Protein AF-0000000072951814 (afdb_homodimer)

InterPro domains:
  IPR006357 HAD-superfamily hydrolase, subfamily IIA [PF13344] (41-143)
  IPR006357 HAD-superfamily hydrolase, subfamily IIA [PIRSF000915] (26-331)
  IPR006357 HAD-superfamily hydrolase, subfamily IIA [TIGR01460] (41-293)
  IPR023214 HAD superfamily [G3DSA:3.40.50.1000] (40-305)
  IPR023214 HAD superfamily [G3DSA:3.40.50.1000] (110-243)
  IPR036412 HAD-like superfamily [SSF56784] (38-303)

Secondary structure (DSSP, 8-state):
--------------GGG-----EE--SHHHHHHHHHT-SEEEE-SBTTTEETTEEPTTHHHHHHHHHHTT-EEEEEE---SS-HHHHHHHHHHH-GGGTTTS-GGGEEEHHHHHHHHHHHHT--EEEEES-HHHHHHHHTTT-EEEEETTTTTT----TTGGGG----TT--EEEE---TT-BHHHHHHHHHHHHHSTT-EEEES---SEEEEETTTEEEE-HHHHHHHHHHHHT---SEE-STTSTHHIIIIIHHH-TTS-GGGEEEEES-IIIIIHHHHHHT-EEEEESSSSS-HHHHHHHHTT-S-TTS----SEEES-HHHHHHHHHHHH-/--------------GGGG----EE--SHHHHHHHHHH-SEEEE-SBTTTEETTEEPTTHHHHHHHHHHTT-EEEEEE---SS-HHHHHHHHHHH-GGGTTTS-GGGEEEHHHHHHHHHHHHT--EEEEES-HHHHHHHHTTT-EEEEETTTTTT----TTGGGG----TT--EEEE---TT-BHHHHHHHHHHHHHSTT-EEEES---SEEE-STTT-EEE-HHHHHHHHHHHHT---SEE-STTSTHHIIIIIHHH-TTS-GGGEEEEES-IIIIIHHHHHHT-EEEEESSSSS-HHHHHHHHTT-S-TTS----SEEES-HHHHHHHHHHHH-

Nearest PDB structures (foldseek):
  4bkm-assembly2_B  TM=8.880E-01  e=1.679E-26  Mus musculus
  8qfw-assembly1_B  TM=8.987E-01  e=4.951E-24  Mus musculus
  2cfs-assembly1_A-2  TM=8.778E-01  e=3.457E-24  Homo sapiens
  8qfw-assembly1_A  TM=8.927E-01  e=1.078E-23  Mus musculus
  4bx0-assembly1_A  TM=8.897E-01  e=8.485E-24  Mus musculus

Sequence (670 aa):
MSTLSSSSQTSASSHEDRLRAGTQISTSSEARKFLDDHDVFIFDLDGCLYDGNITFDGVGSLLKRLYDEHKDVWCFTNNSSKTRQQYVDKVTKMYPEVDGLFKEDRVLCSAYLTGLRLEQLGITRVYVLGTQNLVRELESRGITVVGGGEADSGKAMDAESLREINVDPTIQAVISGFDVQINYYKLAYSSLCLQLIPGCKFIATNPDAQIPVAKGALMAPGNLCIVRALATASGREPDCFIAKPEPFAMQAAIRKAHPDTPSSRMVMVGDRIDTDIHFGLNSGIQSLLVCSGVTSEERAIAASSGQEDRKDPCVWDYWCVDLSTMEHLLEQQDNMSTLSSSSQTSASSHEDRLRAGTQISTSSEARKFLDDHDVFIFDLDGCLYDGNITFDGVGSLLKRLYDEHKDVWCFTNNSSKTRQQYVDKVTKMYPEVDGLFKEDRVLCSAYLTGLRLEQLGITRVYVLGTQNLVRELESRGITVVGGGEADSGKAMDAESLREINVDPTIQAVISGFDVQINYYKLAYSSLCLQLIPGCKFIATNPDAQIPVAKGALMAPGNLCIVRALATASGREPDCFIAKPEPFAMQAAIRKAHPDTPSSRMVMVGDRIDTDIHFGLNSGIQSLLVCSGVTSEERAIAASSGQEDRKDPCVWDYWCVDLSTMEHLLEQQDN

Foldseek 3Di:
DDDPDDPPPPPPPPLVPPLALAAEDQFLVSLVVLLVLAQEEEEEDDLAQAPDLGGDPLSLVLVLVSVVVNGHYAYEYLALQAALVVVVVSSCVSRVSCVVPDDSLRYHYLLLQVLLVCVVVVAAEAEEAYAVNSVVNNVVSRHHHPDHHPRCQPDDDDPVVLVVDDADLSHQEYEFAFHPRDDDVSLSRRLVNLQPHPNYAYEYSAQDQWDDDDDDPDTDGGRNVSQVSSCVSNVHHHPDYGAFLAQSCVVRRVCVVVVPDDLANYEFEYADCRGRLSNNVNNVHAYEHEQSGDHHPVNQVCLSVPDPDVVDRNRHRHYYHGVNSSSVNNVVVVD/DDDPDDPPPPPPPPLVPPLPLAAEDQFLVSLVVLLVLAQEEEEEDDLAQAPDLGGDPLSLVLVLVSVVVNGHYAYEYLALQAALVVVVVSSCVSRVSCVVPDDSLRYHYLLLQVLLVCVVVVFAEAEEAYAVNSVVNNVVSRHHYPDHHPRCQPDDDDPVVLVVDDADLSHQEYEFAFHPRDDDVSLSRRLVNLQPHPNYAYEYSAQDQWDDDDDDRDTDGGRNVSQVSSCVSNVHHHPDYGAFLAQSCLVRRVCVVVVPDDLANYEFEYADCRGRLSNCVNNVHAYEHEQSGDHHPVNSVCLSVPPDDVVDRNRHNHYYHGVNSSSVNNVVVVD

Solvent-accessible surface area (backbone atoms only — not comparable to full-atom values): 33896 Å² total; per-residue (Å²): 137,80,79,80,76,81,78,78,75,75,73,77,73,62,74,73,77,53,54,34,71,34,46,71,52,84,44,33,68,49,37,47,48,53,55,72,54,40,47,35,42,35,29,30,41,78,22,48,58,25,50,88,93,41,74,48,66,46,37,36,58,39,54,35,49,39,52,75,70,70,35,48,73,33,38,48,39,52,56,22,61,54,42,46,59,55,48,36,52,50,50,28,68,72,23,61,68,33,54,92,67,64,51,48,94,36,42,45,30,12,24,55,51,43,37,55,50,32,56,76,70,68,52,48,34,29,36,32,46,22,28,57,36,26,51,50,42,26,41,75,72,68,32,44,70,81,42,32,30,65,82,43,37,82,50,78,43,50,77,71,57,57,43,67,68,76,76,70,76,74,44,43,27,38,37,41,36,39,36,50,56,42,32,35,45,53,50,33,52,50,20,39,39,55,62,69,28,86,81,31,39,36,39,30,24,27,70,40,32,50,36,82,51,38,94,81,79,42,52,32,62,23,27,29,12,56,46,43,18,38,25,47,27,39,75,43,71,64,75,40,64,40,22,54,30,42,38,51,54,45,65,74,44,52,39,69,77,39,75,79,58,57,44,77,25,28,33,29,35,18,18,38,62,82,28,36,28,37,20,12,55,64,53,58,32,34,18,34,39,27,29,63,35,82,32,42,58,67,56,53,48,41,30,49,66,69,49,78,62,69,85,50,63,24,65,26,53,25,30,34,64,31,58,36,56,48,35,52,25,40,52,59,60,75,104,138,80,80,80,76,80,79,76,77,76,73,78,74,65,74,72,76,53,54,35,62,35,46,70,50,84,44,33,68,49,37,46,49,55,54,71,54,38,48,36,42,35,27,30,41,78,23,49,56,26,51,88,93,39,74,47,66,47,37,37,59,39,54,34,48,39,51,74,70,70,35,47,75,34,38,47,38,54,56,22,62,54,42,47,59,57,49,37,51,50,51,29,69,71,24,61,68,34,53,91,66,64,50,48,95,35,42,45,32,11,22,56,50,42,37,55,51,32,56,75,71,70,50,48,34,28,30,34,44,23,28,56,36,24,51,48,42,27,40,75,70,68,31,45,70,68,47,33,28,64,82,44,38,81,50,78,43,50,77,70,57,55,43,68,67,74,74,70,76,74,44,43,28,39,36,40,35,42,38,50,55,42,34,35,46,52,50,34,52,50,20,38,39,55,62,68,29,85,82,30,39,37,39,29,24,27,70,41,32,48,34,82,53,38,91,84,80,42,52,32,61,23,26,29,14,56,48,43,18,38,24,46,27,40,74,43,71,65,77,42,63,39,22,54,30,42,39,50,55,45,65,73,45,52,38,69,77,38,76,80,60,56,42,78,26,26,34,29,34,18,18,39,63,82,28,37,27,36,19,12,55,64,54,59,30,33,20,35,40,27,30,63,36,82,33,42,58,67,55,53,49,39,32,44,65,71,62,68,61,75,84,53,60,22,64,30,56,26,29,34,65,32,58,35,57,49,35,52,25,41,54,58,61,76,103

Radius of gyration: 29.57 Å; Cα contacts (8 Å, |Δi|>4): 1417; chains: 2; bounding box: 74×98×73 Å

Organism: Perkinsus marinus (strain ATCC 50983 / TXsc) (NCBI:txid423536)

pLDDT: mean 88.31, std 17.29, range [25.8, 98.88]

Structure (mmCIF, N/CA/C/O backbone):
data_AF-0000000072951814-model_v1
#
loop_
_entity.id
_entity.type
_entity.pdbx_description
1 polymer '4-nitrophenylphosphatase, putative'
#
loop_
_atom_site.group_PDB
_atom_site.id
_atom_site.type_symbol
_atom_site.label_atom_id
_atom_site.label_alt_id
_atom_site.label_comp_id
_atom_site.label_asym_id
_atom_site.label_entity_id
_atom_site.label_seq_id
_atom_site.pdbx_PDB_ins_code
_atom_site.Cartn_x
_atom_site.Cartn_y
_atom_site.Cartn_z
_atom_site.occupancy
_atom_site.B_iso_or_equiv
_atom_site.auth_seq_id
_atom_site.auth_comp_id
_atom_site.auth_asym_id
_atom_site.auth_atom_id
_atom_site.pdbx_PDB_model_num
ATOM 1 N N . MET A 1 1 ? -47.594 23.922 -10.078 1 25.8 1 MET A N 1
ATOM 2 C CA . MET A 1 1 ? -46.844 24.359 -11.25 1 25.8 1 MET A CA 1
ATOM 3 C C . MET A 1 1 ? -45.531 24.984 -10.852 1 25.8 1 MET A C 1
ATOM 5 O O . MET A 1 1 ? -45.031 25.906 -11.516 1 25.8 1 MET A O 1
ATOM 9 N N . SER A 1 2 ? -45.062 24.766 -9.633 1 27.03 2 SER A N 1
ATOM 10 C CA . SER A 1 2 ? -44.062 25.453 -8.836 1 27.03 2 SER A CA 1
ATOM 11 C C . SER A 1 2 ? -42.688 25.406 -9.508 1 27.03 2 SER A C 1
ATOM 13 O O . SER A 1 2 ? -42.344 24.406 -10.156 1 27.03 2 SER A O 1
ATOM 15 N N . THR A 1 3 ? -42.031 26.578 -9.797 1 27.39 3 THR A N 1
ATOM 16 C CA . THR A 1 3 ? -40.844 27.031 -10.508 1 27.39 3 THR A CA 1
ATOM 17 C C . THR A 1 3 ? -39.594 26.359 -9.953 1 27.39 3 THR A C 1
ATOM 19 O O . THR A 1 3 ? -39.281 26.5 -8.773 1 27.39 3 THR A O 1
ATOM 22 N N . LEU A 1 4 ? -39.25 25.156 -10.492 1 27.81 4 LEU A N 1
ATOM 23 C CA . LEU A 1 4 ? -38.062 24.344 -10.273 1 27.81 4 LEU A CA 1
ATOM 24 C C . LEU A 1 4 ? -36.812 25.188 -10.398 1 27.81 4 LEU A C 1
ATOM 26 O O . LEU A 1 4 ? -36.531 25.719 -11.469 1 27.81 4 LEU A O 1
ATOM 30 N N . SER A 1 5 ? -36.531 25.984 -9.336 1 28.88 5 SER A N 1
ATOM 31 C CA . SER A 1 5 ? -35.438 26.938 -9.266 1 28.88 5 SER A CA 1
ATOM 32 C C . SER A 1 5 ? -34.156 26.312 -9.797 1 28.88 5 SER A C 1
ATOM 34 O O . SER A 1 5 ? -34 25.094 -9.805 1 28.88 5 SER A O 1
ATOM 36 N N . SER A 1 6 ? -33.344 27.109 -10.555 1 30.61 6 SER A N 1
ATOM 37 C CA . SER A 1 6 ? -32.094 27.203 -11.344 1 30.61 6 SER A CA 1
ATOM 38 C C . SER A 1 6 ? -30.922 26.641 -10.57 1 30.61 6 SER A C 1
ATOM 40 O O . SER A 1 6 ? -30.672 27.047 -9.43 1 30.61 6 SER A O 1
ATOM 42 N N . SER A 1 7 ? -30.641 25.344 -10.812 1 28.73 7 SER A N 1
ATOM 43 C CA . SER A 1 7 ? -29.484 24.594 -10.367 1 28.73 7 SER A CA 1
ATOM 44 C C . SER A 1 7 ? -28.188 25.375 -10.578 1 28.73 7 SER A C 1
ATOM 46 O O . SER A 1 7 ? -27.875 25.75 -11.711 1 28.73 7 SER A O 1
ATOM 48 N N . SER A 1 8 ? -27.812 26.281 -9.711 1 26.92 8 SER A N 1
ATOM 49 C CA . SER A 1 8 ? -26.594 27.078 -9.758 1 26.92 8 SER A CA 1
ATOM 50 C C . SER A 1 8 ? -25.375 26.203 -10.039 1 26.92 8 SER A C 1
ATOM 52 O O . SER A 1 8 ? -25.109 25.234 -9.312 1 26.92 8 SER A O 1
ATOM 54 N N . GLN A 1 9 ? -24.938 25.984 -11.336 1 26.16 9 GLN A N 1
ATOM 55 C CA . GLN A 1 9 ? -23.672 25.516 -11.859 1 26.16 9 GLN A CA 1
ATOM 56 C C . GLN A 1 9 ? -22.5 26.109 -11.078 1 26.16 9 GLN A C 1
ATOM 58 O O . GLN A 1 9 ? -22.234 27.312 -11.172 1 26.16 9 GLN A O 1
ATOM 63 N N . THR A 1 10 ? -22.297 25.625 -9.922 1 29.3 10 THR A N 1
ATOM 64 C CA . THR A 1 10 ? -21.078 26.062 -9.25 1 29.3 10 THR A CA 1
ATOM 65 C C . THR A 1 10 ? -19.875 25.984 -10.203 1 29.3 10 THR A C 1
ATOM 67 O O . THR A 1 10 ? -19.609 24.953 -10.797 1 29.3 10 THR A O 1
ATOM 70 N N . SER A 1 11 ? -19.469 27.016 -10.891 1 28.73 11 SER A N 1
ATOM 71 C CA . SER A 1 11 ? -18.328 27.266 -11.758 1 28.73 11 SER A CA 1
ATOM 72 C C . SER A 1 11 ? -17.078 26.578 -11.234 1 28.73 11 SER A C 1
ATOM 74 O O . SER A 1 11 ? -16.641 26.828 -10.102 1 28.73 11 SER A O 1
ATOM 76 N N . ALA A 1 12 ? -16.844 25.375 -11.578 1 32.31 12 ALA A N 1
ATOM 77 C CA . ALA A 1 12 ? -15.477 24.844 -11.57 1 32.31 12 ALA A CA 1
ATOM 78 C C . ALA A 1 12 ? -14.477 25.891 -12.023 1 32.31 12 ALA A C 1
ATOM 80 O O . ALA A 1 12 ? -14.344 26.156 -13.227 1 32.31 12 ALA A O 1
ATOM 81 N N . SER A 1 13 ? -14.398 27.078 -11.461 1 32.72 13 SER A N 1
ATOM 82 C CA . SER A 1 13 ? -13.336 28.031 -11.789 1 32.72 13 SER A CA 1
ATOM 83 C C . SER A 1 13 ? -12.016 27.312 -12.062 1 32.72 13 SER A C 1
ATOM 85 O O . SER A 1 13 ? -11.57 26.484 -11.258 1 32.72 13 SER A O 1
ATOM 87 N N . SER A 1 14 ? -11.594 27 -13.242 1 35.97 14 SER A N 1
ATOM 88 C CA . SER A 1 14 ? -10.414 26.391 -13.859 1 35.97 14 SER A CA 1
ATOM 89 C C . SER A 1 14 ? -9.148 26.781 -13.109 1 35.97 14 SER A C 1
ATOM 91 O O . SER A 1 14 ? -8.891 27.969 -12.891 1 35.97 14 SER A O 1
ATOM 93 N N . HIS A 1 15 ? -8.695 26.016 -12.234 1 39.41 15 HIS A N 1
ATOM 94 C CA . HIS A 1 15 ? -7.348 26.078 -11.68 1 39.41 15 HIS A CA 1
ATOM 95 C C . HIS A 1 15 ? -6.348 26.594 -12.703 1 39.41 15 HIS A C 1
ATOM 97 O O . HIS A 1 15 ? -5.188 26.859 -12.375 1 39.41 15 HIS A O 1
ATOM 103 N N . GLU A 1 16 ? -6.594 26.391 -13.969 1 41.22 16 GLU A N 1
ATOM 104 C CA . GLU A 1 16 ? -5.719 26.859 -15.047 1 41.22 16 GLU A CA 1
ATOM 105 C C . GLU A 1 16 ? -5.398 28.344 -14.891 1 41.22 16 GLU A C 1
ATOM 107 O O . GLU A 1 16 ? -4.293 28.781 -15.211 1 41.22 16 GLU A O 1
ATOM 112 N N . ASP A 1 17 ? -6.453 29.172 -14.633 1 41.59 17 ASP A N 1
ATOM 113 C CA . ASP A 1 17 ? -6.238 30.609 -14.734 1 41.59 17 ASP A CA 1
ATOM 114 C C . ASP A 1 17 ? -5.34 31.109 -13.602 1 41.59 17 ASP A C 1
ATOM 116 O O . ASP A 1 17 ? -5.035 32.312 -13.531 1 41.59 17 ASP A O 1
ATOM 120 N N . ARG A 1 18 ? -5.102 30.375 -12.578 1 43.28 18 ARG A N 1
ATOM 121 C CA . ARG A 1 18 ? -4.387 31.094 -11.531 1 43.28 18 ARG A CA 1
ATOM 122 C C . ARG A 1 18 ? -2.893 30.781 -11.578 1 43.28 18 ARG A C 1
ATOM 124 O O . ARG A 1 18 ? -2.371 30.078 -10.711 1 43.28 18 ARG A O 1
ATOM 131 N N . LEU A 1 19 ? -2.439 30.359 -12.711 1 49.44 19 LEU A N 1
ATOM 132 C CA . LEU A 1 19 ? -0.983 30.422 -12.711 1 49.44 19 LEU A CA 1
ATOM 133 C C . LEU A 1 19 ? -0.506 31.75 -12.117 1 49.44 19 LEU A C 1
ATOM 135 O O . LEU A 1 19 ? -0.816 32.812 -12.648 1 49.44 19 LEU A O 1
ATOM 139 N N . ARG A 1 20 ? -0.446 31.844 -10.742 1 58.25 20 ARG A N 1
ATOM 140 C CA . ARG A 1 20 ? 0.037 33.062 -10.125 1 58.25 20 ARG A CA 1
ATOM 141 C C . ARG A 1 20 ? 1.559 33.156 -10.188 1 58.25 20 ARG A C 1
ATOM 143 O O . ARG A 1 20 ? 2.24 32.125 -10.172 1 58.25 20 ARG A O 1
ATOM 150 N N . ALA A 1 21 ? 2.066 34.094 -10.875 1 60.62 21 ALA A N 1
ATOM 151 C CA . ALA A 1 21 ? 3.477 34.469 -10.805 1 60.62 21 ALA A CA 1
ATOM 152 C C . ALA A 1 21 ? 3.877 34.812 -9.367 1 60.62 21 ALA A C 1
ATOM 154 O O . ALA A 1 21 ? 3.666 35.938 -8.914 1 60.62 21 ALA A O 1
ATOM 155 N N . GLY A 1 22 ? 4.09 33.844 -8.508 1 80.81 22 GLY A N 1
ATOM 156 C CA . GLY A 1 22 ? 4.402 34.094 -7.109 1 80.81 22 GLY A CA 1
ATOM 157 C C . GLY A 1 22 ? 5.469 35.156 -6.91 1 80.81 22 GLY A C 1
ATOM 158 O O . GLY A 1 22 ? 6.496 35.156 -7.59 1 80.81 22 GLY A O 1
ATOM 159 N N . THR A 1 23 ? 5.215 36.344 -6.297 1 86.81 23 THR A N 1
ATOM 160 C CA . THR A 1 23 ? 6.113 37.438 -5.969 1 86.81 23 THR A CA 1
ATOM 161 C C . THR A 1 23 ? 7.184 36.969 -4.977 1 86.81 23 THR A C 1
ATOM 163 O O . THR A 1 23 ? 6.863 36.438 -3.91 1 86.81 23 THR A O 1
ATOM 166 N N . GLN A 1 24 ? 8.5 37.125 -5.383 1 92.62 24 GLN A N 1
ATOM 167 C CA . GLN A 1 24 ? 9.578 36.875 -4.43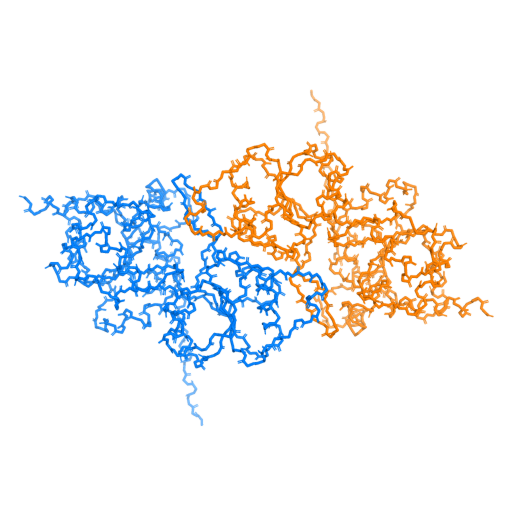8 1 92.62 24 GLN A CA 1
ATOM 168 C C . GLN A 1 24 ? 9.703 38 -3.412 1 92.62 24 GLN A C 1
ATOM 170 O O . GLN A 1 24 ? 9.703 39.156 -3.773 1 92.62 24 GLN A O 1
ATOM 175 N N . ILE A 1 25 ? 9.773 37.688 -2.211 1 95.75 25 ILE A N 1
ATOM 176 C CA . ILE A 1 25 ? 10.086 38.656 -1.165 1 95.75 25 ILE A CA 1
ATOM 177 C C . ILE A 1 25 ? 11.602 38.688 -0.944 1 95.75 25 ILE A C 1
ATOM 179 O O . ILE A 1 25 ? 12.18 37.781 -0.365 1 95.75 25 ILE A O 1
ATOM 183 N N . SER A 1 26 ? 12.211 39.812 -1.446 1 94.38 26 SER A N 1
ATOM 184 C CA . SER A 1 26 ? 13.672 39.844 -1.415 1 94.38 26 SER A CA 1
ATOM 185 C C . SER A 1 26 ? 14.164 41.188 -0.89 1 94.38 26 SER A C 1
ATOM 187 O O . SER A 1 26 ? 15.367 41.406 -0.725 1 94.38 26 SER A O 1
ATOM 189 N N . THR A 1 27 ? 13.203 42.094 -0.605 1 96.19 27 THR A N 1
ATOM 190 C CA . THR A 1 27 ? 13.586 43.406 -0.062 1 96.19 27 THR A CA 1
ATOM 191 C C . THR A 1 27 ? 12.852 43.688 1.246 1 96.19 27 THR A C 1
ATOM 193 O O . THR A 1 27 ? 11.828 43.062 1.531 1 96.19 27 THR A O 1
ATOM 196 N N . SER A 1 28 ? 13.43 44.656 1.97 1 97.25 28 SER A N 1
ATOM 197 C CA . SER A 1 28 ? 12.82 45.062 3.244 1 97.25 28 SER A CA 1
ATOM 198 C C . SER A 1 28 ? 11.414 45.594 3.047 1 97.25 28 SER A C 1
ATOM 200 O O . SER A 1 28 ? 10.508 45.281 3.828 1 97.25 28 SER A O 1
ATOM 202 N N . SER A 1 29 ? 11.227 46.344 2.008 1 96.5 29 SER A N 1
ATOM 203 C CA . SER A 1 29 ? 9.922 46.938 1.729 1 96.5 29 SER A CA 1
ATOM 204 C C . SER A 1 29 ? 8.891 45.875 1.384 1 96.5 29 SER A C 1
ATOM 206 O O . SER A 1 29 ? 7.738 45.969 1.802 1 96.5 29 SER A O 1
ATOM 208 N N . GLU A 1 30 ? 9.32 44.938 0.676 1 96.19 30 GLU A N 1
ATOM 209 C CA . GLU A 1 30 ? 8.43 43.844 0.298 1 96.19 30 GLU A CA 1
ATOM 210 C C . GLU A 1 30 ? 8.039 43 1.511 1 96.19 30 GLU A C 1
ATOM 212 O O . GLU A 1 30 ? 6.887 42.562 1.64 1 96.19 30 GLU A O 1
ATOM 217 N N . ALA A 1 31 ? 8.984 42.75 2.346 1 97.62 31 ALA A N 1
ATOM 218 C CA . ALA A 1 31 ? 8.734 42 3.57 1 97.62 31 ALA A CA 1
ATOM 219 C C . ALA A 1 31 ? 7.738 42.719 4.473 1 97.62 31 ALA A C 1
ATOM 221 O O . ALA A 1 31 ? 6.809 42.094 5.004 1 97.62 31 ALA A O 1
ATOM 222 N N . ARG A 1 32 ? 7.938 44 4.598 1 97.5 32 ARG A N 1
ATOM 223 C CA . ARG A 1 32 ? 7.051 44.812 5.434 1 97.5 32 ARG A CA 1
ATOM 224 C C . ARG A 1 32 ? 5.637 44.844 4.867 1 97.5 32 ARG A C 1
ATOM 226 O O . ARG A 1 32 ? 4.664 44.656 5.609 1 97.5 32 ARG A O 1
ATOM 233 N N . LYS A 1 33 ? 5.543 45.031 3.594 1 97.19 33 LYS A N 1
ATOM 234 C CA . LYS A 1 33 ? 4.234 45.031 2.947 1 97.19 33 LYS A CA 1
ATOM 235 C C . LYS A 1 33 ? 3.52 43.688 3.146 1 97.19 33 LYS A C 1
ATOM 237 O O . LYS A 1 33 ? 2.314 43.656 3.406 1 97.19 33 LYS A O 1
ATOM 242 N N . PHE A 1 34 ? 4.238 42.656 2.982 1 97.25 34 PHE A N 1
ATOM 243 C CA . PHE A 1 34 ? 3.689 41.312 3.156 1 97.25 34 PHE A CA 1
ATOM 244 C C . PHE A 1 34 ? 3.109 41.156 4.555 1 97.25 34 PHE A C 1
ATOM 246 O O . PHE A 1 34 ? 1.998 40.625 4.711 1 97.25 34 PHE A O 1
ATOM 253 N N . LEU A 1 35 ? 3.852 41.562 5.582 1 98 35 LEU A N 1
ATOM 254 C CA . LEU A 1 35 ? 3.381 41.438 6.957 1 98 35 LEU A CA 1
ATOM 255 C C . LEU A 1 35 ? 2.15 42.312 7.188 1 98 35 LEU A C 1
ATOM 257 O O . LEU A 1 35 ? 1.203 41.906 7.855 1 98 35 LEU A O 1
ATOM 261 N N . ASP A 1 36 ? 2.189 43.5 6.582 1 97.75 36 ASP A N 1
ATOM 262 C CA . ASP A 1 36 ? 1.093 44.469 6.77 1 97.75 36 ASP A CA 1
ATOM 263 C C . ASP A 1 36 ? -0.181 43.969 6.09 1 97.75 36 ASP A C 1
ATOM 265 O O . ASP A 1 36 ? -1.288 44.25 6.555 1 97.75 36 ASP A O 1
ATOM 269 N N . ASP A 1 37 ? 0.014 43.219 5.039 1 97.75 37 ASP A N 1
ATOM 270 C CA . ASP A 1 37 ? -1.115 42.781 4.215 1 97.75 37 ASP A CA 1
ATOM 271 C C . ASP A 1 37 ? -1.786 41.562 4.801 1 97.75 37 ASP A C 1
ATOM 273 O O . ASP A 1 37 ? -2.852 41.125 4.336 1 97.75 37 ASP A O 1
ATOM 277 N N . HIS A 1 38 ? -1.231 40.969 5.82 1 98.44 38 HIS A N 1
ATOM 278 C CA . HIS A 1 38 ? -1.789 39.719 6.359 1 98.44 38 HIS A CA 1
ATOM 279 C C . HIS A 1 38 ? -1.974 39.812 7.871 1 98.44 38 HIS A C 1
ATOM 281 O O . HIS A 1 38 ? -1.14 40.406 8.57 1 98.44 38 HIS A O 1
ATOM 287 N N . ASP A 1 39 ? -3.07 39.188 8.352 1 98.62 39 ASP A N 1
ATOM 288 C CA . ASP A 1 39 ? -3.402 39.219 9.773 1 98.62 39 ASP A CA 1
ATOM 289 C C . ASP A 1 39 ? -3.328 37.844 10.398 1 98.62 39 ASP A C 1
ATOM 291 O O . ASP A 1 39 ? -3.139 37.719 11.609 1 98.62 39 ASP A O 1
ATOM 295 N N . VAL A 1 40 ? -3.561 36.781 9.617 1 98.69 40 VAL A N 1
ATOM 296 C CA . VAL A 1 40 ? -3.557 35.406 10.078 1 98.69 40 VAL A CA 1
ATOM 297 C C . VAL A 1 40 ? -2.486 34.625 9.328 1 98.69 40 VAL A C 1
ATOM 299 O O . VAL A 1 40 ? -2.512 34.531 8.102 1 98.69 40 VAL A O 1
ATOM 302 N N . PHE A 1 41 ? -1.529 34.125 10.102 1 98.81 41 PHE A N 1
ATOM 303 C CA . PHE A 1 41 ? -0.434 33.344 9.555 1 98.81 41 PHE A CA 1
ATOM 304 C C . PHE A 1 41 ? -0.566 31.875 9.961 1 98.81 41 PHE A C 1
ATOM 306 O O . PHE A 1 41 ? -0.63 31.547 11.148 1 98.81 41 PHE A O 1
ATOM 313 N N . ILE A 1 42 ? -0.66 30.953 9 1 98.75 42 ILE A N 1
ATOM 314 C CA . ILE A 1 42 ? -0.688 29.516 9.242 1 98.75 42 ILE A CA 1
ATOM 315 C C . ILE A 1 42 ? 0.627 28.891 8.781 1 98.75 42 ILE A C 1
ATOM 317 O O . ILE A 1 42 ? 0.917 28.844 7.582 1 98.75 42 ILE A O 1
ATOM 321 N N . PHE A 1 43 ? 1.389 28.391 9.711 1 98.75 43 PHE A N 1
ATOM 322 C CA . PHE A 1 43 ? 2.719 27.891 9.398 1 98.75 43 PHE A CA 1
ATOM 323 C C . PHE A 1 43 ? 2.719 26.359 9.359 1 98.75 43 PHE A C 1
ATOM 325 O O . PHE A 1 43 ? 2.209 25.719 10.281 1 98.75 43 PHE A O 1
ATOM 332 N N . ASP A 1 44 ? 3.248 25.797 8.273 1 97.88 44 ASP A N 1
ATOM 333 C CA . ASP A 1 44 ? 3.719 24.406 8.344 1 97.88 44 ASP A CA 1
ATOM 334 C C . ASP A 1 44 ? 4.832 24.266 9.383 1 97.88 44 ASP A C 1
ATOM 336 O O . ASP A 1 44 ? 5.402 25.266 9.828 1 97.88 44 ASP A O 1
ATOM 340 N N . LEU A 1 45 ? 5.082 23.031 9.812 1 95.56 45 LEU A N 1
ATOM 341 C CA . LEU A 1 45 ? 6.086 22.812 10.852 1 95.56 45 LEU A CA 1
ATOM 342 C C . LEU A 1 45 ? 7.371 22.266 10.25 1 95.56 45 LEU A C 1
ATOM 344 O O . LEU A 1 45 ? 8.32 23.016 10 1 95.56 45 LEU A O 1
ATOM 348 N N . ASP A 1 46 ? 7.359 21.016 9.828 1 89.94 46 ASP A N 1
ATOM 349 C CA . ASP A 1 46 ? 8.562 20.375 9.32 1 89.94 46 ASP A CA 1
ATOM 350 C C . ASP A 1 46 ? 8.969 20.953 7.965 1 89.94 46 ASP A C 1
ATOM 352 O O . ASP A 1 46 ? 8.18 20.953 7.023 1 89.94 46 ASP A O 1
ATOM 356 N N . GLY A 1 47 ? 10.18 21.516 7.918 1 90.62 47 GLY A N 1
ATOM 357 C CA . GLY A 1 47 ? 10.703 22.125 6.699 1 90.62 47 GLY A CA 1
ATOM 358 C C . GLY A 1 47 ? 10.398 23.609 6.586 1 90.62 47 GLY A C 1
ATOM 359 O O . GLY A 1 47 ? 10.914 24.281 5.695 1 90.62 47 GLY A O 1
ATOM 360 N N . CYS A 1 48 ? 9.594 24.062 7.539 1 95.06 48 CYS A N 1
ATOM 361 C CA . CYS A 1 48 ? 9.195 25.469 7.531 1 95.06 48 CYS A CA 1
ATOM 362 C C . CYS A 1 48 ? 9.641 26.172 8.812 1 95.06 48 CYS A C 1
ATOM 364 O O . CYS A 1 48 ? 10.539 27.016 8.781 1 95.06 48 CYS A O 1
ATOM 366 N N . LEU A 1 49 ? 9.117 25.75 9.938 1 96.38 49 LEU A N 1
ATOM 367 C CA . LEU A 1 49 ? 9.547 26.344 11.195 1 96.38 49 LEU A CA 1
ATOM 368 C C . LEU A 1 49 ? 10.836 25.688 11.688 1 96.38 49 LEU A C 1
ATOM 370 O O . LEU A 1 49 ? 11.641 26.344 12.359 1 96.38 49 LEU A O 1
ATOM 374 N N . TYR A 1 50 ? 10.945 24.422 11.422 1 93.12 50 TYR A N 1
ATOM 375 C CA . TYR A 1 50 ? 12.133 23.672 11.836 1 93.12 50 TYR A CA 1
ATOM 376 C C . TYR A 1 50 ? 12.359 22.469 10.922 1 93.12 50 TYR A C 1
ATOM 378 O O . TYR A 1 50 ? 11.547 22.188 10.039 1 93.12 50 TYR A O 1
ATOM 386 N N . ASP A 1 51 ? 13.492 21.812 11.078 1 87.75 51 ASP A N 1
ATOM 387 C CA . ASP A 1 51 ? 13.82 20.547 10.43 1 87.75 51 ASP A CA 1
ATOM 388 C C . ASP A 1 51 ? 14.141 19.484 11.469 1 87.75 51 ASP A C 1
ATOM 390 O O . ASP A 1 51 ? 15.289 19.359 11.914 1 87.75 51 ASP A O 1
ATOM 394 N N . GLY A 1 52 ? 13.156 18.594 11.664 1 82.25 52 GLY A N 1
ATOM 395 C CA . GLY A 1 52 ? 13.344 17.641 12.75 1 82.25 52 GLY A CA 1
ATOM 396 C C . GLY A 1 52 ? 13.539 18.312 14.094 1 82.25 52 GLY A C 1
ATOM 397 O O . GLY A 1 52 ? 12.648 19.016 14.586 1 82.25 52 GLY A O 1
ATOM 398 N N . ASN A 1 53 ? 14.766 18.188 14.625 1 84.12 53 ASN A N 1
ATOM 399 C CA . ASN A 1 53 ? 15.086 18.828 15.906 1 84.12 53 ASN A CA 1
ATOM 400 C C . ASN A 1 53 ? 16.031 20 15.727 1 84.12 53 ASN A C 1
ATOM 402 O O . ASN A 1 53 ? 16.594 20.516 16.703 1 84.12 53 ASN A O 1
ATOM 406 N N . ILE A 1 54 ? 16.094 20.453 14.508 1 88.12 54 ILE A N 1
ATOM 407 C CA . ILE A 1 54 ? 17 21.562 14.203 1 88.12 54 ILE A CA 1
ATOM 408 C C . ILE A 1 54 ? 16.203 22.844 13.984 1 88.12 54 ILE A C 1
ATOM 410 O O . ILE A 1 54 ? 15.281 22.875 13.172 1 88.12 54 ILE A O 1
ATOM 414 N N . THR A 1 55 ? 16.625 23.906 14.703 1 94.62 55 THR A N 1
ATOM 415 C CA . THR A 1 55 ? 15.984 25.203 14.57 1 94.62 55 THR A CA 1
ATOM 416 C C . THR A 1 55 ? 16.594 26 13.414 1 94.62 55 THR A C 1
ATOM 418 O O . THR A 1 55 ? 17.719 25.719 12.992 1 94.62 55 THR A O 1
ATOM 421 N N . PHE A 1 56 ? 15.797 26.906 12.914 1 94.62 56 PHE A N 1
ATOM 422 C CA . PHE A 1 56 ? 16.297 27.859 11.938 1 94.62 56 PHE A CA 1
ATOM 423 C C . PHE A 1 56 ? 16.547 29.219 12.594 1 94.62 56 PHE A C 1
ATOM 425 O O . PHE A 1 56 ? 15.758 29.672 13.422 1 94.62 56 PHE A O 1
ATOM 432 N N . ASP A 1 57 ? 17.625 29.797 12.141 1 94.69 57 ASP A N 1
ATOM 433 C CA . ASP A 1 57 ? 17.984 31.094 12.703 1 94.69 57 ASP A CA 1
ATOM 434 C C . ASP A 1 57 ? 16.906 32.125 12.391 1 94.69 57 ASP A C 1
ATOM 436 O O . ASP A 1 57 ? 16.375 32.188 11.281 1 94.69 57 ASP A O 1
ATOM 440 N N . GLY A 1 58 ? 16.531 32.938 13.406 1 96.06 58 GLY A N 1
ATOM 441 C CA . GLY A 1 58 ? 15.648 34.062 13.18 1 96.06 58 GLY A CA 1
ATOM 442 C C . GLY A 1 58 ? 14.172 33.688 13.25 1 96.06 58 GLY A C 1
ATOM 443 O O . GLY A 1 58 ? 13.312 34.562 13.359 1 96.06 58 GLY A O 1
ATOM 444 N N . VAL A 1 59 ? 13.844 32.438 13.234 1 97.81 59 VAL A N 1
ATOM 445 C CA . VAL A 1 59 ? 12.453 32 13.203 1 97.81 59 VAL A CA 1
ATOM 446 C C . VAL A 1 59 ? 11.766 32.375 14.516 1 97.81 59 VAL A C 1
ATOM 448 O O . VAL A 1 59 ? 10.641 32.875 14.508 1 97.81 59 VAL A O 1
ATOM 451 N N . GLY A 1 60 ? 12.414 32.125 15.609 1 98 60 GLY A N 1
ATOM 452 C CA . GLY A 1 60 ? 11.875 32.531 16.891 1 98 60 GLY A CA 1
ATOM 453 C C . GLY A 1 60 ? 11.562 34.031 16.953 1 98 60 GLY A C 1
ATOM 454 O O . GLY A 1 60 ? 10.492 34.438 17.406 1 98 60 GLY A O 1
ATOM 455 N N . SER A 1 61 ? 12.547 34.812 16.5 1 97.81 61 SER A N 1
ATOM 456 C CA . SER A 1 61 ? 12.383 36.281 16.469 1 97.81 61 SER A CA 1
ATOM 457 C C . SER A 1 61 ? 11.234 36.688 15.562 1 97.81 61 SER A C 1
ATOM 459 O O . SER A 1 61 ? 10.469 37.594 15.891 1 97.81 61 SER A O 1
ATOM 461 N N . LEU A 1 62 ? 11.164 36.062 14.438 1 98.38 62 LEU A N 1
ATOM 462 C CA . LEU A 1 62 ? 10.078 36.344 13.508 1 98.38 62 LEU A CA 1
ATOM 463 C C . LEU A 1 62 ? 8.727 36.062 14.141 1 98.38 62 LEU A C 1
ATOM 465 O O . LEU A 1 62 ? 7.809 36.875 14.055 1 98.38 62 LEU A O 1
ATOM 469 N N . LEU A 1 63 ? 8.57 34.906 14.773 1 98.56 63 LEU A N 1
ATOM 470 C CA . LEU A 1 63 ? 7.309 34.562 15.422 1 98.56 63 LEU A CA 1
ATOM 471 C C . LEU A 1 63 ? 6.949 35.562 16.516 1 98.56 63 LEU A C 1
ATOM 473 O O . LEU A 1 63 ? 5.797 35.969 16.609 1 98.56 63 LEU A O 1
ATOM 477 N N . LYS A 1 64 ? 7.922 35.906 17.281 1 98.25 64 LYS A N 1
ATOM 478 C CA . LYS A 1 64 ? 7.695 36.906 18.328 1 98.25 64 LYS A CA 1
ATOM 479 C C . LYS A 1 64 ? 7.234 38.219 17.75 1 98.25 64 LYS A C 1
ATOM 481 O O . LYS 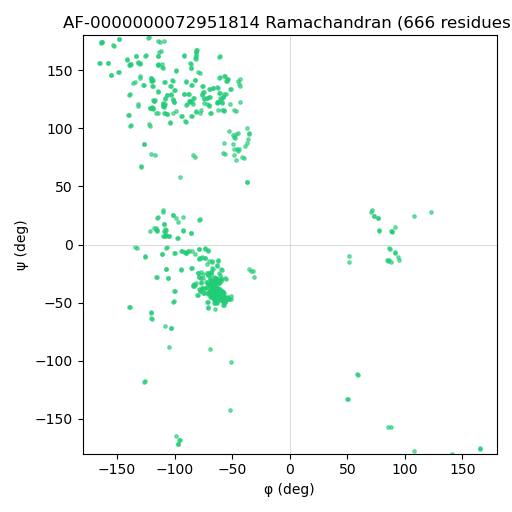A 1 64 ? 6.336 38.875 18.297 1 98.25 64 LYS A O 1
ATOM 486 N N . ARG A 1 65 ? 7.895 38.625 16.672 1 98.06 65 ARG A N 1
ATOM 487 C CA . ARG A 1 65 ? 7.512 39.844 15.977 1 98.06 65 ARG A CA 1
ATOM 488 C C . ARG A 1 65 ? 6.043 39.812 15.562 1 98.06 65 ARG A C 1
ATOM 490 O O . ARG A 1 65 ? 5.32 40.781 15.719 1 98.06 65 ARG A O 1
ATOM 497 N N . LEU A 1 66 ? 5.586 38.719 15.008 1 98.56 66 LEU A N 1
ATOM 498 C CA . LEU A 1 66 ? 4.195 38.562 14.586 1 98.56 66 LEU A CA 1
ATOM 499 C C . LEU A 1 66 ? 3.248 38.75 15.766 1 98.56 66 LEU A C 1
ATOM 501 O O . LEU A 1 66 ? 2.23 39.438 15.656 1 98.56 66 LEU A O 1
ATOM 505 N N . TYR A 1 67 ? 3.576 38.125 16.906 1 98.38 67 TYR A N 1
ATOM 506 C CA . TYR A 1 67 ? 2.76 38.312 18.109 1 98.38 67 TYR A CA 1
ATOM 507 C C . TYR A 1 67 ? 2.754 39.75 18.562 1 98.38 67 TYR A C 1
ATOM 509 O O . TYR A 1 67 ? 1.703 40.312 18.906 1 98.38 67 TYR A O 1
ATOM 517 N N . ASP A 1 68 ? 3.924 40.375 18.562 1 97.81 68 ASP A N 1
ATOM 518 C CA . ASP A 1 68 ? 4.047 41.75 19 1 97.81 68 ASP A CA 1
ATOM 519 C C . ASP A 1 68 ? 3.219 42.688 18.109 1 97.81 68 ASP A C 1
ATOM 521 O O . ASP A 1 68 ? 2.725 43.719 18.578 1 97.81 68 ASP A O 1
ATOM 525 N N . GLU A 1 69 ? 3.117 42.344 16.906 1 97.81 69 GLU A N 1
ATOM 526 C CA . GLU A 1 69 ? 2.361 43.156 15.961 1 97.81 69 GLU A CA 1
ATOM 527 C C . GLU A 1 69 ? 0.91 42.688 15.867 1 97.81 69 GLU A C 1
ATOM 529 O O . GLU A 1 69 ? 0.211 43.031 14.906 1 97.81 69 GLU A O 1
ATOM 534 N N . HIS A 1 70 ? 0.433 41.875 16.719 1 97.88 70 HIS A N 1
ATOM 535 C CA . HIS A 1 70 ? -0.943 41.469 16.953 1 97.88 70 HIS A CA 1
ATOM 536 C C . HIS A 1 70 ? -1.466 40.594 15.805 1 97.88 70 HIS A C 1
ATOM 538 O O . HIS A 1 70 ? -2.645 40.688 15.453 1 97.88 70 HIS A O 1
ATOM 544 N N . LYS A 1 71 ? -0.57 39.906 15.156 1 98.31 71 LYS A N 1
ATOM 545 C CA . LYS A 1 71 ? -0.993 38.875 14.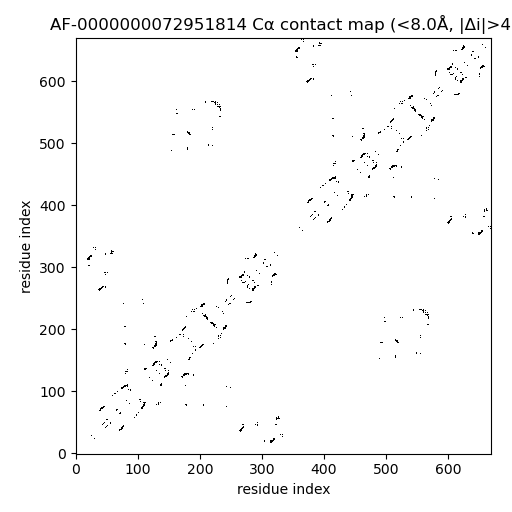195 1 98.31 71 LYS A CA 1
ATOM 546 C C . LYS A 1 71 ? -1.429 37.594 14.898 1 98.31 71 LYS A C 1
ATOM 548 O O . LYS A 1 71 ? -1.002 37.344 16.031 1 98.31 71 LYS A O 1
ATOM 553 N N . ASP A 1 72 ? -2.395 36.875 14.328 1 98.5 72 ASP A N 1
ATOM 554 C CA . ASP A 1 72 ? -2.766 35.562 14.828 1 98.5 72 ASP A CA 1
ATOM 555 C C . ASP A 1 72 ? -1.935 34.469 14.164 1 98.5 72 ASP A C 1
ATOM 557 O O . ASP A 1 72 ? -1.943 34.344 12.938 1 98.5 72 ASP A O 1
ATOM 561 N N . VAL A 1 73 ? -1.194 33.688 15.031 1 98.69 73 VAL A N 1
ATOM 562 C CA . VAL A 1 73 ? -0.217 32.719 14.539 1 98.69 73 VAL A CA 1
ATOM 563 C C . VAL A 1 73 ? -0.73 31.312 14.773 1 98.69 73 VAL A C 1
ATOM 565 O O . VAL A 1 73 ? -0.989 30.922 15.914 1 98.69 73 VAL A O 1
ATOM 568 N N . TRP A 1 74 ? -0.881 30.531 13.633 1 98.44 74 TRP A N 1
ATOM 569 C CA . TRP A 1 74 ? -1.302 29.141 13.656 1 98.44 74 TRP A CA 1
ATOM 570 C C . TRP A 1 74 ? -0.182 28.234 13.172 1 98.44 74 TRP A C 1
ATOM 572 O O . TRP A 1 74 ? 0.709 28.656 12.438 1 98.44 74 TRP A O 1
ATOM 582 N N . CYS A 1 75 ? -0.212 26.984 13.609 1 98.19 75 CYS A N 1
ATOM 583 C CA . CYS A 1 75 ? 0.568 25.922 12.977 1 98.19 75 CYS A CA 1
ATOM 584 C C . CYS A 1 75 ? -0.336 24.812 12.469 1 98.19 75 CYS A C 1
ATOM 586 O O . CYS A 1 75 ? -1.367 24.516 13.078 1 98.19 75 CYS A O 1
ATOM 588 N N . PHE A 1 76 ? 0.018 24.25 11.352 1 98.31 76 PHE A N 1
ATOM 589 C CA . PHE A 1 76 ? -0.766 23.203 10.719 1 98.31 76 PHE A CA 1
ATOM 590 C C . PHE A 1 76 ? 0.144 22.125 10.141 1 98.31 76 PHE A C 1
ATOM 592 O O . PHE A 1 76 ? 0.889 22.375 9.195 1 98.31 76 PHE A O 1
ATOM 599 N N . THR A 1 77 ? 0.126 20.953 10.719 1 97 77 THR A N 1
ATOM 600 C CA . THR A 1 77 ? 0.949 19.828 10.273 1 97 77 THR A CA 1
ATOM 601 C C . THR A 1 77 ? 0.076 18.656 9.836 1 97 77 THR A C 1
ATOM 603 O O . THR A 1 77 ? -0.965 18.391 10.445 1 97 77 THR A O 1
ATOM 606 N N . ASN A 1 78 ? 0.478 17.938 8.742 1 96.38 78 ASN A N 1
ATOM 607 C CA . ASN A 1 78 ? -0.186 16.719 8.289 1 96.38 78 ASN A CA 1
ATOM 608 C C . ASN A 1 78 ? 0.118 15.539 9.211 1 96.38 78 ASN A C 1
ATOM 610 O O . ASN A 1 78 ? -0.548 14.508 9.141 1 96.38 78 ASN A O 1
ATOM 614 N N . ASN A 1 79 ? 1.028 15.695 10.055 1 92.19 79 ASN A N 1
ATOM 615 C CA . ASN A 1 79 ? 1.482 14.602 10.914 1 92.19 79 ASN A CA 1
ATOM 616 C C . ASN A 1 79 ? 0.427 14.234 11.953 1 92.19 79 ASN A C 1
ATOM 618 O O . ASN A 1 79 ? -0.175 15.109 12.578 1 92.19 79 ASN A O 1
ATOM 622 N N . SER A 1 80 ? 0.203 12.93 12.078 1 92.88 80 SER A N 1
ATOM 623 C CA . SER A 1 80 ? -0.819 12.445 13 1 92.88 80 SER A CA 1
ATOM 624 C C . SER A 1 80 ? -0.193 11.797 14.227 1 92.88 80 SER A C 1
ATOM 626 O O . SER A 1 80 ? -0.895 11.195 15.047 1 92.88 80 SER A O 1
ATOM 628 N N . SER A 1 81 ? 1.113 11.891 14.391 1 89.25 81 SER A N 1
ATOM 629 C CA . SER A 1 81 ? 1.791 11.055 15.375 1 89.25 81 SER A CA 1
ATOM 630 C C . SER A 1 81 ? 1.94 11.781 16.703 1 89.25 81 SER A C 1
ATOM 632 O O . SER A 1 81 ? 2.396 11.195 17.688 1 89.25 81 SER A O 1
ATOM 634 N N . LYS A 1 82 ? 1.563 13.078 16.812 1 91.81 82 LYS A N 1
ATOM 635 C CA . LYS A 1 82 ? 1.653 13.844 18.047 1 91.81 82 LYS A CA 1
ATOM 636 C C . LYS A 1 82 ? 0.338 14.555 18.344 1 91.81 82 LYS A C 1
ATOM 638 O O . LYS A 1 82 ? -0.45 14.828 17.438 1 91.81 82 LYS A O 1
ATOM 643 N N . THR A 1 83 ? 0.188 14.836 19.672 1 94.25 83 THR A N 1
ATOM 644 C CA . THR A 1 83 ? -0.955 15.633 20.094 1 94.25 83 THR A CA 1
ATOM 645 C C . THR A 1 83 ? -0.678 17.125 19.875 1 94.25 83 THR A C 1
ATOM 647 O O . THR A 1 83 ? 0.472 17.531 19.688 1 94.25 83 THR A O 1
ATOM 650 N N . ARG A 1 84 ? -1.712 17.922 19.938 1 96.12 84 ARG A N 1
ATOM 651 C CA . ARG A 1 84 ? -1.566 19.359 19.797 1 96.12 84 ARG A CA 1
ATOM 652 C C . ARG A 1 84 ? -0.654 19.938 20.875 1 96.12 84 ARG A C 1
ATOM 654 O O . ARG A 1 84 ? 0.221 20.75 20.594 1 96.12 84 ARG A O 1
ATOM 661 N N . GLN A 1 85 ? -0.862 19.391 22.047 1 95.81 85 GLN A N 1
ATOM 662 C CA . GLN A 1 85 ? -0.047 19.875 23.156 1 95.81 85 GLN A CA 1
ATOM 663 C C . GLN A 1 85 ? 1.423 19.516 22.953 1 95.81 85 GLN A C 1
ATOM 665 O O . GLN A 1 85 ? 2.311 20.312 23.266 1 95.81 85 GLN A O 1
ATOM 670 N N . GLN A 1 86 ? 1.695 18.375 22.453 1 95.19 86 GLN A N 1
ATOM 671 C CA . GLN A 1 86 ? 3.07 17.969 22.188 1 95.19 86 GLN A CA 1
ATOM 672 C C . GLN A 1 86 ? 3.729 18.875 21.156 1 95.19 86 GLN A C 1
ATOM 674 O O . GLN A 1 86 ? 4.93 19.141 21.234 1 95.19 86 GLN A O 1
ATOM 679 N N . TYR A 1 87 ? 2.963 19.406 20.25 1 96.19 87 TYR A N 1
ATOM 680 C CA . TYR A 1 87 ? 3.506 20.344 19.281 1 96.19 87 TYR A CA 1
ATOM 681 C C . TYR A 1 87 ? 3.773 21.703 19.906 1 96.19 87 TYR A C 1
ATOM 683 O O . TYR A 1 87 ? 4.762 22.359 19.594 1 96.19 87 TYR A O 1
ATOM 691 N N . VAL A 1 88 ? 2.895 22.125 20.812 1 97.56 88 VAL A N 1
ATOM 692 C CA . VAL A 1 88 ? 3.148 23.359 21.547 1 97.56 88 VAL A CA 1
ATOM 693 C C . VAL A 1 88 ? 4.465 23.234 22.312 1 97.56 88 VAL A C 1
ATOM 695 O O . VAL A 1 88 ? 5.324 24.125 22.219 1 97.56 88 VAL A O 1
ATOM 698 N N . ASP A 1 89 ? 4.59 22.094 22.969 1 97.5 89 ASP A N 1
ATOM 699 C CA . ASP A 1 89 ? 5.793 21.859 23.75 1 97.5 89 ASP A CA 1
ATOM 700 C C . ASP A 1 89 ? 7.039 21.859 22.875 1 97.5 89 ASP A C 1
ATOM 702 O O . ASP A 1 89 ? 8.055 22.453 23.234 1 97.5 89 ASP A O 1
ATOM 706 N N . LYS A 1 90 ? 6.941 21.25 21.734 1 96 90 LYS A N 1
ATOM 707 C CA . LYS A 1 90 ? 8.086 21.172 20.828 1 96 90 LYS A CA 1
ATOM 708 C C . LYS A 1 90 ? 8.469 22.547 20.297 1 96 90 LYS A C 1
ATOM 710 O O . LYS A 1 90 ? 9.633 22.953 20.359 1 96 90 LYS A O 1
ATOM 715 N N . VAL A 1 91 ? 7.504 23.328 19.844 1 97.31 91 VAL A N 1
ATOM 716 C CA . VAL A 1 91 ? 7.754 24.625 19.25 1 97.31 91 VAL A CA 1
ATOM 717 C C . VAL A 1 91 ? 8.32 25.578 20.297 1 97.31 91 VAL A C 1
ATOM 719 O O . VAL A 1 91 ? 9.289 26.297 20.031 1 97.31 91 VAL A O 1
ATOM 722 N N . THR A 1 92 ? 7.801 25.562 21.5 1 97.69 92 THR A N 1
ATOM 723 C CA . THR A 1 92 ? 8.234 26.5 22.531 1 97.69 92 THR A CA 1
ATOM 724 C C . THR A 1 92 ? 9.594 26.109 23.094 1 97.69 92 THR A C 1
ATOM 726 O O . THR A 1 92 ? 10.352 26.953 23.562 1 97.69 92 THR A O 1
ATOM 729 N N . LYS A 1 93 ? 9.852 24.828 23.062 1 97.44 93 LYS A N 1
ATOM 730 C CA . LYS A 1 93 ? 11.188 24.375 23.453 1 97.44 93 LYS A CA 1
ATOM 731 C C . LYS A 1 93 ? 12.227 24.812 22.422 1 97.44 93 LYS A C 1
ATOM 733 O O . LYS A 1 93 ? 13.328 25.25 22.781 1 97.44 93 LYS A O 1
ATOM 738 N N . MET A 1 94 ? 11.891 24.75 21.188 1 97.06 94 MET A N 1
ATOM 739 C CA . MET A 1 94 ? 12.805 25.109 20.109 1 97.06 94 MET A CA 1
ATOM 740 C C . MET A 1 94 ? 12.938 26.625 20 1 97.06 94 MET A C 1
ATOM 742 O O . MET A 1 94 ? 14.008 27.141 19.641 1 97.06 94 MET A O 1
ATOM 746 N N . TYR A 1 95 ? 11.859 27.312 20.219 1 98.12 95 TYR A N 1
ATOM 747 C CA . TYR A 1 95 ? 11.812 28.766 20.125 1 98.12 95 TYR A CA 1
ATOM 748 C C . TYR A 1 95 ? 11.25 29.359 21.406 1 98.12 95 TYR A C 1
ATOM 750 O O . TYR A 1 95 ? 10.086 29.766 21.469 1 98.12 95 TYR A O 1
ATOM 758 N N . PRO A 1 96 ? 12.117 29.594 22.406 1 97.62 96 PRO A N 1
ATOM 759 C CA . PRO A 1 96 ? 11.672 30.109 23.703 1 97.62 96 PRO A CA 1
ATOM 760 C C . PRO A 1 96 ? 11.055 31.5 23.609 1 97.62 96 PRO A C 1
ATOM 762 O O . PRO A 1 96 ? 10.305 31.906 24.5 1 97.62 96 PRO A O 1
ATOM 765 N N . GLU A 1 97 ? 11.312 32.219 22.516 1 97.12 97 GLU A N 1
ATOM 766 C CA . GLU A 1 97 ? 10.781 33.562 22.297 1 97.12 97 GLU A CA 1
ATOM 767 C C . GLU A 1 97 ? 9.258 33.562 22.312 1 97.12 97 GLU A C 1
ATOM 769 O O . GLU A 1 97 ? 8.633 34.594 22.578 1 97.12 97 GLU A O 1
ATOM 774 N N . VAL A 1 98 ? 8.703 32.406 22.062 1 97.25 98 VAL A N 1
ATOM 775 C CA . VAL A 1 98 ? 7.25 32.406 21.922 1 97.25 98 VAL A CA 1
ATOM 776 C C . VAL A 1 98 ? 6.629 31.562 23.031 1 97.25 98 VAL A C 1
ATOM 778 O O . VAL A 1 98 ? 5.465 31.172 22.938 1 97.25 98 VAL A O 1
ATOM 781 N N . ASP A 1 99 ? 7.426 31.25 24.047 1 97.06 99 ASP A N 1
ATOM 782 C CA . ASP A 1 99 ? 6.895 30.562 25.219 1 97.06 99 ASP A CA 1
ATOM 783 C C . ASP A 1 99 ? 5.75 31.359 25.844 1 97.06 99 ASP A C 1
ATOM 785 O O . ASP A 1 99 ? 5.863 32.562 26.047 1 97.06 99 ASP A O 1
ATOM 789 N N . GLY A 1 100 ? 4.66 30.672 26.078 1 96.06 100 GLY A N 1
ATOM 790 C CA . GLY A 1 100 ? 3.498 31.328 26.672 1 96.06 100 GLY A CA 1
ATOM 791 C C . GLY A 1 100 ? 2.613 32 25.641 1 96.06 100 GLY A C 1
ATOM 792 O O . GLY A 1 100 ? 1.474 32.375 25.922 1 96.06 100 GLY A O 1
ATOM 793 N N . LEU A 1 101 ? 3.064 32.188 24.406 1 96.44 101 LEU A N 1
ATOM 794 C CA . LEU A 1 101 ? 2.312 32.844 23.359 1 96.44 101 LEU A CA 1
ATOM 795 C C . LEU A 1 101 ? 1.672 31.844 22.406 1 96.44 101 LEU A C 1
ATOM 797 O O . LEU A 1 101 ? 0.521 32 22 1 96.44 101 LEU A O 1
ATOM 801 N N . PHE A 1 102 ? 2.404 30.828 22.109 1 95.44 102 PHE A N 1
ATOM 802 C CA . PHE A 1 102 ? 1.935 29.766 21.234 1 95.44 102 PHE A CA 1
ATOM 803 C C . PHE A 1 102 ? 1.059 28.766 21.984 1 95.44 102 PHE A C 1
ATOM 805 O O . PHE A 1 102 ? 1.541 28.047 22.859 1 95.44 102 PHE A O 1
ATOM 812 N N . LYS A 1 103 ? -0.238 28.719 21.609 1 96.38 103 LYS A N 1
ATOM 813 C CA . LYS A 1 103 ? -1.202 27.969 22.406 1 96.38 103 LYS A CA 1
ATOM 814 C C . LYS A 1 103 ? -1.756 26.781 21.625 1 96.38 103 LYS A C 1
ATOM 816 O O . LYS A 1 103 ? -1.732 26.781 20.406 1 96.38 103 LYS A O 1
ATOM 821 N N . GLU A 1 104 ? -2.324 25.859 22.359 1 96.88 104 GLU A N 1
ATOM 822 C CA . GLU A 1 104 ? -2.818 24.609 21.812 1 96.88 104 GLU A CA 1
ATOM 823 C C . GLU A 1 104 ? -3.938 24.844 20.797 1 96.88 104 GLU A C 1
ATOM 825 O O . GLU A 1 104 ? -4.027 24.141 19.797 1 96.88 104 GLU A O 1
ATOM 830 N N . ASP A 1 105 ? -4.793 25.781 21.016 1 96.81 105 ASP A N 1
ATOM 831 C CA . ASP A 1 105 ? -5.961 26 20.172 1 96.81 105 ASP A CA 1
ATOM 832 C C . ASP A 1 105 ? -5.559 26.625 18.844 1 96.81 105 ASP A C 1
ATOM 834 O O . ASP A 1 105 ? -6.398 26.828 17.969 1 96.81 105 ASP A O 1
ATOM 838 N N . ARG A 1 106 ? -4.207 26.953 18.672 1 97.88 106 ARG A N 1
ATOM 839 C CA . ARG A 1 106 ? -3.688 27.453 17.406 1 97.88 106 ARG A CA 1
ATOM 840 C C . ARG A 1 106 ? -2.84 26.406 16.703 1 97.88 106 ARG A C 1
ATOM 842 O O . ARG A 1 106 ? -2.115 26.703 15.75 1 97.88 106 ARG A O 1
ATOM 849 N N . VAL A 1 107 ? -2.955 25.156 17.234 1 98 107 VAL A N 1
ATOM 850 C CA . VAL A 1 107 ? -2.242 24.047 16.625 1 98 107 VAL A CA 1
ATOM 851 C C . VAL A 1 107 ? -3.236 23.109 15.938 1 98 107 VAL A C 1
ATOM 853 O O . VAL A 1 107 ? -4.16 22.594 16.562 1 98 107 VAL A O 1
ATOM 856 N N . LEU A 1 108 ? -3.043 23 14.633 1 97.94 108 LEU A N 1
ATOM 857 C CA . LEU A 1 108 ? -3.816 22.047 13.852 1 97.94 108 LEU A CA 1
ATOM 858 C C . LEU A 1 108 ? -2.943 20.875 13.406 1 97.94 108 LEU A C 1
ATOM 860 O O . LEU A 1 108 ? -1.849 21.078 12.875 1 97.94 108 LEU A O 1
ATOM 864 N N . CYS A 1 109 ? -3.357 19.672 13.711 1 97.19 109 CYS A N 1
ATOM 865 C CA . CYS A 1 109 ? -2.725 18.469 13.203 1 97.19 109 CYS A CA 1
ATOM 866 C C . CYS A 1 109 ? -3.768 17.484 12.688 1 97.19 109 CYS A C 1
ATOM 868 O O . CYS A 1 109 ? -4.957 17.609 12.984 1 97.19 109 CYS A O 1
ATOM 870 N N . SER A 1 110 ? -3.303 16.562 11.906 1 97.62 110 SER A N 1
ATOM 871 C CA . SER A 1 110 ? -4.242 15.68 11.227 1 97.62 110 SER A CA 1
ATOM 872 C C . SER A 1 110 ? -5 14.805 12.219 1 97.62 110 SER A C 1
ATOM 874 O O . SER A 1 110 ? -6.164 14.469 11.992 1 97.62 110 SER A O 1
ATOM 876 N N . ALA A 1 111 ? -4.43 14.477 13.383 1 97.38 111 ALA A N 1
ATOM 877 C CA . ALA A 1 111 ? -5.109 13.695 14.406 1 97.38 111 ALA A CA 1
ATOM 878 C C . ALA A 1 111 ? -6.297 14.461 14.984 1 97.38 111 ALA A C 1
ATOM 880 O O . ALA A 1 111 ? -7.414 13.945 15.031 1 97.38 111 ALA A O 1
ATOM 881 N N . TYR A 1 112 ? -6.07 15.711 15.383 1 97.38 112 TYR A N 1
ATOM 882 C CA . TYR A 1 112 ? -7.105 16.578 15.93 1 97.38 112 TYR A CA 1
ATOM 883 C C . TYR A 1 112 ? -8.219 16.812 14.914 1 97.38 112 TYR A C 1
ATOM 885 O O . TYR A 1 112 ? -9.398 16.688 15.242 1 97.38 112 TYR A O 1
ATOM 893 N N . LEU A 1 113 ? -7.844 17.078 13.688 1 98.06 113 LEU A N 1
ATOM 894 C CA . LEU A 1 113 ? -8.812 17.375 12.633 1 98.06 113 LEU A CA 1
ATOM 895 C C . LEU A 1 113 ? -9.648 16.156 12.305 1 98.06 113 LEU A C 1
ATOM 897 O O . LEU A 1 113 ? -10.828 16.266 11.961 1 98.06 113 LEU A O 1
ATOM 901 N N . THR A 1 114 ? -9.039 14.945 12.398 1 98.5 114 THR A N 1
ATOM 902 C CA . THR A 1 114 ? -9.789 13.711 12.203 1 98.5 114 THR A CA 1
ATOM 903 C C . THR A 1 114 ? -10.898 13.586 13.25 1 98.5 114 THR A C 1
ATOM 905 O O . THR A 1 114 ? -12.031 13.227 12.922 1 98.5 114 THR A O 1
ATOM 908 N N . GLY A 1 115 ? -10.57 13.961 14.461 1 97.94 115 GLY A N 1
ATOM 909 C CA . GLY A 1 115 ? -11.594 13.977 15.5 1 97.94 115 GLY A CA 1
ATOM 910 C C . GLY A 1 115 ? -12.75 14.898 15.18 1 97.94 115 GLY A C 1
ATOM 911 O O . GLY A 1 115 ? -13.914 14.523 15.352 1 97.94 115 GLY A O 1
ATOM 912 N N . LEU A 1 116 ? -12.43 16.094 14.711 1 97.44 116 LEU A N 1
ATOM 913 C CA . LEU A 1 116 ? -13.469 17.047 14.344 1 97.44 116 LEU A CA 1
ATOM 914 C C . LEU A 1 116 ? -14.359 16.5 13.242 1 97.44 116 LEU A C 1
ATOM 916 O O . LEU A 1 116 ? -15.578 16.656 13.289 1 97.44 116 LEU A O 1
ATOM 920 N N . ARG A 1 117 ? -13.758 15.82 12.281 1 97.88 117 ARG A N 1
ATOM 921 C CA . ARG A 1 117 ? -14.516 15.258 11.164 1 97.88 117 ARG A CA 1
ATOM 922 C C . ARG A 1 117 ? -15.453 14.148 11.641 1 97.88 117 ARG A C 1
ATOM 924 O O . ARG A 1 117 ? -16.609 14.07 11.203 1 97.88 117 ARG A O 1
ATOM 931 N N . LEU A 1 118 ? -14.945 13.273 12.477 1 98.5 118 LEU A N 1
ATOM 932 C CA . LEU A 1 118 ? -15.758 12.188 13.016 1 98.5 118 LEU A CA 1
ATOM 933 C C . LEU A 1 118 ? -16.969 12.734 13.773 1 98.5 118 LEU A C 1
ATOM 935 O O . LEU A 1 118 ? -18.078 12.227 13.625 1 98.5 118 LEU A O 1
ATOM 939 N N . GLU A 1 119 ? -16.734 13.797 14.516 1 97.31 119 GLU A N 1
ATOM 940 C CA . GLU A 1 119 ? -17.844 14.445 15.227 1 97.31 119 GLU A CA 1
ATOM 941 C C . GLU A 1 119 ? -18.891 14.969 14.25 1 97.31 119 GLU A C 1
ATOM 943 O O . GLU A 1 119 ? -20.094 14.781 14.461 1 97.31 119 GLU A O 1
ATOM 948 N N . GLN A 1 120 ? -18.469 15.57 13.227 1 96.5 120 GLN A N 1
ATOM 949 C CA . GLN A 1 120 ? -19.359 16.109 12.211 1 96.5 120 GLN A CA 1
ATOM 950 C C . GLN A 1 120 ? -20.188 15.008 11.562 1 96.5 120 GLN A C 1
ATOM 952 O O . GLN A 1 120 ? -21.344 15.219 11.195 1 96.5 120 GLN A O 1
ATOM 957 N N . LEU A 1 121 ? -19.609 13.805 11.438 1 97.38 121 LEU A N 1
ATOM 958 C CA . LEU A 1 121 ? -20.25 12.695 10.75 1 97.38 121 LEU A CA 1
ATOM 959 C C . LEU A 1 121 ? -21.078 11.867 11.719 1 97.38 121 LEU A C 1
ATOM 961 O O . LEU A 1 121 ? -21.781 10.93 11.312 1 97.38 121 LEU A O 1
ATOM 965 N N . GLY A 1 122 ? -20.969 12.18 12.984 1 98 122 GLY A N 1
ATOM 966 C CA . GLY A 1 122 ? -21.688 11.43 14 1 98 122 GLY A CA 1
ATOM 967 C C . GLY A 1 122 ? -21.109 10.055 14.25 1 98 122 GLY A C 1
ATOM 968 O O . GLY A 1 122 ? -21.812 9.133 14.664 1 98 122 GLY A O 1
ATOM 969 N N . ILE A 1 123 ? -19.859 9.883 13.961 1 98.5 123 ILE A N 1
ATOM 970 C CA . ILE A 1 123 ? -19.172 8.617 14.156 1 98.5 123 ILE A CA 1
ATOM 971 C C . ILE A 1 123 ? -18.516 8.586 15.531 1 98.5 123 ILE A C 1
ATOM 973 O O . ILE A 1 123 ? -17.797 9.516 15.906 1 98.5 123 ILE A O 1
ATOM 977 N N . THR A 1 124 ? -18.766 7.508 16.297 1 98.25 124 THR A N 1
ATOM 978 C CA . THR A 1 124 ? -18.297 7.484 17.672 1 98.25 124 THR A CA 1
ATOM 979 C C . THR A 1 124 ? -17.453 6.246 17.938 1 98.25 124 THR A C 1
ATOM 981 O O . THR A 1 124 ? -16.844 6.117 19 1 98.25 124 THR A O 1
ATOM 984 N N . ARG A 1 125 ? -17.391 5.273 17.047 1 98.31 125 ARG A N 1
ATOM 985 C CA . ARG A 1 125 ? -16.641 4.031 17.219 1 98.31 125 ARG A CA 1
ATOM 986 C C . ARG A 1 125 ? -15.797 3.721 15.992 1 98.31 125 ARG A C 1
ATOM 988 O O . ARG A 1 125 ? -16.328 3.586 14.891 1 98.31 125 ARG A O 1
ATOM 995 N N . VAL A 1 126 ? -14.453 3.629 16.25 1 98.62 126 VAL A N 1
ATOM 996 C CA . VAL A 1 126 ? -13.578 3.523 15.078 1 98.62 126 VAL A CA 1
ATOM 997 C C . VAL A 1 126 ? -12.469 2.516 15.352 1 98.62 126 VAL A C 1
ATOM 999 O O . VAL A 1 126 ? -12.195 2.18 16.516 1 98.62 126 VAL A O 1
ATOM 1002 N N . TYR A 1 127 ? -11.906 1.891 14.328 1 98.31 127 TYR A N 1
ATOM 1003 C CA . TYR A 1 127 ? -10.633 1.17 14.344 1 98.31 127 TYR A CA 1
ATOM 1004 C C . TYR A 1 127 ? -9.516 2.018 13.742 1 98.31 127 TYR A C 1
ATOM 1006 O O . TYR A 1 127 ? -9.688 2.631 12.688 1 98.31 127 TYR A O 1
ATOM 1014 N N . VAL A 1 128 ? -8.352 2.072 14.445 1 97.75 128 VAL A N 1
ATOM 1015 C CA . VAL A 1 128 ? -7.348 3.062 14.078 1 97.75 128 VAL A CA 1
ATOM 1016 C C . VAL A 1 128 ? -6.039 2.363 13.711 1 97.75 128 VAL A C 1
ATOM 1018 O O . VAL A 1 128 ? -5.484 1.614 14.516 1 97.75 128 VAL A O 1
ATOM 1021 N N . LEU A 1 129 ? -5.66 2.572 12.43 1 96.75 129 LEU A N 1
ATOM 1022 C CA . LEU A 1 129 ? -4.254 2.393 12.086 1 96.75 129 LEU A CA 1
ATOM 1023 C C . LEU A 1 129 ? -3.461 3.666 12.367 1 96.75 129 LEU A C 1
ATOM 1025 O O . LEU A 1 129 ? -3.604 4.66 11.648 1 96.75 129 LEU A O 1
ATOM 1029 N N . GLY A 1 130 ? -2.625 3.65 13.336 1 94.56 130 GLY A N 1
ATOM 1030 C CA . GLY A 1 130 ? -1.92 4.855 13.742 1 94.56 130 GLY A CA 1
ATOM 1031 C C . GLY A 1 130 ? -1.259 4.73 15.102 1 94.56 130 GLY A C 1
ATOM 1032 O O . GLY A 1 130 ? -1.295 3.662 15.719 1 94.56 130 GLY A O 1
ATOM 1033 N N . THR A 1 131 ? -0.691 5.805 15.547 1 92.12 131 THR A N 1
ATOM 1034 C CA . THR A 1 131 ? 0.031 5.832 16.812 1 92.12 131 THR A CA 1
ATOM 1035 C C . THR A 1 131 ? -0.937 5.965 17.984 1 92.12 131 THR A C 1
ATOM 1037 O O . THR A 1 131 ? -2.117 6.266 17.797 1 92.12 131 THR A O 1
ATOM 1040 N N . GLN A 1 132 ? -0.343 5.727 19.156 1 92 132 GLN A N 1
ATOM 1041 C CA . GLN A 1 132 ? -1.131 5.902 20.375 1 92 132 GLN A CA 1
ATOM 1042 C C . GLN A 1 132 ? -1.539 7.359 20.547 1 92 132 GLN A C 1
ATOM 1044 O O . GLN A 1 132 ? -2.594 7.648 21.125 1 92 132 GLN A O 1
ATOM 1049 N N . ASN A 1 133 ? -0.749 8.273 20.047 1 93.31 133 ASN A N 1
ATOM 1050 C CA . ASN A 1 133 ? -1.094 9.695 20.141 1 93.31 133 ASN A CA 1
ATOM 1051 C C . ASN A 1 133 ? -2.318 10.031 19.297 1 93.31 133 ASN A C 1
ATOM 1053 O O . ASN A 1 133 ? -3.137 10.859 19.688 1 93.31 133 ASN A O 1
ATOM 1057 N N . LEU A 1 134 ? -2.438 9.391 18.141 1 95.75 134 LEU A N 1
ATOM 1058 C CA . LEU A 1 134 ? -3.652 9.539 17.344 1 95.75 134 LEU A CA 1
ATOM 1059 C C . LEU A 1 134 ? -4.867 9.016 18.109 1 95.75 134 LEU A C 1
ATOM 1061 O O . LEU A 1 134 ? -5.902 9.688 18.172 1 95.75 134 LEU A O 1
ATOM 1065 N N . VAL A 1 135 ? -4.73 7.883 18.766 1 96.06 135 VAL A N 1
ATOM 1066 C CA . VAL A 1 135 ? -5.801 7.285 19.547 1 96.06 135 VAL A CA 1
ATOM 1067 C C . VAL A 1 135 ? -6.203 8.234 20.672 1 96.06 135 VAL A C 1
ATOM 1069 O O . VAL A 1 135 ? -7.391 8.5 20.875 1 96.06 135 VAL A O 1
ATOM 1072 N N . ARG A 1 136 ? -5.227 8.781 21.312 1 94.44 136 ARG A N 1
ATOM 1073 C CA . ARG A 1 136 ? -5.477 9.68 22.422 1 94.44 136 ARG A CA 1
ATOM 1074 C C . ARG A 1 136 ? -6.242 10.922 21.969 1 94.44 136 ARG A C 1
ATOM 1076 O O . ARG A 1 136 ? -7.164 11.367 22.656 1 94.44 136 ARG A O 1
ATOM 1083 N N . GLU A 1 137 ? -5.824 11.469 20.859 1 94.56 137 GLU A N 1
ATOM 1084 C CA . GLU A 1 137 ? -6.504 12.648 20.344 1 94.56 137 GLU A CA 1
ATOM 1085 C C . GLU A 1 137 ? -7.973 12.359 20.047 1 94.56 137 GLU A C 1
ATOM 1087 O O . GLU A 1 137 ? -8.844 13.172 20.359 1 94.56 137 GLU A O 1
ATOM 1092 N N . LEU A 1 138 ? -8.266 11.188 19.531 1 96.88 138 LEU A N 1
ATOM 1093 C CA . LEU A 1 138 ? -9.641 10.812 19.203 1 96.88 138 LEU A CA 1
ATOM 1094 C C . LEU A 1 138 ? -10.445 10.555 20.469 1 96.88 138 LEU A C 1
ATOM 1096 O O . LEU A 1 138 ? -11.578 11.031 20.594 1 96.88 138 LEU A O 1
ATOM 1100 N N . GLU A 1 139 ? -9.812 9.883 21.406 1 96.12 139 GLU A N 1
ATOM 1101 C CA . GLU A 1 139 ? -10.5 9.555 22.656 1 96.12 139 GLU A CA 1
ATOM 1102 C C . GLU A 1 139 ? -10.812 10.812 23.453 1 96.12 139 GLU A C 1
ATOM 1104 O O . GLU A 1 139 ? -11.844 10.875 24.141 1 96.12 139 GLU A O 1
ATOM 1109 N N . SER A 1 140 ? -9.938 11.773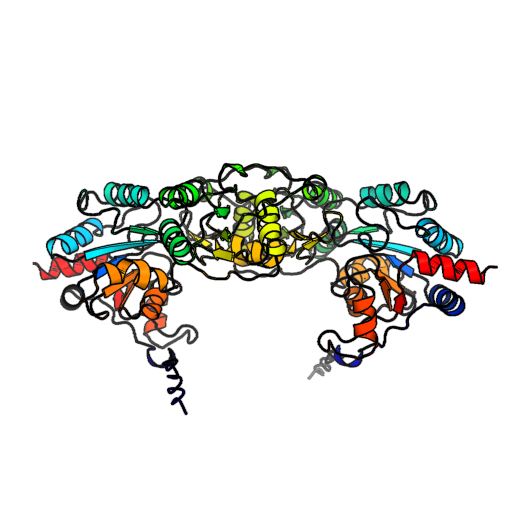 23.391 1 94.25 140 SER A N 1
ATOM 1110 C CA . SER A 1 140 ? -10.156 13.031 24.094 1 94.25 140 SER A CA 1
ATOM 1111 C C . SER A 1 140 ? -11.398 13.742 23.578 1 94.25 140 SER A C 1
ATOM 1113 O O . SER A 1 140 ? -11.938 14.625 24.266 1 94.25 140 SER A O 1
ATOM 1115 N N . ARG A 1 141 ? -11.891 13.312 22.484 1 94.69 141 ARG A N 1
ATOM 1116 C CA . ARG A 1 141 ? -13.078 13.93 21.891 1 94.69 141 ARG A CA 1
ATOM 1117 C C . ARG A 1 141 ? -14.289 13.008 22.016 1 94.69 141 ARG A C 1
ATOM 1119 O O . ARG A 1 141 ? -15.305 13.227 21.344 1 94.69 141 ARG A O 1
ATOM 1126 N N . GLY A 1 142 ? -14.148 11.977 22.781 1 96.69 142 GLY A N 1
ATOM 1127 C CA . GLY A 1 142 ? -15.273 11.109 23.078 1 96.69 142 GLY A CA 1
ATOM 1128 C C . GLY A 1 142 ? -15.445 9.984 22.062 1 96.69 142 GLY A C 1
ATOM 1129 O O . GLY A 1 142 ? -16.469 9.305 22.047 1 96.69 142 GLY A O 1
ATOM 1130 N N . ILE A 1 143 ? -14.508 9.773 21.203 1 97.81 143 ILE A N 1
ATOM 1131 C CA . ILE A 1 143 ? -14.562 8.703 20.219 1 97.81 143 ILE A CA 1
ATOM 1132 C C . ILE A 1 143 ? -13.992 7.418 20.812 1 97.81 143 ILE A C 1
ATOM 1134 O O . ILE A 1 143 ? -12.906 7.43 21.406 1 97.81 143 ILE A O 1
ATOM 1138 N N . THR A 1 144 ? -14.711 6.316 20.703 1 97.69 144 THR A N 1
ATOM 1139 C CA . THR A 1 144 ? -14.25 5.016 21.172 1 97.69 144 THR A CA 1
ATOM 1140 C C . THR A 1 144 ? -13.383 4.34 20.109 1 97.69 144 THR A C 1
ATOM 1142 O O . THR A 1 144 ? -13.828 4.105 18.984 1 97.69 144 THR A O 1
ATOM 1145 N N . VAL A 1 145 ? -12.227 4.027 20.484 1 96.69 145 VAL A N 1
ATOM 1146 C CA . VAL A 1 145 ? -11.312 3.311 19.594 1 96.69 145 VAL A CA 1
ATOM 1147 C C . VAL A 1 145 ? -11.281 1.831 19.969 1 96.69 145 VAL A C 1
ATOM 1149 O O . VAL A 1 145 ? -10.891 1.474 21.094 1 96.69 145 VAL A O 1
ATOM 1152 N N . VAL A 1 146 ? -11.805 0.875 19.047 1 92.56 146 VAL A N 1
ATOM 1153 C CA . VAL A 1 146 ? -11.992 -0.547 19.328 1 92.56 146 VAL A CA 1
ATOM 1154 C C . VAL A 1 146 ? -10.75 -1.322 18.891 1 92.56 146 VAL A C 1
ATOM 1156 O O . VAL A 1 146 ? -10.734 -2.555 18.938 1 92.56 146 VAL A O 1
ATOM 1159 N N . GLY A 1 147 ? -9.602 -0.779 18.781 1 88.88 147 GLY A N 1
ATOM 1160 C CA . GLY A 1 147 ? -8.375 -1.454 18.375 1 88.88 147 GLY A CA 1
ATOM 1161 C C . GLY A 1 147 ? -7.5 -0.614 17.469 1 88.88 147 GLY A C 1
ATOM 1162 O O . GLY A 1 147 ? -7.859 0.513 17.125 1 88.88 147 GLY A O 1
ATOM 1163 N N . GLY A 1 148 ? -6.441 -1.318 17.172 1 81.38 148 GLY A N 1
ATOM 1164 C CA . GLY A 1 148 ? -5.41 -0.588 16.453 1 81.38 148 GLY A CA 1
ATOM 1165 C C . GLY A 1 148 ? -4.43 0.116 17.375 1 81.38 148 GLY A C 1
ATOM 1166 O O . GLY A 1 148 ? -4.316 -0.232 18.547 1 81.38 148 GLY A O 1
ATOM 1167 N N . GLY A 1 149 ? -3.85 1.019 16.938 1 79.62 149 GLY A N 1
ATOM 1168 C CA . GLY A 1 149 ? -2.865 1.675 17.781 1 79.62 149 GLY A CA 1
ATOM 1169 C C . GLY A 1 149 ? -1.883 0.708 18.406 1 79.62 149 GLY A C 1
ATOM 1170 O O . GLY A 1 149 ? -1.34 -0.167 17.734 1 79.62 149 GLY A O 1
ATOM 1171 N N . GLU A 1 150 ? -1.672 0.865 19.703 1 78.25 150 GLU A N 1
ATOM 1172 C CA . GLU A 1 150 ? -0.718 0.036 20.438 1 78.25 150 GLU A CA 1
ATOM 1173 C C . GLU A 1 150 ? -1.317 -1.324 20.781 1 78.25 150 GLU A C 1
ATOM 1175 O O . GLU A 1 150 ? -0.594 -2.316 20.891 1 78.25 150 GLU A O 1
ATOM 1180 N N . ALA A 1 151 ? -2.643 -1.43 20.859 1 80.62 151 ALA A N 1
ATOM 1181 C CA . ALA A 1 151 ? -3.326 -2.652 21.266 1 80.62 151 ALA A CA 1
ATOM 1182 C C . ALA A 1 151 ? -3.055 -3.789 20.281 1 80.62 151 ALA A C 1
ATOM 1184 O O . ALA A 1 151 ? -2.998 -4.957 20.672 1 80.62 151 ALA A O 1
ATOM 1185 N N . ASP A 1 152 ? -2.834 -3.418 19.031 1 84.56 152 ASP A N 1
ATOM 1186 C CA . ASP A 1 152 ? -2.66 -4.441 18 1 84.56 152 ASP A CA 1
ATOM 1187 C C . ASP A 1 152 ? -1.255 -4.387 17.406 1 84.56 152 ASP A C 1
ATOM 1189 O O . ASP A 1 152 ? -0.986 -5.016 16.375 1 84.56 152 ASP A O 1
ATOM 1193 N N . SER A 1 153 ? -0.494 -3.586 18.219 1 79.06 153 SER A N 1
ATOM 1194 C CA . SER A 1 153 ? 0.896 -3.504 17.781 1 79.06 153 SER A CA 1
ATOM 1195 C C . SER A 1 153 ? 1.663 -4.773 18.141 1 79.06 153 SER A C 1
ATOM 1197 O O . SER A 1 153 ? 1.413 -5.379 19.188 1 79.06 153 SER A O 1
ATOM 1199 N N . GLY A 1 154 ? 2.354 -5.414 17.266 1 76.5 154 GLY A N 1
ATOM 1200 C CA . GLY A 1 154 ? 3.174 -6.578 17.562 1 76.5 154 GLY A CA 1
ATOM 1201 C C . GLY A 1 154 ? 2.455 -7.895 17.312 1 76.5 154 GLY A C 1
ATOM 1202 O O . GLY A 1 154 ? 3.012 -8.969 17.562 1 76.5 154 GLY A O 1
ATOM 1203 N N . LYS A 1 155 ? 1.115 -7.82 17.125 1 76.75 155 LYS A N 1
ATOM 1204 C CA . LYS A 1 155 ? 0.393 -9.047 16.812 1 76.75 155 LYS A CA 1
ATOM 1205 C C . LYS A 1 155 ? 0.947 -9.719 15.555 1 76.75 155 LYS A C 1
ATOM 1207 O O . LYS A 1 155 ? 1.066 -9.078 14.508 1 76.75 155 LYS A O 1
ATOM 1212 N N . ALA A 1 156 ? 1.469 -10.883 15.859 1 68.5 156 ALA A N 1
ATOM 1213 C CA . ALA A 1 156 ? 1.951 -11.688 14.742 1 68.5 156 ALA A CA 1
ATOM 1214 C C . ALA A 1 156 ? 0.819 -12.508 14.125 1 68.5 156 ALA A C 1
ATOM 1216 O O . ALA A 1 156 ? -0.123 -12.891 14.82 1 68.5 156 ALA A O 1
ATOM 1217 N N . MET A 1 157 ? 0.812 -12.539 12.844 1 73.81 157 MET A N 1
ATOM 1218 C CA . MET A 1 157 ? -0.208 -13.32 12.164 1 73.81 157 MET A CA 1
ATOM 1219 C C . MET A 1 157 ? 0.429 -14.406 11.305 1 73.81 157 MET A C 1
ATOM 1221 O O . MET A 1 157 ? 1.566 -14.266 10.852 1 73.81 157 MET A O 1
ATOM 1225 N N . ASP A 1 158 ? -0.188 -15.508 11.43 1 70.75 158 ASP A N 1
ATOM 1226 C CA . ASP A 1 158 ? 0.088 -16.516 10.406 1 70.75 158 ASP A CA 1
ATOM 1227 C C . ASP A 1 158 ? -1.148 -16.781 9.555 1 70.75 158 ASP A C 1
ATOM 1229 O O . ASP A 1 158 ? -2.234 -16.266 9.844 1 70.75 158 ASP A O 1
ATOM 1233 N N . ALA A 1 159 ? -0.938 -17.453 8.422 1 64.56 159 ALA A N 1
ATOM 1234 C CA . ALA A 1 159 ? -2.004 -17.672 7.453 1 64.56 159 ALA A CA 1
ATOM 1235 C C . ALA A 1 159 ? -3.197 -18.375 8.109 1 64.56 159 ALA A C 1
ATOM 1237 O O . ALA A 1 159 ? -4.348 -18.078 7.773 1 64.56 159 ALA A O 1
ATOM 1238 N N . GLU A 1 160 ? -2.904 -19.141 9.102 1 65.5 160 GLU A N 1
ATOM 1239 C CA . GLU A 1 160 ? -3.961 -19.906 9.758 1 65.5 160 GLU A CA 1
ATOM 1240 C C . GLU A 1 160 ? -4.785 -19.031 10.688 1 65.5 160 GLU A C 1
ATOM 1242 O O . GLU A 1 160 ? -6.012 -19.156 10.758 1 65.5 160 GLU A O 1
ATOM 1247 N N . SER A 1 161 ? -4.109 -18.156 11.367 1 73.06 161 SER A N 1
ATOM 1248 C CA . SER A 1 161 ? -4.785 -17.281 12.312 1 73.06 161 SER A CA 1
ATOM 1249 C C . SER A 1 161 ? -5.668 -16.266 11.578 1 73.06 161 SER A C 1
ATOM 1251 O O . SER A 1 161 ? -6.641 -15.758 12.148 1 73.06 161 SER A O 1
ATOM 1253 N N . LEU A 1 162 ? -5.324 -16.031 10.43 1 73.88 162 LEU A N 1
ATOM 1254 C CA . LEU A 1 162 ? -6.094 -15.094 9.617 1 73.88 162 LEU A CA 1
ATOM 1255 C C . LEU A 1 162 ? -7.523 -15.586 9.43 1 73.88 162 LEU A C 1
ATOM 1257 O O . LEU A 1 162 ? -8.453 -14.789 9.336 1 73.88 162 LEU A O 1
ATOM 1261 N N . ARG A 1 163 ? -7.73 -16.875 9.531 1 70.5 163 ARG A N 1
ATOM 1262 C CA . ARG A 1 163 ? -9.031 -17.5 9.289 1 70.5 163 ARG A CA 1
ATOM 1263 C C . ARG A 1 163 ? -9.969 -17.281 10.477 1 70.5 163 ARG A C 1
ATOM 1265 O O . ARG A 1 163 ? -11.188 -17.438 10.352 1 70.5 163 ARG A O 1
ATOM 1272 N N . GLU A 1 164 ? -9.406 -16.812 11.562 1 76.5 164 GLU A N 1
ATOM 1273 C CA . GLU A 1 164 ? -10.203 -16.703 12.781 1 76.5 164 GLU A CA 1
ATOM 1274 C C . GLU A 1 164 ? -10.492 -15.242 13.125 1 76.5 164 GLU A C 1
ATOM 1276 O O . GLU A 1 164 ? -11.109 -14.953 14.156 1 76.5 164 GLU A O 1
ATOM 1281 N N . ILE A 1 165 ? -10.141 -14.406 12.258 1 82.25 165 ILE A N 1
ATOM 1282 C CA . ILE A 1 165 ? -10.352 -12.984 12.547 1 82.25 165 ILE A CA 1
ATOM 1283 C C . ILE A 1 165 ? -11.844 -12.664 12.477 1 82.25 165 ILE A C 1
ATOM 1285 O O . ILE A 1 165 ? -12.523 -13.055 11.531 1 82.25 165 ILE A O 1
ATOM 1289 N N . ASN A 1 166 ? -12.344 -12.078 13.531 1 86.69 166 ASN A N 1
ATOM 1290 C CA . ASN A 1 166 ? -13.711 -11.586 13.602 1 86.69 166 ASN A CA 1
ATOM 1291 C C . ASN A 1 166 ? -13.758 -10.078 13.836 1 86.69 166 ASN A C 1
ATOM 1293 O O . ASN A 1 166 ? -13.227 -9.586 14.828 1 86.69 166 ASN A O 1
ATOM 1297 N N . VAL A 1 167 ? -14.43 -9.445 12.945 1 91.75 167 VAL A N 1
ATOM 1298 C CA . VAL A 1 167 ? -14.477 -7.992 13.047 1 91.75 167 VAL A CA 1
ATOM 1299 C C . VAL A 1 167 ? -15.664 -7.566 13.898 1 91.75 167 VAL A C 1
ATOM 1301 O O . VAL A 1 167 ? -16.734 -8.172 13.828 1 91.75 167 VAL A O 1
ATOM 1304 N N . ASP A 1 168 ? -15.5 -6.578 14.734 1 95.5 168 ASP A N 1
ATOM 1305 C CA . ASP A 1 168 ? -16.578 -5.949 15.5 1 95.5 168 ASP A CA 1
ATOM 1306 C C . ASP A 1 168 ? -17.516 -5.172 14.586 1 95.5 168 ASP A C 1
ATOM 1308 O O . ASP A 1 168 ? -17.141 -4.148 14.016 1 95.5 168 ASP A O 1
ATOM 1312 N N . PRO A 1 169 ? -18.75 -5.609 14.453 1 96.25 169 PRO A N 1
ATOM 1313 C CA . PRO A 1 169 ? -19.672 -5.012 13.469 1 96.25 169 PRO A CA 1
ATOM 1314 C C . PRO A 1 169 ? -20.109 -3.604 13.867 1 96.25 169 PRO A C 1
ATOM 1316 O O . PRO A 1 169 ? -20.75 -2.908 13.07 1 96.25 16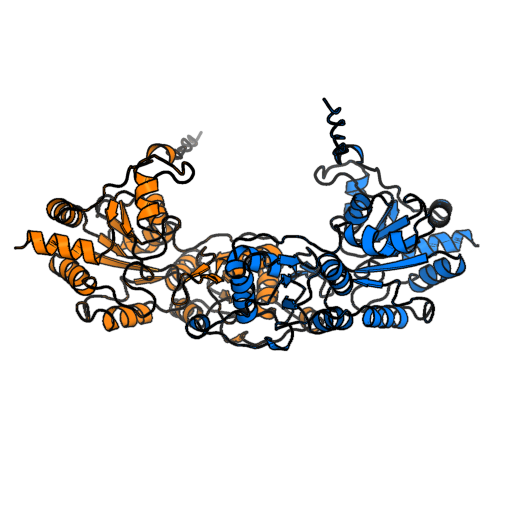9 PRO A O 1
ATOM 1319 N N . THR A 1 170 ? -19.703 -3.154 15.094 1 97.38 170 THR A N 1
ATOM 1320 C CA . THR A 1 170 ? -20.156 -1.851 15.562 1 97.38 170 THR A CA 1
ATOM 1321 C C . THR A 1 170 ? -19.203 -0.749 15.094 1 97.38 170 THR A C 1
ATOM 1323 O O . THR A 1 170 ? -19.5 0.438 15.266 1 97.38 170 THR A O 1
ATOM 1326 N N . ILE A 1 171 ? -18.141 -1.186 14.477 1 98.12 171 ILE A N 1
ATOM 1327 C CA . ILE A 1 171 ? -17.188 -0.212 13.953 1 98.12 171 ILE A CA 1
ATOM 1328 C C . ILE A 1 171 ? -17.828 0.583 12.82 1 98.12 171 ILE A C 1
ATOM 1330 O O . ILE A 1 171 ? -18.422 0.005 11.914 1 98.12 171 ILE A O 1
ATOM 1334 N N . GLN A 1 172 ? -17.594 1.892 12.93 1 98.75 172 GLN A N 1
ATOM 1335 C CA . GLN A 1 172 ? -18.266 2.762 11.969 1 98.75 172 GLN A CA 1
ATOM 1336 C C . GLN A 1 172 ? -17.266 3.312 10.945 1 98.75 172 GLN A C 1
ATOM 1338 O O . GLN A 1 172 ? -17.672 3.789 9.883 1 98.75 172 GLN A O 1
ATOM 1343 N N . ALA A 1 173 ? -16.016 3.309 11.305 1 98.81 173 ALA A N 1
ATOM 1344 C CA . ALA A 1 173 ? -14.992 3.828 10.398 1 98.81 173 ALA A CA 1
ATOM 1345 C C . ALA A 1 173 ? -13.625 3.209 10.703 1 98.81 173 ALA A C 1
ATOM 1347 O O . ALA A 1 173 ? -13.352 2.824 11.844 1 98.81 173 ALA A O 1
ATOM 1348 N N . VAL A 1 174 ? -12.883 3.031 9.68 1 98.75 174 VAL A N 1
ATOM 1349 C CA . VAL A 1 174 ? -11.453 2.744 9.773 1 98.75 174 VAL A CA 1
ATOM 1350 C C . VAL A 1 174 ? -10.656 4.016 9.5 1 98.75 174 VAL A C 1
ATOM 1352 O O . VAL A 1 174 ? -10.844 4.668 8.469 1 98.75 174 VAL A O 1
ATOM 1355 N N . ILE A 1 175 ? -9.812 4.367 10.5 1 98.75 175 ILE A N 1
ATOM 1356 C CA . ILE A 1 175 ? -8.953 5.539 10.375 1 98.75 175 ILE A CA 1
ATOM 1357 C C . ILE A 1 175 ? -7.535 5.102 10.023 1 98.75 175 ILE A C 1
ATOM 1359 O O . ILE A 1 175 ? -6.949 4.262 10.711 1 98.75 175 ILE A O 1
ATOM 1363 N N . SER A 1 176 ? -7.043 5.645 8.922 1 98.44 176 SER A N 1
ATOM 1364 C CA . SER A 1 176 ? -5.656 5.379 8.562 1 98.44 176 SER A CA 1
ATOM 1365 C C . SER A 1 176 ? -4.777 6.598 8.812 1 98.44 176 SER A C 1
ATOM 1367 O O . SER A 1 176 ? -4.941 7.637 8.172 1 98.44 176 SER A O 1
ATOM 1369 N N . GLY A 1 177 ? -3.885 6.504 9.766 1 97.19 177 GLY A N 1
ATOM 1370 C CA . GLY A 1 177 ? -2.857 7.492 10.055 1 97.19 177 GLY A CA 1
ATOM 1371 C C . GLY A 1 177 ? -1.451 6.926 9.992 1 97.19 177 GLY A C 1
ATOM 1372 O O . GLY A 1 177 ? -1.263 5.746 9.68 1 97.19 177 GLY A O 1
ATOM 1373 N N . PHE A 1 178 ? -0.471 7.797 10.211 1 94.31 178 PHE A N 1
ATOM 1374 C CA . PHE A 1 178 ? 0.918 7.355 10.266 1 94.31 178 PHE A CA 1
ATOM 1375 C C . PHE A 1 178 ? 1.121 6.34 11.383 1 94.31 178 PHE A C 1
ATOM 1377 O O . PHE A 1 178 ? 0.742 6.59 12.531 1 94.31 178 PHE A O 1
ATOM 1384 N N . ASP A 1 179 ? 1.669 5.203 10.992 1 93.19 179 ASP A N 1
ATOM 1385 C CA . ASP A 1 179 ? 1.783 4.113 11.953 1 93.19 179 ASP A CA 1
ATOM 1386 C C . ASP A 1 179 ? 3.135 3.412 11.836 1 93.19 179 ASP A C 1
ATOM 1388 O O . ASP A 1 179 ? 3.293 2.494 11.023 1 93.19 179 ASP A O 1
ATOM 1392 N N . VAL A 1 180 ? 4.051 3.715 12.758 1 90.25 180 VAL A N 1
ATOM 1393 C CA . VAL A 1 180 ? 5.383 3.121 12.711 1 90.25 180 VAL A CA 1
ATOM 1394 C C . VAL A 1 180 ? 5.332 1.698 13.266 1 90.25 180 VAL A C 1
ATOM 1396 O O . VAL A 1 180 ? 6.336 0.981 13.242 1 90.25 180 VAL A O 1
ATOM 1399 N N . GLN A 1 181 ? 4.184 1.315 13.742 1 90.88 181 GLN A N 1
ATOM 1400 C CA . GLN A 1 181 ? 4.016 -0.043 14.242 1 90.88 181 GLN A CA 1
ATOM 1401 C C . GLN A 1 181 ? 3.025 -0.828 13.391 1 90.88 181 GLN A C 1
ATOM 1403 O O . GLN A 1 181 ? 2.377 -1.758 13.875 1 90.88 181 GLN A O 1
ATOM 1408 N N . ILE A 1 182 ? 2.859 -0.424 12.195 1 93 182 ILE A N 1
ATOM 1409 C CA . ILE A 1 182 ? 1.987 -1.136 11.273 1 93 182 ILE A CA 1
ATOM 1410 C C . ILE A 1 182 ? 2.398 -2.604 11.195 1 93 182 ILE A C 1
ATOM 1412 O O . ILE A 1 182 ? 3.588 -2.926 11.266 1 93 182 ILE A O 1
ATOM 1416 N N . ASN A 1 183 ? 1.473 -3.482 11.094 1 92.19 183 ASN A N 1
ATOM 1417 C CA . ASN A 1 183 ? 1.692 -4.91 10.891 1 92.19 183 ASN A CA 1
ATOM 1418 C C . ASN A 1 183 ? 0.572 -5.539 10.07 1 92.19 183 ASN A C 1
ATOM 1420 O O . ASN A 1 183 ? -0.374 -4.855 9.672 1 92.19 183 ASN A O 1
ATOM 1424 N N . TYR A 1 184 ? 0.745 -6.805 9.797 1 92.62 184 TYR A N 1
ATOM 1425 C CA . TYR A 1 184 ? -0.206 -7.473 8.914 1 92.62 184 TYR A CA 1
ATOM 1426 C C . TYR A 1 184 ? -1.578 -7.574 9.57 1 92.62 184 TYR A C 1
ATOM 1428 O O . TYR A 1 184 ? -2.604 -7.453 8.891 1 92.62 184 TYR A O 1
ATOM 1436 N N . TYR A 1 185 ? -1.633 -7.832 10.828 1 92.19 185 TYR A N 1
ATOM 1437 C CA . TYR A 1 185 ? -2.906 -7.965 11.523 1 92.19 185 TYR A CA 1
ATOM 1438 C C . TYR A 1 185 ? -3.746 -6.703 11.367 1 92.19 185 TYR A C 1
ATOM 1440 O O . TYR A 1 185 ? -4.934 -6.777 11.047 1 92.19 185 TYR A O 1
ATOM 1448 N N . LYS A 1 186 ? -3.113 -5.586 11.625 1 93.62 186 LYS A N 1
ATOM 1449 C CA . LYS A 1 186 ? -3.83 -4.32 11.5 1 93.62 186 LYS A CA 1
ATOM 1450 C C . LYS A 1 186 ? -4.371 -4.125 10.086 1 93.62 186 LYS A C 1
ATOM 1452 O O . LYS A 1 186 ? -5.508 -3.684 9.906 1 93.62 186 LYS A O 1
ATOM 1457 N N . LEU A 1 187 ? -3.531 -4.441 9.125 1 95 187 LEU A N 1
ATOM 1458 C CA . LEU A 1 187 ? -3.951 -4.316 7.738 1 95 187 LEU A CA 1
ATOM 1459 C C . LEU A 1 187 ? -5.121 -5.246 7.438 1 95 187 LEU A C 1
ATOM 1461 O O . LEU A 1 187 ? -6.109 -4.828 6.824 1 95 187 LEU A O 1
ATOM 1465 N N . ALA A 1 188 ? -5.016 -6.469 7.875 1 93.25 188 ALA A N 1
ATOM 1466 C CA . ALA A 1 188 ? -6.055 -7.465 7.617 1 93.25 188 ALA A CA 1
ATOM 1467 C C . ALA A 1 188 ? -7.363 -7.086 8.297 1 93.25 188 ALA A C 1
ATOM 1469 O O . ALA A 1 188 ? -8.422 -7.086 7.668 1 93.25 188 ALA A O 1
ATOM 1470 N N . TYR A 1 189 ? -7.277 -6.754 9.555 1 93.38 189 TYR A N 1
ATOM 1471 C CA . TYR A 1 189 ? -8.469 -6.41 10.312 1 93.38 189 TYR A CA 1
ATOM 1472 C C . TYR A 1 189 ? -9.18 -5.207 9.711 1 93.38 189 TYR A C 1
ATOM 1474 O O . TYR A 1 189 ? -10.398 -5.227 9.523 1 93.38 189 TYR A O 1
ATOM 1482 N N . SER A 1 190 ? -8.406 -4.191 9.406 1 96.69 190 SER A N 1
ATOM 1483 C CA . SER A 1 190 ? -8.984 -2.979 8.836 1 96.69 190 SER A CA 1
ATOM 1484 C C . SER A 1 190 ? -9.617 -3.26 7.477 1 96.69 190 SER A C 1
ATOM 1486 O O . SER A 1 190 ? -10.711 -2.762 7.18 1 96.69 190 SER A O 1
ATOM 1488 N N . SER A 1 191 ? -8.906 -4.012 6.676 1 95.62 191 SER A N 1
ATOM 1489 C CA . SER A 1 191 ? -9.445 -4.324 5.355 1 95.62 191 SER A CA 1
ATOM 1490 C C . SER A 1 191 ? -10.75 -5.117 5.465 1 95.62 191 SER A C 1
ATOM 1492 O O . SER A 1 191 ? -11.672 -4.902 4.684 1 95.62 191 SER A O 1
ATOM 1494 N N . LEU A 1 192 ? -10.812 -6.004 6.395 1 93 192 LEU A N 1
ATOM 1495 C CA . LEU A 1 192 ? -12.016 -6.809 6.594 1 93 192 LEU A CA 1
ATOM 1496 C C . LEU A 1 192 ? -13.164 -5.949 7.105 1 93 192 LEU A C 1
ATOM 1498 O O . LEU A 1 192 ? -14.32 -6.145 6.711 1 93 192 LEU A O 1
ATOM 1502 N N . CYS A 1 193 ? -12.875 -4.992 8.008 1 95.94 193 CYS A N 1
ATOM 1503 C CA . CYS A 1 193 ? -13.898 -4.047 8.422 1 95.94 193 CYS A CA 1
ATOM 1504 C C . CYS A 1 193 ? -14.531 -3.355 7.223 1 95.94 193 CYS A C 1
ATOM 1506 O O . CYS A 1 193 ? -15.75 -3.277 7.117 1 95.94 193 CYS A O 1
ATOM 1508 N N . LEU A 1 194 ? -13.719 -2.908 6.297 1 97 194 LEU A N 1
ATOM 1509 C CA . LEU A 1 194 ? -14.164 -2.145 5.141 1 97 194 LEU A CA 1
ATOM 1510 C C . LEU A 1 194 ? -14.938 -3.033 4.168 1 97 194 LEU A C 1
ATOM 1512 O O . LEU A 1 194 ? -15.797 -2.553 3.43 1 97 194 LEU A O 1
ATOM 1516 N N . GLN A 1 195 ? -14.633 -4.297 4.203 1 92.81 195 GLN A N 1
ATOM 1517 C CA . GLN A 1 195 ? -15.289 -5.234 3.299 1 92.81 195 GLN A CA 1
ATOM 1518 C C . GLN A 1 195 ? -16.625 -5.703 3.865 1 92.81 195 GLN A C 1
ATOM 1520 O O . GLN A 1 195 ? -17.594 -5.883 3.123 1 92.81 195 GLN A O 1
ATOM 1525 N N . LEU A 1 196 ? -16.703 -5.844 5.156 1 91.62 196 LEU A N 1
ATOM 1526 C CA . LEU A 1 196 ? -17.781 -6.633 5.734 1 91.62 196 LEU A CA 1
ATOM 1527 C C . LEU A 1 196 ? -18.828 -5.734 6.391 1 91.62 196 LEU A C 1
ATOM 1529 O O . LEU A 1 196 ? -19.984 -6.133 6.559 1 91.62 196 LEU A O 1
ATOM 1533 N N . ILE A 1 197 ? -18.422 -4.613 6.855 1 96.31 197 ILE A N 1
ATOM 1534 C CA . ILE A 1 197 ? -19.344 -3.758 7.594 1 96.31 197 ILE A CA 1
ATOM 1535 C C . ILE A 1 197 ? -19.984 -2.75 6.641 1 96.31 197 ILE A C 1
ATOM 1537 O O . ILE A 1 197 ? -19.312 -1.835 6.156 1 96.31 197 ILE A O 1
ATOM 1541 N N . PRO A 1 198 ? -21.25 -2.924 6.398 1 96 198 PRO A N 1
ATOM 1542 C CA . PRO A 1 198 ? -21.922 -1.971 5.504 1 96 198 PRO A CA 1
ATOM 1543 C C . PRO A 1 198 ? -21.812 -0.53 6 1 96 198 PRO A C 1
ATOM 1545 O O . PRO A 1 198 ? -22.078 -0.256 7.172 1 96 198 PRO A O 1
ATOM 1548 N N . GLY A 1 199 ? -21.359 0.322 5.191 1 96.88 199 GLY A N 1
ATOM 1549 C CA . GLY A 1 199 ? -21.328 1.74 5.516 1 96.88 199 GLY A CA 1
ATOM 1550 C C . GLY A 1 199 ? -20.094 2.158 6.277 1 96.88 199 GLY A C 1
ATOM 1551 O O . GLY A 1 199 ? -19.906 3.342 6.57 1 96.88 199 GLY A O 1
ATOM 1552 N N . CYS A 1 200 ? -19.25 1.182 6.605 1 98.25 200 CYS A N 1
ATOM 1553 C CA . CYS A 1 200 ? -18.016 1.51 7.316 1 98.25 200 CYS A CA 1
ATOM 1554 C C . CYS A 1 200 ? -17.172 2.49 6.512 1 98.25 200 CYS A C 1
ATOM 1556 O O . CYS A 1 200 ? -16.781 2.199 5.379 1 98.25 200 CYS A O 1
ATOM 1558 N N . LYS A 1 201 ? -16.828 3.686 7.078 1 98.81 201 LYS A N 1
ATOM 1559 C CA . LYS A 1 201 ? -16.078 4.715 6.359 1 98.81 201 LYS A CA 1
ATOM 1560 C C . LYS A 1 201 ? -14.586 4.438 6.395 1 98.81 201 LYS A C 1
ATOM 1562 O O . LYS A 1 201 ? -14.07 3.896 7.375 1 98.81 201 LYS A O 1
ATOM 1567 N N . PHE A 1 202 ? -14.008 4.715 5.309 1 98.88 202 PHE A N 1
ATOM 1568 C CA . PHE A 1 202 ? -12.555 4.723 5.188 1 98.88 202 PHE A CA 1
ATOM 1569 C C . PHE A 1 202 ? -12.016 6.148 5.172 1 98.88 202 PHE A C 1
ATOM 1571 O O . PHE A 1 202 ? -12.117 6.844 4.16 1 98.88 202 PHE A O 1
ATOM 1578 N N . ILE A 1 203 ? -11.398 6.594 6.332 1 98.88 203 ILE A N 1
ATOM 1579 C CA . ILE A 1 203 ? -10.945 7.973 6.484 1 98.88 203 ILE A CA 1
ATOM 1580 C C . ILE A 1 203 ? -9.43 8 6.664 1 98.88 203 ILE A C 1
ATOM 1582 O O . ILE A 1 203 ? -8.883 7.309 7.531 1 98.88 203 ILE A O 1
ATOM 1586 N N . ALA A 1 204 ? -8.727 8.727 5.832 1 98.81 204 ALA A N 1
ATOM 1587 C CA . ALA A 1 204 ? -7.277 8.883 5.922 1 98.81 204 ALA A CA 1
ATOM 1588 C C . ALA A 1 204 ? -6.91 10.25 6.496 1 98.81 204 ALA A C 1
ATOM 1590 O O . ALA A 1 204 ? -7.445 11.273 6.066 1 98.81 204 ALA A O 1
ATOM 1591 N N . THR A 1 205 ? -5.945 10.234 7.41 1 98.44 205 THR A N 1
ATOM 1592 C CA . THR A 1 205 ? -5.602 11.477 8.094 1 98.44 205 THR A CA 1
ATOM 1593 C C . THR A 1 205 ? -4.902 12.445 7.145 1 98.44 205 THR A C 1
ATOM 1595 O O . THR A 1 205 ? -5.117 13.656 7.215 1 98.44 205 THR A O 1
ATOM 1598 N N . ASN A 1 206 ? -4.059 12.016 6.332 1 97.88 206 ASN A N 1
ATOM 1599 C CA . ASN A 1 206 ? -3.264 12.844 5.43 1 97.88 206 ASN A CA 1
ATOM 1600 C C . ASN A 1 206 ? -2.748 12.039 4.238 1 97.88 206 ASN A C 1
ATOM 1602 O O . ASN A 1 206 ? -2.586 10.82 4.332 1 97.88 206 ASN A O 1
ATOM 1606 N N . PRO A 1 207 ? -2.453 12.664 3.156 1 97.25 207 PRO A N 1
ATOM 1607 C CA . PRO A 1 207 ? -2.105 11.953 1.922 1 97.25 207 PRO A CA 1
ATOM 1608 C C . PRO A 1 207 ? -0.6 11.93 1.661 1 97.25 207 PRO A C 1
ATOM 1610 O O . PRO A 1 207 ? -0.171 11.812 0.511 1 97.25 207 PRO A O 1
ATOM 1613 N N . ASP A 1 208 ? 0.248 12.047 2.689 1 95.38 208 ASP A N 1
ATOM 1614 C CA . ASP A 1 208 ? 1.69 12.109 2.477 1 95.38 208 ASP A CA 1
ATOM 1615 C C . ASP A 1 208 ? 2.256 10.742 2.107 1 95.38 208 ASP A C 1
ATOM 1617 O O . ASP A 1 208 ? 2.135 9.789 2.877 1 95.38 208 ASP A O 1
ATOM 1621 N N . ALA A 1 209 ? 2.955 10.695 0.984 1 95.06 209 ALA A N 1
ATOM 1622 C CA . ALA A 1 209 ? 3.576 9.445 0.555 1 95.06 209 ALA A CA 1
ATOM 1623 C C . ALA A 1 209 ? 4.844 9.164 1.356 1 95.06 209 ALA A C 1
ATOM 1625 O O . ALA A 1 209 ? 5.199 8 1.572 1 95.06 209 ALA A O 1
ATOM 1626 N N . GLN A 1 210 ? 5.48 10.258 1.7 1 90.81 210 GLN A N 1
ATOM 1627 C CA . GLN A 1 210 ? 6.777 10.164 2.361 1 90.81 210 GLN A CA 1
ATOM 1628 C C . GLN A 1 210 ? 6.891 11.172 3.498 1 90.81 210 GLN A C 1
ATOM 1630 O O . GLN A 1 210 ? 6.18 12.18 3.516 1 90.81 210 GLN A O 1
ATOM 1635 N N . ILE A 1 211 ? 7.746 10.812 4.406 1 84.25 211 ILE A N 1
ATOM 1636 C CA . ILE A 1 211 ? 8.102 11.734 5.48 1 84.25 211 ILE A CA 1
ATOM 1637 C C . ILE A 1 211 ? 9.617 11.883 5.551 1 84.25 211 ILE A C 1
ATOM 1639 O O . ILE A 1 211 ? 10.352 10.906 5.363 1 84.25 211 ILE A O 1
ATOM 1643 N N . PRO A 1 212 ? 9.992 13.117 5.734 1 77.75 212 PRO A N 1
ATOM 1644 C CA . PRO A 1 212 ? 11.438 13.328 5.844 1 77.75 212 PRO A CA 1
ATOM 1645 C C . PRO A 1 212 ? 12.016 12.758 7.133 1 77.75 212 PRO A C 1
ATOM 1647 O O . PRO A 1 212 ? 11.383 12.828 8.188 1 77.75 212 PRO A O 1
ATOM 1650 N N . VAL A 1 213 ? 13.062 11.906 7.254 1 67.19 213 VAL A N 1
ATOM 1651 C CA . VAL A 1 213 ? 13.648 11.375 8.484 1 67.19 213 VAL A CA 1
ATOM 1652 C C . VAL A 1 213 ? 15.008 12.016 8.734 1 67.19 213 VAL A C 1
ATOM 1654 O O . VAL A 1 213 ? 15.422 12.172 9.883 1 67.19 213 VAL A O 1
ATOM 1657 N N . ALA A 1 214 ? 16.047 11.82 8.07 1 56.03 214 ALA A N 1
ATOM 1658 C CA . ALA A 1 214 ? 17.375 12.305 8.438 1 56.03 214 ALA A CA 1
ATOM 1659 C C . ALA A 1 214 ? 17.828 13.43 7.512 1 56.03 214 ALA A C 1
ATOM 1661 O O . ALA A 1 214 ? 17.188 13.688 6.484 1 56.03 214 ALA A O 1
ATOM 1662 N N . LYS A 1 215 ? 19.078 13.844 8.117 1 49.84 215 LYS A N 1
ATOM 1663 C CA . LYS A 1 215 ? 19.859 14.797 7.34 1 49.84 215 LYS A CA 1
ATOM 1664 C C . LYS A 1 215 ? 20.172 14.242 5.957 1 49.84 215 LYS A C 1
ATOM 1666 O O . LYS A 1 215 ? 20.594 13.086 5.824 1 49.84 215 LYS A O 1
ATOM 1671 N N . GLY A 1 216 ? 19.781 14.68 4.926 1 48.38 216 GLY A N 1
ATOM 1672 C CA . GLY A 1 216 ? 20.266 14.359 3.592 1 48.38 216 GLY A CA 1
ATOM 1673 C C . GLY A 1 216 ? 19.172 13.82 2.676 1 48.38 216 GLY A C 1
ATOM 1674 O O . GLY A 1 216 ? 19.453 13.008 1.797 1 48.38 216 GLY A O 1
ATOM 1675 N N . ALA A 1 217 ? 17.953 14.109 2.787 1 59.72 217 ALA A N 1
ATOM 1676 C CA . ALA A 1 217 ? 16.953 13.922 1.736 1 59.72 217 ALA A CA 1
ATOM 1677 C C . ALA A 1 217 ? 16.328 12.531 1.809 1 59.72 217 ALA A C 1
ATOM 1679 O O . ALA A 1 217 ? 15.734 12.062 0.839 1 59.72 217 ALA A O 1
ATOM 1680 N N . LEU A 1 218 ? 16.578 11.82 2.896 1 72.88 218 LEU A N 1
ATOM 1681 C CA . LEU A 1 218 ? 15.969 10.492 2.938 1 72.88 218 LEU A CA 1
ATOM 1682 C C . LEU A 1 218 ? 14.477 10.586 3.246 1 72.88 218 LEU A C 1
ATOM 1684 O O . LEU A 1 218 ? 14.055 11.391 4.082 1 72.88 218 LEU A O 1
ATOM 1688 N N . MET A 1 219 ? 13.727 9.797 2.49 1 84.12 219 MET A N 1
ATOM 1689 C CA . MET A 1 219 ? 12.273 9.82 2.641 1 84.12 219 MET A CA 1
ATOM 1690 C C . MET A 1 219 ? 11.742 8.461 3.078 1 84.12 219 MET A C 1
ATOM 1692 O O . MET A 1 219 ? 12.047 7.445 2.451 1 84.12 219 MET A O 1
ATOM 1696 N N . ALA A 1 220 ? 11.148 8.492 4.254 1 89.44 220 ALA A N 1
ATOM 1697 C CA . ALA A 1 220 ? 10.539 7.27 4.781 1 89.44 220 ALA A CA 1
ATOM 1698 C C . ALA A 1 220 ? 9.07 7.18 4.391 1 89.44 220 ALA A C 1
ATOM 1700 O O . ALA A 1 220 ? 8.469 8.18 3.984 1 89.44 220 ALA A O 1
ATOM 1701 N N . PRO A 1 221 ? 8.469 5.938 4.496 1 93.94 221 PRO A N 1
ATOM 1702 C CA . PRO A 1 221 ? 7.062 5.773 4.113 1 93.94 221 PRO A CA 1
ATOM 1703 C C . PRO A 1 221 ? 6.117 6.625 4.961 1 93.94 221 PRO A C 1
ATOM 1705 O O . PRO A 1 221 ? 6.219 6.625 6.191 1 93.94 221 PRO A O 1
ATOM 1708 N N . GLY A 1 222 ? 5.254 7.34 4.277 1 94.75 222 GLY A N 1
ATOM 1709 C CA . GLY A 1 222 ? 4.215 8.102 4.949 1 94.75 222 GLY A CA 1
ATOM 1710 C C . GLY A 1 222 ? 2.883 7.375 5.004 1 94.75 222 GLY A C 1
ATOM 1711 O O . GLY A 1 222 ? 2.803 6.191 4.672 1 94.75 222 GLY A O 1
ATOM 1712 N N . ASN A 1 223 ? 1.867 8.094 5.453 1 96.88 223 ASN A N 1
ATOM 1713 C CA . ASN A 1 223 ? 0.556 7.488 5.66 1 96.88 223 ASN A CA 1
ATOM 1714 C C . ASN A 1 223 ? -0.047 6.992 4.352 1 96.88 223 ASN A C 1
ATOM 1716 O O . ASN A 1 223 ? -0.797 6.012 4.34 1 96.88 223 ASN A O 1
ATOM 1720 N N . LEU A 1 224 ? 0.246 7.664 3.27 1 98.25 224 LEU A N 1
ATOM 1721 C CA . LEU A 1 224 ? -0.35 7.266 1.999 1 98.25 224 LEU A CA 1
ATOM 1722 C C . LEU A 1 224 ? 0.025 5.828 1.649 1 98.25 224 LEU A C 1
ATOM 1724 O O . LEU A 1 224 ? -0.729 5.133 0.965 1 98.25 224 LEU A O 1
ATOM 1728 N N . CYS A 1 225 ? 1.221 5.375 2.07 1 98.19 225 CYS A N 1
ATOM 1729 C CA . CYS A 1 225 ? 1.632 3.994 1.848 1 98.19 225 CYS A CA 1
ATOM 1730 C C . CYS A 1 225 ? 0.646 3.023 2.486 1 98.19 225 CYS A C 1
ATOM 1732 O O . CYS A 1 225 ? 0.237 2.045 1.858 1 98.19 225 CYS A O 1
ATOM 1734 N N . ILE A 1 226 ? 0.234 3.305 3.711 1 97.81 226 ILE A N 1
ATOM 1735 C CA . ILE A 1 226 ? -0.722 2.471 4.43 1 97.81 226 ILE A CA 1
ATOM 1736 C C . ILE A 1 226 ? -2.092 2.559 3.762 1 97.81 226 ILE A C 1
ATOM 1738 O O . ILE A 1 226 ? -2.764 1.543 3.574 1 97.81 226 ILE A O 1
ATOM 1742 N N . VAL A 1 227 ? -2.451 3.762 3.34 1 98.75 227 VAL A N 1
ATOM 1743 C CA . VAL A 1 227 ? -3.727 3.996 2.67 1 98.75 227 VAL A CA 1
ATOM 1744 C C . VAL A 1 227 ? -3.805 3.16 1.396 1 98.75 227 VAL A C 1
ATOM 1746 O O . VAL A 1 227 ? -4.812 2.498 1.139 1 98.75 227 VAL A O 1
ATOM 1749 N N . ARG A 1 228 ? -2.756 3.18 0.657 1 98.56 228 ARG A N 1
ATOM 1750 C CA . ARG A 1 228 ? -2.75 2.455 -0.609 1 98.56 228 ARG A CA 1
ATOM 1751 C C . ARG A 1 228 ? -2.828 0.949 -0.379 1 98.56 228 ARG A C 1
ATOM 1753 O O . ARG A 1 228 ? -3.49 0.234 -1.135 1 98.56 228 ARG A O 1
ATOM 1760 N N . ALA A 1 229 ? -2.064 0.477 0.581 1 98.56 229 ALA A N 1
ATOM 1761 C CA . ALA A 1 229 ? -2.152 -0.94 0.924 1 98.56 229 ALA A CA 1
ATOM 1762 C C . ALA A 1 229 ? -3.584 -1.328 1.287 1 98.56 229 ALA A C 1
ATOM 1764 O O . ALA A 1 229 ? -4.102 -2.334 0.799 1 98.56 229 ALA A O 1
ATOM 1765 N N . LEU A 1 230 ? -4.234 -0.537 2.096 1 98.19 230 LEU A N 1
ATOM 1766 C CA . LEU A 1 230 ? -5.594 -0.812 2.557 1 98.19 230 LEU A CA 1
ATOM 1767 C C . LEU A 1 230 ? -6.59 -0.711 1.405 1 98.19 230 LEU A C 1
ATOM 1769 O O . LEU A 1 230 ? -7.508 -1.524 1.304 1 98.19 230 LEU A O 1
ATOM 1773 N N . ALA A 1 231 ? -6.414 0.323 0.599 1 98.44 231 ALA A N 1
ATOM 1774 C CA . ALA A 1 231 ? -7.273 0.468 -0.572 1 98.44 231 ALA A CA 1
ATOM 1775 C C . ALA A 1 231 ? -7.188 -0.76 -1.474 1 98.44 231 ALA A C 1
ATOM 1777 O O . ALA A 1 231 ? -8.203 -1.253 -1.964 1 98.44 231 ALA A O 1
ATOM 1778 N N . THR A 1 232 ? -5.988 -1.24 -1.637 1 97.81 232 THR A N 1
ATOM 1779 C CA . THR A 1 232 ? -5.75 -2.422 -2.459 1 97.81 232 THR A CA 1
ATOM 1780 C C . THR A 1 232 ? -6.41 -3.65 -1.84 1 97.81 232 THR A C 1
ATOM 1782 O O . THR A 1 232 ? -7.078 -4.418 -2.535 1 97.81 232 THR A O 1
ATOM 1785 N N . ALA A 1 233 ? -6.312 -3.816 -0.589 1 96.31 233 ALA A N 1
ATOM 1786 C CA . ALA A 1 233 ? -6.816 -4.988 0.121 1 96.31 233 ALA A CA 1
ATOM 1787 C C . ALA A 1 233 ? -8.344 -4.984 0.177 1 96.31 233 ALA A C 1
ATOM 1789 O O . ALA A 1 233 ? -8.977 -6.035 0.087 1 96.31 233 ALA A O 1
ATOM 1790 N N . SER A 1 234 ? -8.953 -3.85 0.323 1 96.12 234 SER A N 1
ATOM 1791 C CA . SER A 1 234 ? -10.391 -3.744 0.548 1 96.12 234 SER A CA 1
ATOM 1792 C C . SER A 1 234 ? -11.141 -3.537 -0.764 1 96.12 234 SER A C 1
ATOM 1794 O O . SER A 1 234 ? -12.352 -3.746 -0.83 1 96.12 234 SER A O 1
ATOM 1796 N N . GLY A 1 235 ? -10.43 -3.051 -1.763 1 95.12 235 GLY A N 1
ATOM 1797 C CA . GLY A 1 235 ? -11.086 -2.678 -3.008 1 95.12 235 GLY A CA 1
ATOM 1798 C C . GLY A 1 235 ? -11.805 -1.347 -2.924 1 95.12 235 GLY A C 1
ATOM 1799 O O . GLY A 1 235 ? -12.617 -1.021 -3.793 1 95.12 235 GLY A O 1
ATOM 1800 N N . ARG A 1 236 ? -11.531 -0.589 -1.839 1 96.25 236 ARG A N 1
ATOM 1801 C CA . ARG A 1 236 ? -12.18 0.696 -1.611 1 96.25 236 ARG A CA 1
ATOM 1802 C C . ARG A 1 236 ? -11.156 1.823 -1.529 1 96.25 236 ARG A C 1
ATOM 1804 O O . ARG A 1 236 ? -10.07 1.642 -0.978 1 96.25 236 ARG A O 1
ATOM 1811 N N . GLU A 1 237 ? -11.5 2.912 -2.098 1 98 237 GLU A N 1
ATOM 1812 C CA . GLU A 1 237 ? -10.711 4.125 -1.888 1 98 237 GLU A CA 1
ATOM 1813 C C . GLU A 1 237 ? -11.164 4.859 -0.629 1 98 237 GLU A C 1
ATOM 1815 O O . GLU A 1 237 ? -12.297 4.699 -0.181 1 98 237 GLU A O 1
ATOM 1820 N N . PRO A 1 238 ? -10.219 5.594 -0.005 1 98.56 238 PRO A N 1
ATOM 1821 C CA . PRO A 1 238 ? -10.688 6.383 1.138 1 98.56 238 PRO A CA 1
ATOM 1822 C C . PRO A 1 238 ? -11.852 7.301 0.782 1 98.56 238 PRO A C 1
ATOM 1824 O O . PRO A 1 238 ? -11.898 7.848 -0.323 1 98.56 238 PRO A O 1
ATOM 1827 N N . ASP A 1 239 ? -12.797 7.387 1.714 1 98.38 239 ASP A N 1
ATOM 1828 C CA . ASP A 1 239 ? -13.922 8.305 1.524 1 98.38 239 ASP A CA 1
ATOM 1829 C C . ASP A 1 239 ? -13.453 9.758 1.544 1 98.38 239 ASP A C 1
ATOM 1831 O O . ASP A 1 239 ? -14.031 10.609 0.874 1 98.38 239 ASP A O 1
ATOM 1835 N N . CYS A 1 240 ? -12.398 9.984 2.338 1 97.12 240 CYS A N 1
ATOM 1836 C CA . CYS A 1 240 ? -11.836 11.328 2.338 1 97.12 240 CYS A CA 1
ATOM 1837 C C . CYS A 1 240 ? -10.461 11.344 2.986 1 97.12 240 CYS A C 1
ATOM 1839 O O . CYS A 1 240 ? -10.102 10.414 3.719 1 97.12 240 CYS A O 1
ATOM 1841 N N . PHE A 1 241 ? -9.695 12.312 2.629 1 98.31 241 PHE A N 1
ATOM 1842 C CA . PHE A 1 241 ? -8.516 12.773 3.354 1 98.31 241 PHE A CA 1
ATOM 1843 C C . PHE A 1 241 ? -8.836 13.992 4.203 1 98.31 241 PHE A C 1
ATOM 1845 O O . PHE A 1 241 ? -9.672 14.812 3.824 1 98.31 241 PHE A O 1
ATOM 1852 N N . ILE A 1 242 ? -8.086 14.102 5.324 1 98.19 242 ILE A N 1
ATOM 1853 C CA . ILE A 1 242 ? -8.492 15.109 6.301 1 98.19 242 ILE A CA 1
ATOM 1854 C C . ILE A 1 242 ? -7.605 16.344 6.172 1 98.19 242 ILE A C 1
ATOM 1856 O O . ILE A 1 242 ? -8.109 17.469 6.066 1 98.19 242 ILE A O 1
ATOM 1860 N N . ALA A 1 243 ? -6.336 16.172 6.145 1 97.56 243 ALA A N 1
ATOM 1861 C CA . ALA A 1 243 ? -5.398 17.281 6.297 1 97.56 243 ALA A CA 1
ATOM 1862 C C . ALA A 1 243 ? -4.945 17.812 4.941 1 97.56 243 ALA A C 1
ATOM 1864 O O . ALA A 1 243 ? -5.613 17.594 3.928 1 97.56 243 ALA A O 1
ATOM 1865 N N . LYS A 1 244 ? -3.842 18.719 4.953 1 97.69 244 LYS A N 1
ATOM 1866 C CA . LYS A 1 244 ? -3.391 19.375 3.73 1 97.69 244 LYS A CA 1
ATOM 1867 C C . LYS A 1 244 ? -3.164 18.359 2.609 1 97.69 244 LYS A C 1
ATOM 1869 O O . LYS A 1 244 ? -2.648 17.266 2.85 1 97.69 244 LYS A O 1
ATOM 1874 N N . PRO A 1 245 ? -3.703 18.734 1.405 1 97.19 245 PRO A N 1
ATOM 1875 C CA . PRO A 1 245 ? -4.156 20.031 0.888 1 97.19 245 PRO A CA 1
ATOM 1876 C C . PRO A 1 245 ? -5.668 20.219 1.014 1 97.19 245 PRO A C 1
ATOM 1878 O O . PRO A 1 245 ? -6.219 21.188 0.491 1 97.19 245 PRO A O 1
ATOM 1881 N N . GLU A 1 246 ? -6.328 19.25 1.669 1 96.94 246 GLU A N 1
ATOM 1882 C CA . GLU A 1 246 ? -7.773 19.359 1.835 1 96.94 246 GLU A CA 1
ATOM 1883 C C . GLU A 1 246 ? -8.141 20.609 2.629 1 96.94 246 GLU A C 1
ATOM 1885 O O . GLU A 1 246 ? -7.449 20.969 3.588 1 96.94 246 GLU A O 1
ATOM 1890 N N . PRO A 1 247 ? -9.25 21.25 2.27 1 96.94 247 PRO A N 1
ATOM 1891 C CA . PRO A 1 247 ? -9.594 22.531 2.883 1 96.94 247 PRO A CA 1
ATOM 1892 C C . PRO A 1 247 ? -10.367 22.375 4.191 1 96.94 247 PRO A C 1
ATOM 1894 O O . PRO A 1 247 ? -10.805 23.375 4.781 1 96.94 247 PRO A O 1
ATOM 1897 N N . PHE A 1 248 ? -10.469 21.234 4.703 1 96.88 248 PHE A N 1
ATOM 1898 C CA . PHE A 1 248 ? -11.312 20.953 5.859 1 96.88 248 PHE A CA 1
ATOM 1899 C C . PHE A 1 248 ? -10.891 21.797 7.055 1 96.88 248 PHE A C 1
ATOM 1901 O O . PHE A 1 248 ? -11.734 22.312 7.789 1 96.88 248 PHE A O 1
ATOM 1908 N N . ALA A 1 249 ? -9.578 21.922 7.289 1 95.56 249 ALA A N 1
ATOM 1909 C CA . ALA A 1 249 ? -9.062 22.688 8.422 1 95.56 249 ALA A CA 1
ATOM 1910 C C . ALA A 1 249 ? -9.539 24.125 8.375 1 95.56 249 ALA A C 1
ATOM 1912 O O . ALA A 1 249 ? -9.82 24.734 9.414 1 95.56 249 ALA A O 1
ATOM 1913 N N . MET A 1 250 ? -9.547 24.719 7.145 1 95.12 250 MET A N 1
ATOM 1914 C CA . MET A 1 250 ? -10.008 26.094 6.965 1 95.12 250 MET A CA 1
ATOM 1915 C C . MET A 1 250 ? -11.438 26.266 7.457 1 95.12 250 MET A C 1
ATOM 1917 O O . MET A 1 250 ? -11.727 27.156 8.25 1 95.12 250 MET A O 1
ATOM 1921 N N . GLN A 1 251 ? -12.219 25.312 7.113 1 91.81 251 GLN A N 1
ATOM 1922 C CA . GLN A 1 251 ? -13.633 25.375 7.438 1 91.81 251 GLN A CA 1
ATOM 1923 C C . GLN A 1 251 ? -13.883 25 8.898 1 91.81 251 GLN A C 1
ATOM 1925 O O . GLN A 1 251 ? -14.672 25.656 9.586 1 91.81 251 GLN A O 1
ATOM 1930 N N . ALA A 1 252 ? -13.195 24.078 9.352 1 93.31 252 ALA A N 1
ATOM 1931 C CA . ALA A 1 252 ? -13.5 23.453 10.633 1 93.31 252 ALA A CA 1
ATOM 1932 C C . ALA A 1 252 ? -12.867 24.219 11.789 1 93.31 252 ALA A C 1
ATOM 1934 O O . ALA A 1 252 ? -13.32 24.125 12.938 1 93.31 252 ALA A O 1
ATOM 1935 N N . ALA A 1 253 ? -11.82 25.062 11.508 1 95.81 253 ALA A N 1
ATOM 1936 C CA . ALA A 1 253 ? -11.094 25.641 12.633 1 95.81 253 ALA A CA 1
ATOM 1937 C C . ALA A 1 253 ? -10.758 27.109 12.359 1 95.81 253 ALA A C 1
ATOM 1939 O O . ALA A 1 253 ? -11.203 28 13.094 1 95.81 253 ALA A O 1
ATOM 1940 N N . ILE A 1 254 ? -10.148 27.438 11.297 1 97.19 254 ILE A N 1
ATOM 1941 C CA . ILE A 1 254 ? -9.578 28.75 11.062 1 97.19 254 ILE A CA 1
ATOM 1942 C C . ILE A 1 254 ? -10.703 29.766 10.836 1 97.19 254 ILE A C 1
ATOM 1944 O O . ILE A 1 254 ? -10.742 30.812 11.484 1 97.19 254 ILE A O 1
ATOM 1948 N N . ARG A 1 255 ? -11.602 29.453 9.984 1 96.31 255 ARG A N 1
ATOM 1949 C CA . ARG A 1 255 ? -12.695 30.359 9.688 1 96.31 255 ARG A CA 1
ATOM 1950 C C . ARG A 1 255 ? -13.586 30.562 10.906 1 96.31 255 ARG A C 1
ATOM 1952 O O . ARG A 1 255 ? -14.133 31.641 11.109 1 96.31 255 ARG A O 1
ATOM 1959 N N . LYS A 1 256 ? -13.695 29.547 11.703 1 95.69 256 LYS A N 1
ATOM 1960 C CA . LYS A 1 256 ? -14.461 29.688 12.938 1 95.69 256 LYS A CA 1
ATOM 1961 C C . LYS A 1 256 ? -13.812 30.703 13.875 1 95.69 256 LYS A C 1
ATOM 1963 O O . LYS A 1 256 ? -14.508 31.469 14.547 1 95.69 256 LYS A O 1
ATOM 1968 N N . ALA A 1 257 ? -12.555 30.719 13.883 1 96.56 257 ALA A N 1
ATOM 1969 C CA . ALA A 1 257 ? -11.82 31.656 14.734 1 96.56 257 ALA A CA 1
ATOM 1970 C C . ALA A 1 257 ? -11.781 33.062 14.117 1 96.56 257 ALA A C 1
ATOM 1972 O O . ALA A 1 257 ? -11.641 34.031 14.836 1 96.56 257 ALA A O 1
ATOM 1973 N N . HIS A 1 258 ? -11.852 33.062 12.758 1 97.38 258 HIS A N 1
ATOM 1974 C CA . HIS A 1 258 ? -11.75 34.344 12.023 1 97.38 258 HIS A CA 1
ATOM 1975 C C . HIS A 1 258 ? -12.898 34.5 11.031 1 97.38 258 HIS A C 1
ATOM 1977 O O . HIS A 1 258 ? -12.664 34.594 9.82 1 97.38 258 HIS A O 1
ATOM 1983 N N . PRO A 1 259 ? -14.102 34.656 11.508 1 95.81 259 PRO A N 1
ATOM 1984 C CA . PRO A 1 259 ? -15.266 34.688 10.617 1 95.81 259 PRO A CA 1
ATOM 1985 C C . PRO A 1 259 ? -15.297 35.938 9.742 1 95.81 259 PRO A C 1
ATOM 1987 O O . PRO A 1 259 ? -15.844 35.906 8.641 1 95.81 259 PRO A O 1
ATOM 1990 N N . ASP A 1 260 ? -14.633 36.969 10.203 1 96.88 260 ASP A N 1
ATOM 1991 C CA . ASP A 1 260 ? -14.797 38.219 9.516 1 96.88 260 ASP A CA 1
ATOM 1992 C C . ASP A 1 260 ? -13.508 38.625 8.781 1 96.88 260 ASP A C 1
ATOM 1994 O O . ASP A 1 260 ? -13.484 39.594 8.047 1 96.88 260 ASP A O 1
ATOM 1998 N N . THR A 1 261 ? -12.461 37.906 9.023 1 97.38 261 THR A N 1
ATOM 1999 C CA . THR A 1 261 ? -11.211 38.219 8.359 1 97.38 261 THR A CA 1
ATOM 2000 C C . THR A 1 261 ? -11.258 37.844 6.883 1 97.38 261 THR A C 1
ATOM 2002 O O . THR A 1 261 ? -11.539 36.688 6.555 1 97.38 261 THR A O 1
ATOM 2005 N N . PRO A 1 262 ? -11.062 38.812 6.004 1 97.44 262 PRO A N 1
ATOM 2006 C CA . PRO A 1 262 ? -11.023 38.438 4.59 1 97.44 262 PRO A CA 1
ATOM 2007 C C . PRO A 1 262 ? -9.961 37.375 4.281 1 97.44 262 PRO A C 1
ATOM 2009 O O . PRO A 1 262 ? -8.867 37.438 4.852 1 97.44 262 PRO A O 1
ATOM 2012 N N . SER A 1 263 ? -10.258 36.5 3.352 1 96.06 263 SER A N 1
ATOM 2013 C CA . SER A 1 263 ? -9.344 35.438 2.969 1 96.06 263 SER A CA 1
ATOM 2014 C C . SER A 1 263 ? -8.023 36 2.453 1 96.06 263 SER A C 1
ATOM 2016 O O . SER A 1 263 ? -6.969 35.406 2.623 1 96.06 263 SER A O 1
ATOM 2018 N N . SER A 1 264 ? -8.109 37.156 1.89 1 96.38 264 SER A N 1
ATOM 2019 C CA . SER A 1 264 ? -6.93 37.812 1.321 1 96.38 264 SER A CA 1
ATOM 2020 C C . SER A 1 264 ? -5.941 38.219 2.41 1 96.38 264 SER A C 1
ATOM 2022 O O . SER A 1 264 ? -4.785 38.531 2.123 1 96.38 264 SER A O 1
ATOM 2024 N N . ARG A 1 265 ? -6.379 38.219 3.627 1 98.31 265 ARG A N 1
ATOM 2025 C CA . ARG A 1 265 ? -5.516 38.625 4.727 1 98.31 265 ARG A CA 1
ATOM 2026 C C . ARG A 1 265 ? -5.031 37.438 5.531 1 98.31 265 ARG A C 1
ATOM 2028 O O . ARG A 1 265 ? -4.5 37.594 6.633 1 98.31 265 ARG A O 1
ATOM 2035 N N . MET A 1 266 ? -5.309 36.219 5.059 1 98.31 266 MET A N 1
ATOM 2036 C CA . MET A 1 266 ? -4.809 34.938 5.613 1 98.31 266 MET A CA 1
ATOM 2037 C C . MET A 1 266 ? -3.781 34.312 4.684 1 98.31 266 MET A C 1
ATOM 2039 O O . MET A 1 266 ? -3.93 34.375 3.463 1 98.31 266 MET A O 1
ATOM 2043 N N . VAL A 1 267 ? -2.717 33.75 5.332 1 98.19 267 VAL A N 1
ATOM 2044 C CA . VAL A 1 267 ? -1.664 33.188 4.48 1 98.19 267 VAL A CA 1
ATOM 2045 C C . VAL A 1 267 ? -1.167 31.875 5.051 1 98.19 267 VAL A C 1
ATOM 2047 O O . VAL A 1 267 ? -0.951 31.75 6.262 1 98.19 267 VAL A O 1
ATOM 2050 N N . MET A 1 268 ? -1.131 30.844 4.168 1 98.44 268 MET A N 1
ATOM 2051 C CA . MET A 1 268 ? -0.456 29.594 4.465 1 98.44 268 MET A CA 1
ATOM 2052 C C . MET A 1 268 ? 1.023 29.672 4.102 1 98.44 268 MET A C 1
ATOM 2054 O O . MET A 1 268 ? 1.371 29.984 2.963 1 98.44 268 MET A O 1
ATOM 2058 N N . VAL A 1 269 ? 1.876 29.406 5.105 1 98.5 269 VAL A N 1
ATOM 2059 C CA . VAL A 1 269 ? 3.32 29.422 4.902 1 98.5 269 VAL A CA 1
ATOM 206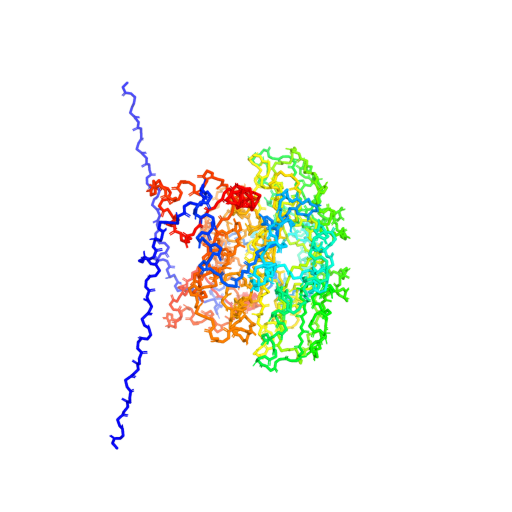0 C C . VAL A 1 269 ? 3.867 27.984 4.988 1 98.5 269 VAL A C 1
ATOM 2062 O O . VAL A 1 269 ? 3.709 27.328 6.012 1 98.5 269 VAL A O 1
ATOM 2065 N N . GLY A 1 270 ? 4.48 27.5 3.916 1 97.31 270 GLY A N 1
ATOM 2066 C CA . GLY A 1 270 ? 5.016 26.156 3.961 1 97.31 270 GLY A CA 1
ATOM 2067 C C . GLY A 1 270 ? 6.02 25.875 2.859 1 97.31 270 GLY A C 1
ATOM 2068 O O . GLY A 1 270 ? 6.273 26.734 2.01 1 97.31 270 GLY A O 1
ATOM 2069 N N . ASP A 1 271 ? 6.652 24.688 2.9 1 93.75 271 ASP A N 1
ATOM 2070 C CA . ASP A 1 271 ? 7.75 24.359 1.997 1 93.75 271 ASP A CA 1
ATOM 2071 C C . ASP A 1 271 ? 7.301 23.359 0.93 1 93.75 271 ASP A C 1
ATOM 2073 O O . ASP A 1 271 ? 8.062 23.031 0.019 1 93.75 271 ASP A O 1
ATOM 2077 N N . ARG A 1 272 ? 6.094 22.969 1.04 1 92.69 272 ARG A N 1
ATOM 2078 C CA . ARG A 1 272 ? 5.641 21.969 0.082 1 92.69 272 ARG A CA 1
ATOM 2079 C C . ARG A 1 272 ? 4.555 22.531 -0.83 1 92.69 272 ARG A C 1
ATOM 2081 O O . ARG A 1 272 ? 3.543 23.047 -0.353 1 92.69 272 ARG A O 1
ATOM 2088 N N . ILE A 1 273 ? 4.77 22.297 -2.102 1 91 273 ILE A N 1
ATOM 2089 C CA . ILE A 1 273 ? 3.82 22.797 -3.088 1 91 273 ILE A CA 1
ATOM 2090 C C . ILE A 1 273 ? 2.545 21.953 -3.057 1 91 273 ILE A C 1
ATOM 2092 O O . ILE A 1 273 ? 1.438 22.5 -2.994 1 91 273 ILE A O 1
ATOM 2096 N N . ASP A 1 274 ? 2.654 20.594 -2.939 1 90.25 274 ASP A N 1
ATOM 2097 C CA . ASP A 1 274 ? 1.524 19.688 -3.113 1 90.25 274 ASP A CA 1
ATOM 2098 C C . ASP A 1 274 ? 0.654 19.656 -1.858 1 90.25 274 ASP A C 1
ATOM 2100 O O . ASP A 1 274 ? -0.475 19.156 -1.895 1 90.25 274 ASP A O 1
ATOM 2104 N N . THR A 1 275 ? 1.164 20.219 -0.769 1 94.56 275 THR A N 1
ATOM 2105 C CA . THR A 1 275 ? 0.352 20.219 0.442 1 94.56 275 THR A CA 1
ATOM 2106 C C . THR A 1 275 ? 0.085 21.641 0.915 1 94.56 275 THR A C 1
ATOM 2108 O O . THR A 1 275 ? -1.024 22.156 0.758 1 94.56 275 THR A O 1
ATOM 2111 N N . ASP A 1 276 ? 1.085 22.422 1.191 1 96.31 276 ASP A N 1
ATOM 2112 C CA . ASP A 1 276 ? 0.912 23.734 1.776 1 96.31 276 ASP A CA 1
ATOM 2113 C C . ASP A 1 276 ? 0.312 24.719 0.764 1 96.31 276 ASP A C 1
ATOM 2115 O O . ASP A 1 276 ? -0.695 25.375 1.044 1 96.31 276 ASP A O 1
ATOM 2119 N N . ILE A 1 277 ? 0.987 24.797 -0.402 1 94.62 277 ILE A N 1
ATOM 2120 C CA . ILE A 1 277 ? 0.547 25.766 -1.407 1 94.62 277 ILE A CA 1
ATOM 2121 C C . ILE A 1 277 ? -0.838 25.375 -1.921 1 94.62 277 ILE A C 1
ATOM 2123 O O . ILE A 1 277 ? -1.722 26.219 -2.043 1 94.62 277 ILE A O 1
ATOM 2127 N N . HIS A 1 278 ? -0.994 24.141 -2.086 1 94.44 278 HIS A N 1
ATOM 2128 C CA . HIS A 1 278 ? -2.297 23.672 -2.555 1 94.44 278 HIS A CA 1
ATOM 2129 C C . HIS A 1 278 ? -3.361 23.844 -1.477 1 94.44 278 HIS A C 1
ATOM 2131 O O . HIS A 1 278 ? -4.527 24.109 -1.786 1 94.44 278 HIS A O 1
ATOM 2137 N N . PHE A 1 279 ? -3.059 23.703 -0.246 1 96.5 279 PHE A N 1
ATOM 2138 C CA . PHE A 1 279 ? -4.016 24.016 0.81 1 96.5 279 PHE A CA 1
ATOM 2139 C C . PHE A 1 279 ? -4.457 25.469 0.723 1 96.5 279 PHE A C 1
ATOM 2141 O O . PHE A 1 279 ? -5.648 25.766 0.832 1 96.5 279 PHE A O 1
ATOM 2148 N N . GLY A 1 280 ? -3.494 26.344 0.602 1 95.94 280 GLY A N 1
ATOM 2149 C CA . GLY A 1 280 ? -3.85 27.75 0.413 1 95.94 280 GLY A CA 1
ATOM 2150 C C . GLY A 1 280 ? -4.82 27.969 -0.733 1 95.94 280 GLY A C 1
ATOM 2151 O O . GLY A 1 280 ? -5.848 28.625 -0.565 1 95.94 280 GLY A O 1
ATOM 2152 N N . LEU A 1 281 ? -4.504 27.344 -1.807 1 92.69 281 LEU A N 1
ATOM 2153 C CA . LEU A 1 281 ? -5.332 27.453 -3.004 1 92.69 281 LEU A CA 1
ATOM 2154 C C . LEU A 1 281 ? -6.723 26.891 -2.756 1 92.69 281 LEU A C 1
ATOM 2156 O O . LEU A 1 281 ? -7.727 27.562 -3.012 1 92.69 281 LEU A O 1
ATOM 2160 N N . ASN A 1 282 ? -6.789 25.703 -2.234 1 94.75 282 ASN A N 1
ATOM 2161 C CA . ASN A 1 282 ? -8.047 25 -2.02 1 94.75 282 ASN A CA 1
ATOM 2162 C C . ASN A 1 282 ? -8.906 25.688 -0.965 1 94.75 282 ASN A C 1
ATOM 2164 O O . ASN A 1 282 ? -10.125 25.5 -0.929 1 94.75 282 ASN A O 1
ATOM 2168 N N . SER A 1 283 ? -8.25 26.484 -0.131 1 96.5 283 SER A N 1
ATOM 2169 C CA . SER A 1 283 ? -8.945 27.156 0.959 1 96.5 283 SER A CA 1
ATOM 2170 C C . SER A 1 283 ? -9.258 28.609 0.604 1 96.5 283 SER A C 1
ATOM 2172 O O . SER A 1 283 ? -9.891 29.312 1.387 1 96.5 283 SER A O 1
ATOM 2174 N N . GLY A 1 284 ? -8.75 29.047 -0.505 1 94.38 284 GLY A N 1
ATOM 2175 C CA . GLY A 1 284 ? -9.016 30.406 -0.968 1 94.38 284 GLY A CA 1
ATOM 2176 C C . GLY A 1 284 ? -8.219 31.453 -0.223 1 94.38 284 GLY A C 1
ATOM 2177 O O . GLY A 1 284 ? -8.664 32.594 -0.087 1 94.38 284 GLY A O 1
ATOM 2178 N N . ILE A 1 285 ? -7.148 31.062 0.338 1 96.5 285 ILE A N 1
ATOM 2179 C CA . ILE A 1 285 ? -6.305 32.031 1.033 1 96.5 285 ILE A CA 1
ATOM 2180 C C . ILE A 1 285 ? -4.973 32.156 0.3 1 96.5 285 ILE A C 1
ATOM 2182 O O . ILE A 1 285 ? -4.719 31.469 -0.681 1 96.5 285 ILE A O 1
ATOM 2186 N N . GLN A 1 286 ? -4.129 33.094 0.776 1 96.06 286 GLN A N 1
ATOM 2187 C CA . GLN A 1 286 ? -2.832 33.312 0.144 1 96.06 286 GLN A CA 1
ATOM 2188 C C . GLN A 1 286 ? -1.812 32.281 0.619 1 96.06 286 GLN A C 1
ATOM 2190 O O . GLN A 1 286 ? -2.051 31.578 1.595 1 96.06 286 GLN A O 1
ATOM 2195 N N . SER A 1 287 ? -0.727 32.188 -0.159 1 96.56 287 SER A N 1
ATOM 2196 C CA . SER A 1 287 ? 0.315 31.219 0.208 1 96.56 287 SER A CA 1
ATOM 2197 C C . SER A 1 287 ? 1.703 31.844 0.074 1 96.56 287 SER A C 1
ATOM 2199 O O . SER A 1 287 ? 1.942 32.656 -0.822 1 96.56 287 SER A O 1
ATOM 2201 N N . LEU A 1 288 ? 2.562 31.562 1.003 1 97 288 LEU A N 1
ATOM 2202 C CA . LEU A 1 288 ? 3.988 31.859 0.955 1 97 288 LEU A CA 1
ATOM 2203 C C . LEU A 1 288 ? 4.812 30.578 0.925 1 97 288 LEU A C 1
ATOM 2205 O O . LEU A 1 288 ? 4.832 29.828 1.9 1 97 288 LEU A O 1
ATOM 2209 N N . LEU A 1 289 ? 5.492 30.359 -0.223 1 95.88 289 LEU A N 1
ATOM 2210 C CA . LEU A 1 289 ? 6.41 29.234 -0.349 1 95.88 289 LEU A CA 1
ATOM 2211 C C . LEU A 1 289 ? 7.777 29.578 0.227 1 95.88 289 LEU A C 1
ATOM 2213 O O . LEU A 1 289 ? 8.352 30.625 -0.104 1 95.88 289 LEU A O 1
ATOM 2217 N N . VAL A 1 290 ? 8.25 28.734 1.137 1 96.06 290 VAL A N 1
ATOM 2218 C CA . VAL A 1 290 ? 9.617 28.859 1.618 1 96.06 290 VAL A CA 1
ATOM 2219 C C . VAL A 1 290 ? 10.453 27.688 1.112 1 96.06 290 VAL A C 1
ATOM 2221 O O . VAL A 1 290 ? 9.93 26.594 0.886 1 96.06 290 VAL A O 1
ATOM 2224 N N . CYS A 1 291 ? 11.773 27.891 0.949 1 93.5 291 CYS A N 1
ATOM 2225 C CA . CYS A 1 291 ? 12.617 26.891 0.303 1 93.5 291 CYS A CA 1
ATOM 2226 C C . CYS A 1 291 ? 13.562 26.234 1.309 1 93.5 291 CYS A C 1
ATOM 2228 O O . CYS A 1 291 ? 14.672 25.828 0.954 1 93.5 291 CYS A O 1
ATOM 2230 N N . SER A 1 292 ? 13.164 26.188 2.51 1 91.38 292 SER A N 1
ATOM 2231 C CA . SER A 1 292 ? 13.992 25.641 3.586 1 91.38 292 SER A CA 1
ATOM 2232 C C . SER A 1 292 ? 13.758 24.141 3.766 1 91.38 292 SER A C 1
ATOM 2234 O O . SER A 1 292 ? 14.484 23.484 4.516 1 91.38 292 SER A O 1
ATOM 2236 N N . GLY A 1 293 ? 12.789 23.594 3.064 1 88.88 293 GLY A N 1
ATOM 2237 C CA . GLY A 1 293 ? 12.438 22.203 3.229 1 88.88 293 GLY A CA 1
ATOM 2238 C C . GLY A 1 293 ? 12.445 21.422 1.925 1 88.88 293 GLY A C 1
ATOM 2239 O O . GLY A 1 293 ? 13.461 21.391 1.223 1 88.88 293 GLY A O 1
ATOM 2240 N N . VAL A 1 294 ? 11.328 20.891 1.513 1 84.19 294 VAL A N 1
ATOM 2241 C CA . VAL A 1 294 ? 11.188 19.969 0.391 1 84.19 294 VAL A CA 1
ATOM 2242 C C . VAL A 1 294 ? 11.445 20.719 -0.921 1 84.19 294 VAL A C 1
ATOM 2244 O O . VAL A 1 294 ? 12.102 20.188 -1.819 1 84.19 294 VAL A O 1
ATOM 2247 N N . THR A 1 295 ? 10.938 21.922 -1.078 1 86.69 295 THR A N 1
ATOM 2248 C CA . THR A 1 295 ? 11.102 22.688 -2.311 1 86.69 295 THR A CA 1
ATOM 2249 C C . THR A 1 295 ? 12.406 23.484 -2.283 1 86.69 295 THR A C 1
ATOM 2251 O O . THR A 1 295 ? 12.625 24.297 -1.387 1 86.69 295 THR A O 1
ATOM 2254 N N . SER A 1 296 ? 13.188 23.219 -3.295 1 87.56 296 SER A N 1
ATOM 2255 C CA . SER A 1 296 ? 14.453 23.938 -3.379 1 87.56 296 SER A CA 1
ATOM 2256 C C . SER A 1 296 ? 14.258 25.328 -3.984 1 87.56 296 SER A C 1
ATOM 2258 O O . SER A 1 296 ? 13.25 25.578 -4.648 1 87.56 296 SER A O 1
ATOM 2260 N N . GLU A 1 297 ? 15.289 26.094 -3.656 1 88.44 297 GLU A N 1
ATOM 2261 C CA . GLU A 1 297 ? 15.273 27.438 -4.246 1 88.44 297 GLU A CA 1
ATOM 2262 C C . GLU A 1 297 ? 15.289 27.359 -5.77 1 88.44 297 GLU A C 1
ATOM 2264 O O . GLU A 1 297 ? 14.586 28.125 -6.438 1 88.44 297 GLU A O 1
ATOM 2269 N N . GLU A 1 298 ? 16.031 26.484 -6.281 1 85.88 298 GLU A N 1
ATOM 2270 C CA . GLU A 1 298 ? 16.141 26.297 -7.727 1 85.88 298 GLU A CA 1
ATOM 2271 C C . GLU A 1 298 ? 14.773 25.953 -8.328 1 85.88 298 GLU A C 1
ATOM 2273 O O . GLU A 1 298 ? 14.406 26.469 -9.383 1 85.88 298 GLU A O 1
ATOM 2278 N N . ARG A 1 299 ? 14.078 25.125 -7.602 1 82.5 299 ARG A N 1
ATOM 2279 C CA . ARG A 1 299 ? 12.758 24.734 -8.07 1 82.5 299 ARG A CA 1
ATOM 2280 C C . ARG A 1 299 ? 11.789 25.906 -8.039 1 82.5 299 ARG A C 1
ATOM 2282 O O . ARG A 1 299 ? 10.977 26.078 -8.953 1 82.5 299 ARG A O 1
ATOM 2289 N N . ALA A 1 300 ? 11.836 26.672 -7.023 1 83.06 300 ALA A N 1
ATOM 2290 C CA . ALA A 1 300 ? 10.977 27.844 -6.891 1 83.06 300 ALA A CA 1
ATOM 2291 C C . ALA A 1 300 ? 11.242 28.844 -8.008 1 83.06 300 ALA A C 1
ATOM 2293 O O . ALA A 1 300 ? 10.312 29.375 -8.609 1 83.06 300 ALA A O 1
ATOM 2294 N N . ILE A 1 301 ? 12.492 29.016 -8.328 1 81.56 301 ILE A N 1
ATOM 2295 C CA . ILE A 1 301 ? 12.898 29.953 -9.359 1 81.56 301 ILE A CA 1
ATOM 2296 C C . ILE A 1 301 ? 12.438 29.453 -10.727 1 81.56 301 ILE A C 1
ATOM 2298 O O . ILE A 1 301 ? 11.883 30.203 -11.523 1 81.56 301 ILE A O 1
ATOM 2302 N N . ALA A 1 302 ? 12.656 28.234 -10.922 1 78.44 302 ALA A N 1
ATOM 2303 C CA . ALA A 1 302 ? 12.289 27.641 -12.203 1 78.44 302 ALA A CA 1
ATOM 2304 C C . ALA A 1 302 ? 10.781 27.734 -12.438 1 78.44 302 ALA A C 1
ATOM 2306 O O . ALA A 1 302 ? 10.336 28.031 -13.547 1 78.44 302 ALA A O 1
ATOM 2307 N N . ALA A 1 303 ? 10.078 27.469 -11.414 1 75.75 303 ALA A N 1
ATOM 2308 C CA . ALA A 1 303 ? 8.625 27.516 -11.516 1 75.75 303 ALA A CA 1
ATOM 2309 C C . ALA A 1 303 ? 8.133 28.953 -11.719 1 75.75 303 ALA A C 1
ATOM 2311 O O . ALA A 1 303 ? 7.148 29.188 -12.43 1 75.75 303 ALA A O 1
ATOM 2312 N N . SER A 1 304 ? 8.828 29.906 -11.18 1 73 304 SER A N 1
ATOM 2313 C CA . SER A 1 304 ? 8.414 31.297 -11.234 1 73 304 SER A CA 1
ATOM 2314 C C . SER A 1 304 ? 8.805 31.938 -12.562 1 73 304 SER A C 1
ATOM 2316 O O . SER A 1 304 ? 8.188 32.906 -12.992 1 73 304 SER A O 1
ATOM 2318 N N . SER A 1 305 ? 9.93 31.594 -13.188 1 69.19 305 SER A N 1
ATOM 2319 C CA . SER A 1 305 ? 10.43 32.188 -14.43 1 69.19 305 SER A CA 1
ATOM 2320 C C . SER A 1 305 ? 9.68 31.641 -15.641 1 69.19 305 SER A C 1
ATOM 2322 O O . SER A 1 305 ? 9.898 32.094 -16.766 1 69.19 305 SER A O 1
ATOM 2324 N N . GLY A 1 306 ? 8.492 31.125 -15.438 1 61.38 306 GLY A N 1
ATOM 2325 C CA . GLY A 1 306 ? 7.777 30.578 -16.578 1 61.38 306 GLY A CA 1
ATOM 2326 C C . GLY A 1 306 ? 8.602 29.594 -17.375 1 61.38 306 GLY A C 1
ATOM 2327 O O . GLY A 1 306 ? 8.211 29.188 -18.484 1 61.38 306 GLY A O 1
ATOM 2328 N N . GLN A 1 307 ? 9.781 29.531 -17.094 1 54 307 GLN A N 1
ATOM 2329 C CA . GLN A 1 307 ? 10.602 28.641 -17.906 1 54 307 GLN A CA 1
ATOM 2330 C C . GLN A 1 307 ? 9.992 27.25 -17.969 1 54 307 GLN A C 1
ATOM 2332 O O . GLN A 1 307 ? 8.969 26.969 -17.328 1 54 307 GLN A O 1
ATOM 2337 N N . GLU A 1 308 ? 10.891 26.141 -17.953 1 47.66 308 GLU A N 1
ATOM 2338 C CA . GLU A 1 308 ? 10.734 24.797 -18.5 1 47.66 308 GLU A CA 1
ATOM 2339 C C . GLU A 1 308 ? 9.625 24.031 -17.797 1 47.66 308 GLU A C 1
ATOM 2341 O O . GLU A 1 308 ? 8.875 23.281 -18.422 1 47.66 308 GLU A O 1
ATOM 2346 N N . ASP A 1 309 ? 9.664 23.891 -16.484 1 49.19 309 ASP A N 1
ATOM 2347 C CA . ASP A 1 309 ? 8.914 22.672 -16.172 1 49.19 309 ASP A CA 1
ATOM 2348 C C . ASP A 1 309 ? 7.41 22.953 -16.125 1 49.19 309 ASP A C 1
ATOM 2350 O O . ASP A 1 309 ? 6.914 23.547 -15.172 1 49.19 309 ASP A O 1
ATOM 2354 N N . ARG A 1 310 ? 6.844 23.109 -17.25 1 49.22 310 ARG A N 1
ATOM 2355 C CA . ARG A 1 310 ? 5.422 23.234 -17.547 1 49.22 310 ARG A CA 1
ATOM 2356 C C . ARG A 1 310 ? 4.59 22.359 -16.609 1 49.22 310 ARG A C 1
ATOM 2358 O O . ARG A 1 310 ? 3.359 22.469 -16.594 1 49.22 310 ARG A O 1
ATOM 2365 N N . LYS A 1 311 ? 5.195 21.562 -16.172 1 49.97 311 LYS A N 1
ATOM 2366 C CA . LYS A 1 311 ? 4.309 20.609 -15.508 1 49.97 311 LYS A CA 1
ATOM 2367 C C . LYS A 1 311 ? 3.664 21.234 -14.266 1 49.97 311 LYS A C 1
ATOM 2369 O O . LYS A 1 311 ? 2.617 20.766 -13.812 1 49.97 311 LYS A O 1
ATOM 2374 N N . ASP A 1 312 ? 4.535 22.219 -13.594 1 51.91 312 ASP A N 1
ATOM 2375 C CA . ASP A 1 312 ? 3.908 22.781 -12.406 1 51.91 312 ASP A CA 1
ATOM 2376 C C . ASP A 1 312 ? 3.783 24.297 -12.531 1 51.91 312 ASP A C 1
ATOM 2378 O O . ASP A 1 312 ? 4.719 25.031 -12.203 1 51.91 312 ASP A O 1
ATOM 2382 N N . PRO A 1 313 ? 2.848 24.719 -13.258 1 58.69 313 PRO A N 1
ATOM 2383 C CA . PRO A 1 313 ? 2.623 26.172 -13.195 1 58.69 313 PRO A CA 1
ATOM 2384 C C . PRO A 1 313 ? 2.666 26.719 -11.766 1 58.69 313 PRO A C 1
ATOM 2386 O O . PRO A 1 313 ? 2.375 25.984 -10.82 1 58.69 313 PRO A O 1
ATOM 2389 N N . CYS A 1 314 ? 3.332 27.906 -11.617 1 62.91 314 CYS A N 1
ATOM 2390 C CA . CYS A 1 314 ? 3.443 28.578 -10.328 1 62.91 314 CYS A CA 1
ATOM 2391 C C . CYS A 1 314 ? 2.074 28.734 -9.68 1 62.91 314 CYS A C 1
ATOM 2393 O O . CYS A 1 314 ? 1.168 29.328 -10.266 1 62.91 314 CYS A O 1
ATOM 2395 N N . VAL A 1 315 ? 1.983 28.141 -8.492 1 80.44 315 VAL A N 1
ATOM 2396 C CA . VAL A 1 315 ? 0.65 28.109 -7.898 1 80.44 315 VAL A CA 1
ATOM 2397 C C . VAL A 1 315 ? 0.671 28.812 -6.543 1 80.44 315 VAL A C 1
ATOM 2399 O O . VAL A 1 315 ? -0.315 28.781 -5.805 1 80.44 315 VAL A O 1
ATOM 2402 N N . TRP A 1 316 ? 1.855 29.562 -6.23 1 91.06 316 TRP A N 1
ATOM 2403 C CA . TRP A 1 316 ? 1.899 30.281 -4.953 1 91.06 316 TRP A CA 1
ATOM 2404 C C . TRP A 1 316 ? 1.86 31.781 -5.172 1 91.06 316 TRP A C 1
ATOM 2406 O O . TRP A 1 316 ? 2.25 32.281 -6.23 1 91.06 316 TRP A O 1
ATOM 2416 N N . ASP A 1 317 ? 1.393 32.562 -4.168 1 92.38 317 ASP A N 1
ATOM 2417 C CA . ASP A 1 317 ? 1.296 34 -4.258 1 92.38 317 ASP A CA 1
ATOM 2418 C C . ASP A 1 317 ? 2.648 34.656 -3.988 1 92.38 317 ASP A C 1
ATOM 2420 O O . ASP A 1 317 ? 3.021 35.625 -4.664 1 92.38 317 ASP A O 1
ATOM 2424 N N . TYR A 1 318 ? 3.309 34.156 -2.986 1 94.44 318 TYR A N 1
ATOM 2425 C CA . TYR A 1 318 ? 4.609 34.688 -2.582 1 94.44 318 TYR A CA 1
ATOM 2426 C C . TYR A 1 318 ? 5.617 33.562 -2.4 1 94.44 318 TYR A C 1
ATOM 2428 O O . TYR A 1 318 ? 5.238 32.406 -2.264 1 94.44 318 TYR A O 1
ATOM 2436 N N . TRP A 1 319 ? 6.891 33.875 -2.512 1 94.12 319 TRP A N 1
ATOM 2437 C CA . TRP A 1 319 ? 7.91 32.938 -2.072 1 94.12 319 TRP A CA 1
ATOM 2438 C C . TRP A 1 319 ? 9.141 33.656 -1.549 1 94.12 319 TRP A C 1
ATOM 2440 O O . TRP A 1 319 ? 9.359 34.844 -1.875 1 94.12 319 TRP A O 1
ATOM 2450 N N . CYS A 1 320 ? 9.859 33.156 -0.619 1 95.19 320 CYS A N 1
ATOM 2451 C CA . CYS A 1 320 ? 11.125 33.625 -0.084 1 95.19 320 CYS A CA 1
ATOM 2452 C C . CYS A 1 320 ? 12.062 32.469 0.227 1 95.19 320 CYS A C 1
ATOM 2454 O O . CYS A 1 320 ? 11.625 31.312 0.323 1 95.19 320 CYS A O 1
ATOM 2456 N N . VAL A 1 321 ? 13.328 32.688 0.321 1 94.38 321 VAL A N 1
ATOM 2457 C CA . VAL A 1 321 ? 14.328 31.641 0.503 1 94.38 321 VAL A CA 1
ATOM 2458 C C . VAL A 1 321 ? 14.023 30.859 1.778 1 94.38 321 VAL A C 1
ATOM 2460 O O . VAL A 1 321 ? 14.039 29.625 1.775 1 94.38 321 VAL A O 1
ATOM 2463 N N . ASP A 1 322 ? 13.867 31.547 2.846 1 95.75 322 ASP A N 1
ATOM 2464 C CA . ASP A 1 322 ? 13.484 30.969 4.125 1 95.75 322 ASP A CA 1
ATOM 2465 C C . ASP A 1 322 ? 12.992 32.031 5.098 1 95.75 322 ASP A C 1
ATOM 2467 O O . ASP A 1 322 ? 13.008 33.219 4.777 1 95.75 322 ASP A O 1
ATOM 2471 N N . LEU A 1 323 ? 12.484 31.609 6.25 1 97.25 323 LEU A N 1
ATOM 2472 C CA . LEU A 1 323 ? 11.906 32.531 7.219 1 97.25 323 LEU A CA 1
ATOM 2473 C C . LEU A 1 323 ? 12.984 33.375 7.898 1 97.25 323 LEU A C 1
ATOM 2475 O O . LEU A 1 323 ? 12.711 34.469 8.391 1 97.25 323 LEU A O 1
ATOM 2479 N N . SER A 1 324 ? 14.195 32.812 7.906 1 96.19 324 SER A N 1
ATOM 2480 C CA . SER A 1 324 ? 15.32 33.594 8.406 1 96.19 324 SER A CA 1
ATOM 2481 C C . SER A 1 324 ? 15.531 34.844 7.566 1 96.19 324 SER A C 1
ATOM 2483 O O . SER A 1 324 ? 15.766 35.938 8.109 1 96.19 324 SER A O 1
ATOM 2485 N N . THR A 1 325 ? 15.5 34.656 6.312 1 95.94 325 THR A N 1
ATOM 2486 C CA . THR A 1 325 ? 15.648 35.781 5.383 1 95.94 325 THR A CA 1
ATOM 2487 C C . THR A 1 325 ? 14.523 36.781 5.586 1 95.94 325 THR A C 1
ATOM 2489 O O . THR A 1 325 ? 14.773 38 5.562 1 95.94 325 THR A O 1
ATOM 2492 N N . MET A 1 326 ? 13.336 36.375 5.766 1 96.5 326 MET A N 1
ATOM 2493 C CA . MET A 1 326 ? 12.188 37.25 6.023 1 96.5 326 MET A CA 1
ATOM 2494 C C . MET A 1 326 ? 12.445 38.125 7.242 1 96.5 326 MET A C 1
ATOM 2496 O O . MET A 1 326 ? 12.234 39.344 7.188 1 96.5 326 MET A O 1
ATOM 2500 N N . GLU A 1 327 ? 12.875 37.5 8.32 1 96.75 327 GLU A N 1
ATOM 2501 C CA . GLU A 1 327 ? 13.141 38.219 9.547 1 96.75 327 GLU A CA 1
ATOM 2502 C C . GLU A 1 327 ? 14.266 39.219 9.359 1 96.75 327 GLU A C 1
ATOM 2504 O O . GLU A 1 327 ? 14.195 40.344 9.859 1 96.75 327 GLU A O 1
ATOM 2509 N N . HIS A 1 328 ? 15.289 38.812 8.625 1 96.56 328 HIS A N 1
ATOM 2510 C CA . HIS A 1 328 ? 16.406 39.719 8.359 1 96.56 328 HIS A CA 1
ATOM 2511 C C . HIS A 1 328 ? 15.969 40.938 7.582 1 96.56 328 HIS A C 1
ATOM 2513 O O . HIS A 1 328 ? 16.406 42.062 7.871 1 96.56 328 HIS A O 1
ATOM 2519 N N . LEU A 1 329 ? 15.141 40.75 6.621 1 96.62 329 LEU A N 1
ATOM 2520 C CA . LEU A 1 329 ? 14.617 41.844 5.828 1 96.62 329 LEU A CA 1
ATOM 2521 C C . LEU A 1 329 ? 13.805 42.812 6.695 1 96.62 329 LEU A C 1
ATOM 2523 O O . LEU A 1 329 ? 13.906 44.031 6.547 1 96.62 329 LEU A O 1
ATOM 2527 N N . LEU A 1 330 ? 13.039 42.281 7.609 1 96.56 330 LEU A N 1
ATOM 2528 C CA . LEU A 1 330 ? 12.18 43.094 8.469 1 96.56 330 LEU A CA 1
ATOM 2529 C C . LEU A 1 330 ? 13.016 43.906 9.469 1 96.56 330 LEU A C 1
ATOM 2531 O O . LEU A 1 330 ? 12.68 45.031 9.805 1 96.56 330 LEU A O 1
ATOM 2535 N N . GLU A 1 331 ? 14.102 43.281 9.891 1 94.38 331 GLU A N 1
ATOM 2536 C CA . GLU A 1 331 ? 15.016 43.969 10.805 1 94.38 331 GLU A CA 1
ATOM 2537 C C . GLU A 1 331 ? 15.664 45.156 10.148 1 94.38 331 GLU A C 1
ATOM 2539 O O . GLU A 1 331 ? 15.906 46.188 10.797 1 94.38 331 GLU A O 1
ATOM 2544 N N . GLN A 1 332 ? 15.953 45 8.938 1 91.56 332 GLN A N 1
ATOM 2545 C CA . GLN A 1 332 ? 16.578 46.094 8.195 1 91.56 332 GLN A CA 1
ATOM 2546 C C . GLN A 1 332 ? 15.617 47.25 8.031 1 91.56 332 GLN A C 1
ATOM 2548 O O . GLN A 1 332 ? 16.047 48.406 7.957 1 91.56 332 GLN A O 1
ATOM 2553 N N . GLN A 1 333 ? 14.406 46.938 7.945 1 85.88 333 GLN A N 1
ATOM 2554 C CA . GLN A 1 333 ? 13.391 48 7.793 1 85.88 333 GLN A CA 1
ATOM 2555 C C . GLN A 1 333 ? 13.219 48.781 9.086 1 85.88 333 GLN A C 1
ATOM 2557 O O . GLN A 1 333 ? 12.914 49.969 9.055 1 85.88 333 GLN A O 1
ATOM 2562 N N . ASP A 1 334 ? 13.375 48.188 10.164 1 82.75 334 ASP A N 1
ATOM 2563 C CA . ASP A 1 334 ? 13.211 48.844 11.469 1 82.75 334 ASP A CA 1
ATOM 2564 C C . ASP A 1 334 ? 14.422 49.719 11.805 1 82.75 334 ASP A C 1
ATOM 2566 O O . ASP A 1 334 ? 14.305 50.656 12.578 1 82.75 334 ASP A O 1
ATOM 2570 N N . ASN A 1 335 ? 15.594 49.438 11.227 1 73.81 335 ASN A N 1
ATOM 2571 C CA . ASN A 1 335 ? 16.781 50.25 11.453 1 73.81 335 ASN A CA 1
ATOM 2572 C C . ASN A 1 335 ? 16.922 51.344 10.43 1 73.81 335 ASN A C 1
ATOM 2574 O O . ASN A 1 335 ? 17.375 52.469 10.75 1 73.81 335 ASN A O 1
ATOM 2578 N N . MET B 1 1 ? 28.125 0.1 -46.062 1 26.56 1 MET B N 1
ATOM 2579 C CA . MET B 1 1 ? 26.828 0.36 -46.719 1 26.56 1 MET B CA 1
ATOM 2580 C C . MET B 1 1 ? 25.75 -0.559 -46.156 1 26.56 1 MET B C 1
ATOM 2582 O O . MET B 1 1 ? 24.906 -1.052 -46.875 1 26.56 1 MET B O 1
ATOM 2586 N N . SER B 1 2 ? 25.969 -1.18 -45 1 27.42 2 SER B N 1
ATOM 2587 C CA . SER B 1 2 ? 25.391 -2.346 -44.312 1 27.42 2 SER B CA 1
ATOM 2588 C C . SER B 1 2 ? 23.906 -2.131 -44 1 27.42 2 SER B C 1
ATOM 2590 O O . SER B 1 2 ? 23.516 -1.047 -43.594 1 27.42 2 SER B O 1
ATOM 2592 N N . THR B 1 3 ? 22.953 -2.979 -44.625 1 26.44 3 THR B N 1
ATOM 2593 C CA . THR B 1 3 ? 21.5 -3.076 -44.719 1 26.44 3 THR B CA 1
ATOM 2594 C C . THR B 1 3 ? 20.891 -3.199 -43.344 1 26.44 3 THR B C 1
ATOM 2596 O O . THR B 1 3 ? 21.094 -4.195 -42.656 1 26.44 3 THR B O 1
ATOM 2599 N N . LEU B 1 4 ? 20.75 -2.092 -42.594 1 29.33 4 LEU B N 1
ATOM 2600 C CA . LEU B 1 4 ? 20.047 -1.992 -41.312 1 29.33 4 LEU B CA 1
ATOM 2601 C C . LEU B 1 4 ? 18.672 -2.643 -41.406 1 29.33 4 LEU B C 1
ATOM 2603 O O . LEU B 1 4 ? 17.828 -2.221 -42.219 1 29.33 4 LEU B O 1
ATOM 2607 N N . SER B 1 5 ? 18.672 -4.031 -41.25 1 27.89 5 SER B N 1
ATOM 2608 C CA . SER B 1 5 ? 17.547 -4.953 -41.312 1 27.89 5 SER B CA 1
ATOM 2609 C C . SER B 1 5 ? 16.328 -4.398 -40.562 1 27.89 5 SER B C 1
ATOM 2611 O O . SER B 1 5 ? 16.484 -3.568 -39.656 1 27.89 5 SER B O 1
ATOM 2613 N N . SER B 1 6 ? 15.102 -4.605 -41.062 1 31.02 6 SER B N 1
ATOM 2614 C CA . SER B 1 6 ? 13.672 -4.375 -40.938 1 31.02 6 SER B CA 1
ATOM 2615 C C . SER B 1 6 ? 13.164 -4.75 -39.562 1 31.02 6 SER B C 1
ATOM 2617 O O . SER B 1 6 ? 13.453 -5.848 -39.062 1 31.02 6 SER B O 1
ATOM 2619 N N . SER B 1 7 ? 13.031 -3.723 -38.688 1 29.27 7 SER B N 1
ATOM 2620 C CA . SER B 1 7 ? 12.406 -3.727 -37.375 1 29.27 7 SER B CA 1
ATOM 2621 C C . SER B 1 7 ? 11.07 -4.465 -37.375 1 29.27 7 SER B C 1
ATOM 2623 O O . SER B 1 7 ? 10.156 -4.074 -38.125 1 29.27 7 SER B O 1
ATOM 2625 N N . SER B 1 8 ? 11.031 -5.789 -37.312 1 26.83 8 SER B N 1
ATOM 2626 C CA . SER B 1 8 ? 9.828 -6.609 -37.25 1 26.83 8 SER B CA 1
ATOM 2627 C C . SER B 1 8 ? 8.852 -6.082 -36.188 1 26.83 8 SER B C 1
ATOM 2629 O O . SER B 1 8 ? 9.195 -5.953 -35.031 1 26.83 8 SER B O 1
ATOM 2631 N N . GLN B 1 9 ? 7.867 -5.18 -36.562 1 26.41 9 GLN B N 1
ATOM 2632 C CA . GLN B 1 9 ? 6.633 -4.812 -35.875 1 26.41 9 GLN B CA 1
ATOM 2633 C C . GLN B 1 9 ? 5.949 -6.039 -35.281 1 26.41 9 GLN B C 1
ATOM 2635 O O . GLN B 1 9 ? 5.426 -6.879 -36.031 1 26.41 9 GLN B O 1
ATOM 2640 N N . THR B 1 10 ? 6.473 -6.539 -34.219 1 29.38 10 THR B N 1
ATOM 2641 C CA . THR B 1 10 ? 5.727 -7.59 -33.531 1 29.38 10 THR B CA 1
ATOM 2642 C C . THR B 1 10 ? 4.254 -7.215 -33.406 1 29.38 10 THR B C 1
ATOM 2644 O O . THR B 1 10 ? 3.926 -6.129 -32.938 1 29.38 10 THR B O 1
ATOM 2647 N N . SER B 1 11 ? 3.371 -7.629 -34.25 1 28.47 11 SER B N 1
ATOM 2648 C CA . SER B 1 11 ? 1.916 -7.531 -34.281 1 28.47 11 SER B CA 1
ATOM 2649 C C . SER B 1 11 ? 1.317 -7.703 -32.906 1 28.47 11 SER B C 1
ATOM 2651 O O . SER B 1 11 ? 1.492 -8.742 -32.281 1 28.47 11 SER B O 1
ATOM 2653 N N . ALA B 1 12 ? 1.234 -6.672 -32.125 1 32.78 12 ALA B N 1
ATOM 2654 C CA . ALA B 1 12 ? 0.237 -6.637 -31.078 1 32.78 12 ALA B CA 1
ATOM 2655 C C . ALA B 1 12 ? -1.071 -7.277 -31.531 1 32.78 12 ALA B C 1
ATOM 2657 O O . ALA B 1 12 ? -1.862 -6.656 -32.25 1 32.78 12 ALA B O 1
ATOM 2658 N N . SER B 1 13 ? -1.129 -8.516 -32.031 1 32.72 13 SER B N 1
ATOM 2659 C CA . SER B 1 13 ? -2.396 -9.188 -32.312 1 32.72 13 SER B CA 1
ATOM 2660 C C . SER B 1 13 ? -3.439 -8.828 -31.25 1 32.72 13 SER B C 1
ATOM 2662 O O . SER B 1 13 ? -3.176 -8.914 -30.047 1 32.72 13 SER B O 1
ATOM 2664 N N . SER B 1 14 ? -4.348 -7.953 -31.438 1 35.94 14 SER B N 1
ATOM 2665 C CA . SER B 1 14 ? -5.5 -7.426 -30.719 1 35.94 14 SER B CA 1
ATOM 2666 C C . SER B 1 14 ? -6.211 -8.531 -29.938 1 35.94 14 SER B C 1
ATOM 2668 O O . SER B 1 14 ? -6.586 -9.555 -30.516 1 35.94 14 SER B O 1
ATOM 2670 N N . HIS B 1 15 ? -5.867 -8.758 -28.75 1 39.41 15 HIS B N 1
ATOM 2671 C CA . HIS B 1 15 ? -6.641 -9.547 -27.797 1 39.41 15 HIS B CA 1
ATOM 2672 C C . HIS B 1 15 ? -8.141 -9.414 -28.062 1 39.41 15 HIS B C 1
ATOM 2674 O O . HIS B 1 15 ? -8.945 -10.039 -27.375 1 39.41 15 HIS B O 1
ATOM 2680 N N . GLU B 1 16 ? -8.594 -8.375 -28.703 1 40.94 16 GLU B N 1
ATOM 2681 C CA . GLU B 1 16 ? -10.008 -8.141 -29 1 40.94 16 GLU B CA 1
ATOM 2682 C C . GLU B 1 16 ? -10.641 -9.367 -29.656 1 40.94 16 GLU B C 1
ATOM 2684 O O . GLU B 1 16 ? -11.82 -9.648 -29.438 1 40.94 16 GLU B O 1
ATOM 2689 N N . ASP B 1 17 ? -9.938 -9.977 -30.641 1 41.66 17 ASP B N 1
ATOM 2690 C CA . ASP B 1 17 ? -10.633 -10.961 -31.469 1 41.66 17 ASP B CA 1
ATOM 2691 C C . ASP B 1 17 ? -10.898 -12.242 -30.672 1 41.66 17 ASP B C 1
ATOM 2693 O O . ASP B 1 17 ? -11.484 -13.188 -31.203 1 41.66 17 ASP B O 1
ATOM 2697 N N . ARG B 1 18 ? -10.281 -12.492 -29.609 1 41.88 18 ARG B N 1
ATOM 2698 C CA . ARG B 1 18 ? -10.5 -13.844 -29.109 1 41.88 18 ARG B CA 1
ATOM 2699 C C . ARG B 1 18 ? -11.578 -13.867 -28.047 1 41.88 18 ARG B C 1
ATOM 2701 O O . ARG B 1 18 ? -11.312 -14.188 -26.891 1 41.88 18 ARG B O 1
ATOM 2708 N N . LEU B 1 19 ? -12.367 -12.859 -28.031 1 47.44 19 LEU B N 1
ATOM 2709 C CA . LEU B 1 19 ? -13.5 -13.133 -27.156 1 47.44 19 LEU B CA 1
ATOM 2710 C C . LEU B 1 19 ? -14.086 -14.508 -27.438 1 47.44 19 LEU B C 1
ATOM 2712 O O . LEU B 1 19 ? -14.727 -14.719 -28.469 1 47.44 19 LEU B O 1
ATOM 2716 N N . ARG B 1 20 ? -13.359 -15.602 -27.031 1 55.66 20 ARG B N 1
ATOM 2717 C CA . ARG B 1 20 ? -13.891 -16.938 -27.281 1 55.66 20 ARG B CA 1
ATOM 2718 C C . ARG B 1 20 ? -14.984 -17.297 -26.281 1 55.66 20 ARG B C 1
ATOM 2720 O O . ARG B 1 20 ? -14.93 -16.875 -25.125 1 55.66 20 ARG B O 1
ATOM 2727 N N . ALA B 1 21 ? -16.141 -17.422 -26.75 1 58.5 21 ALA B N 1
ATOM 2728 C CA . ALA B 1 21 ? -17.156 -18.062 -25.938 1 58.5 21 ALA B CA 1
ATOM 2729 C C . ALA B 1 21 ? -16.656 -19.391 -25.359 1 58.5 21 ALA B C 1
ATOM 2731 O O . ALA B 1 21 ? -16.484 -20.375 -26.094 1 58.5 21 ALA B O 1
ATOM 2732 N N . GLY B 1 22 ? -16 -19.438 -24.25 1 80.19 22 GLY B N 1
ATOM 2733 C CA . GLY B 1 22 ? -15.461 -20.656 -23.672 1 80.19 22 GLY B CA 1
ATOM 2734 C C . GLY B 1 22 ? -16.422 -21.828 -23.734 1 80.19 22 GLY B C 1
ATOM 2735 O O . GLY B 1 22 ? -17.625 -21.656 -23.547 1 80.19 22 GLY B O 1
ATOM 2736 N N . THR B 1 23 ? -16.078 -23 -24.359 1 86.88 23 THR B N 1
ATOM 2737 C CA . THR B 1 23 ? -16.859 -24.234 -24.422 1 86.88 23 THR B CA 1
ATOM 2738 C C . THR B 1 23 ? -17.047 -24.812 -23.031 1 86.88 23 THR B C 1
ATOM 2740 O O . THR B 1 23 ? -16.078 -25.047 -22.312 1 86.88 23 THR B O 1
ATOM 2743 N N . GLN B 1 24 ? -18.359 -24.969 -22.625 1 92.38 24 GLN B N 1
ATOM 2744 C CA . GLN B 1 24 ? -18.625 -25.656 -21.375 1 92.38 24 GLN B CA 1
ATOM 2745 C C . GLN B 1 24 ? -18.438 -27.156 -21.516 1 92.38 24 GLN B C 1
ATOM 2747 O O . GLN B 1 24 ? -18.922 -27.766 -22.469 1 92.38 24 GLN B O 1
ATOM 2752 N N . ILE B 1 25 ? -17.75 -27.75 -20.672 1 95.56 25 ILE B N 1
ATOM 2753 C CA . ILE B 1 25 ? -17.656 -29.203 -20.594 1 95.56 25 ILE B CA 1
ATOM 2754 C C . ILE B 1 25 ? -18.734 -29.75 -19.672 1 95.56 25 ILE B C 1
ATOM 2756 O O . ILE B 1 25 ? -18.656 -29.625 -18.453 1 95.56 25 ILE B O 1
ATOM 2760 N N . SER B 1 26 ? -19.781 -30.359 -20.328 1 94.38 26 SER B N 1
ATOM 2761 C CA . SER B 1 26 ? -20.938 -30.766 -19.531 1 94.38 26 SER B CA 1
ATOM 2762 C C . SER B 1 26 ? -21.359 -32.188 -19.875 1 94.38 26 SER B C 1
ATOM 2764 O O . SER B 1 26 ? -22.281 -32.75 -19.266 1 94.38 26 SER B O 1
ATOM 2766 N N . THR B 1 27 ? -20.656 -32.781 -20.875 1 96.25 27 THR B N 1
ATOM 2767 C CA . THR B 1 27 ? -20.969 -34.156 -21.234 1 96.25 27 THR B CA 1
ATOM 2768 C C . THR B 1 27 ? -19.734 -35.031 -21.156 1 96.25 27 THR B C 1
ATOM 2770 O O . THR B 1 27 ? -18.609 -34.531 -21.172 1 96.25 27 THR B O 1
ATOM 2773 N N . SER B 1 28 ? -20.016 -36.375 -21.125 1 97.25 28 SER B N 1
ATOM 2774 C CA . SER B 1 28 ? -18.922 -37.344 -21.047 1 97.25 28 SER B CA 1
ATOM 2775 C C . SER B 1 28 ? -18.047 -37.25 -22.297 1 97.25 28 SER B C 1
ATOM 2777 O O . SER B 1 28 ? -16.812 -37.312 -22.203 1 97.25 28 SER B O 1
ATOM 2779 N N . SER B 1 29 ? -18.641 -37.062 -23.438 1 96.5 29 SER B N 1
ATOM 2780 C CA . SER B 1 29 ? -17.906 -36.969 -24.688 1 96.5 29 SER B CA 1
ATOM 2781 C C . SER B 1 29 ? -17.031 -35.75 -24.734 1 96.5 29 SER B C 1
ATOM 2783 O O . SER B 1 29 ? -15.891 -35.781 -25.219 1 96.5 29 SER B O 1
ATOM 2785 N N . GLU B 1 30 ? -17.531 -34.688 -24.234 1 96.25 30 GLU B N 1
ATOM 2786 C CA . GLU B 1 30 ? -16.766 -33.469 -24.188 1 96.25 30 GLU B CA 1
ATOM 2787 C C . GLU B 1 30 ? -15.586 -33.562 -23.234 1 96.25 30 GLU B C 1
ATOM 2789 O O . GLU B 1 30 ? -14.5 -33.062 -23.547 1 96.25 30 GLU B O 1
ATOM 2794 N N . ALA B 1 31 ? -15.805 -34.156 -22.125 1 97.62 31 ALA B N 1
ATOM 2795 C CA . ALA B 1 31 ? -14.742 -34.375 -21.141 1 97.62 31 ALA B CA 1
ATOM 2796 C C . ALA B 1 31 ? -13.625 -35.25 -21.719 1 97.62 31 ALA B C 1
ATOM 2798 O O . ALA B 1 31 ? -12.445 -34.906 -21.562 1 97.62 31 ALA B O 1
ATOM 2799 N N . ARG B 1 32 ? -14.031 -36.281 -22.406 1 97.5 32 ARG B N 1
ATOM 2800 C CA . ARG B 1 32 ? -13.055 -37.188 -23 1 97.5 32 ARG B CA 1
ATOM 2801 C C . ARG B 1 32 ? -12.25 -36.5 -24.078 1 97.5 32 ARG B C 1
ATOM 2803 O O . ARG B 1 32 ? -11.023 -36.625 -24.141 1 97.5 32 ARG B O 1
ATOM 2810 N N . LYS B 1 33 ? -12.922 -35.75 -24.906 1 97.12 33 LYS B N 1
ATOM 2811 C CA . LYS B 1 33 ? -12.242 -35.031 -25.969 1 97.12 33 LYS B CA 1
ATOM 2812 C C . LYS B 1 33 ? -11.242 -34.031 -25.375 1 97.12 33 LYS B C 1
ATOM 2814 O O . LYS B 1 33 ? -10.133 -33.875 -25.891 1 97.12 33 LYS B O 1
ATOM 2819 N N . PHE B 1 34 ? -11.664 -33.375 -24.391 1 97.25 34 PHE B N 1
ATOM 2820 C CA . PHE B 1 34 ? -10.812 -32.375 -23.719 1 97.25 34 PHE B CA 1
ATOM 2821 C C . PHE B 1 34 ? -9.531 -33.031 -23.219 1 97.25 34 PHE B C 1
ATOM 2823 O O . PHE B 1 34 ? -8.438 -32.5 -23.422 1 97.25 34 PHE B O 1
ATOM 2830 N N . LEU B 1 35 ? -9.648 -34.188 -22.562 1 98 35 LEU B N 1
ATOM 2831 C CA . LEU B 1 35 ? -8.477 -34.906 -22.047 1 98 35 LEU B CA 1
ATOM 2832 C C . LEU B 1 35 ? -7.582 -35.375 -23.172 1 98 35 LEU B C 1
ATOM 2834 O O . LEU B 1 35 ? -6.355 -35.281 -23.094 1 98 35 LEU B O 1
ATOM 2838 N N . ASP B 1 36 ? -8.234 -35.844 -24.266 1 97.75 36 ASP B N 1
ATOM 2839 C CA . ASP B 1 36 ? -7.48 -36.375 -25.391 1 97.75 36 ASP B CA 1
ATOM 2840 C C . ASP B 1 36 ? -6.727 -35.25 -26.125 1 97.75 36 ASP B C 1
ATOM 2842 O O . ASP B 1 36 ? -5.652 -35.5 -26.672 1 97.75 36 ASP B O 1
ATOM 2846 N N . ASP B 1 37 ? -7.285 -34.094 -26.047 1 97.81 37 ASP B N 1
ATOM 2847 C CA . ASP B 1 37 ? -6.742 -32.969 -26.828 1 97.81 37 ASP B CA 1
ATOM 2848 C C . ASP B 1 37 ? -5.586 -32.281 -26.078 1 97.81 37 ASP B C 1
ATOM 2850 O O . ASP B 1 37 ? -4.898 -31.438 -26.625 1 97.81 37 ASP B O 1
ATOM 2854 N N . HIS B 1 38 ? -5.328 -32.688 -24.859 1 98.44 38 HIS B N 1
ATOM 2855 C CA . HIS B 1 38 ? -4.285 -32.031 -24.094 1 98.44 38 HIS B CA 1
ATOM 2856 C C . HIS B 1 38 ? -3.322 -33.031 -23.484 1 98.44 38 HIS B C 1
ATOM 2858 O O . HIS B 1 38 ? -3.738 -34.125 -23.047 1 98.44 38 HIS B O 1
ATOM 2864 N N . ASP B 1 39 ? -2.025 -32.625 -23.422 1 98.62 39 ASP B N 1
ATOM 2865 C CA . ASP B 1 39 ? -0.981 -33.531 -22.922 1 98.62 39 ASP B CA 1
ATOM 2866 C C . ASP B 1 39 ? -0.356 -32.969 -21.641 1 98.62 39 ASP B C 1
ATOM 2868 O O . ASP B 1 39 ? 0.203 -33.719 -20.844 1 98.62 39 ASP B O 1
ATOM 2872 N N . VAL B 1 40 ? -0.358 -31.656 -21.484 1 98.69 40 VAL B N 1
ATOM 2873 C CA . VAL B 1 40 ? 0.232 -30.969 -20.328 1 98.69 40 VAL B CA 1
ATOM 2874 C C . VAL B 1 40 ? -0.842 -30.172 -19.594 1 98.69 40 VAL B C 1
ATOM 2876 O O . VAL B 1 40 ? -1.485 -29.297 -20.172 1 98.69 40 VAL B O 1
ATOM 2879 N N . PHE B 1 41 ? -1.052 -30.562 -18.344 1 98.81 41 PHE B N 1
ATOM 2880 C CA . PHE B 1 41 ? -2.035 -29.906 -17.5 1 98.81 41 PHE B CA 1
ATOM 2881 C C . PHE B 1 41 ? -1.351 -29.109 -16.406 1 98.81 41 PHE B C 1
ATOM 2883 O O . PHE B 1 41 ? -0.56 -29.641 -15.625 1 98.81 41 PHE B O 1
ATOM 2890 N N . ILE B 1 42 ? -1.594 -27.797 -16.328 1 98.75 42 ILE B N 1
ATOM 2891 C CA . ILE B 1 42 ? -1.089 -26.922 -15.281 1 98.75 42 ILE B CA 1
ATOM 2892 C C . ILE B 1 42 ? -2.236 -26.5 -14.367 1 98.75 42 ILE B C 1
ATOM 2894 O O . ILE B 1 42 ? -3.127 -25.75 -14.789 1 98.75 42 ILE B O 1
ATOM 2898 N N . PHE B 1 43 ? -2.203 -26.938 -13.148 1 98.75 43 PHE B N 1
ATOM 2899 C CA . PHE B 1 43 ? -3.311 -26.688 -12.234 1 98.75 43 PHE B CA 1
ATOM 2900 C C . PHE B 1 43 ? -2.965 -25.578 -11.25 1 98.75 43 PHE B C 1
ATOM 2902 O O . PHE B 1 43 ? -1.895 -25.594 -10.633 1 98.75 43 PHE B O 1
ATOM 2909 N N . ASP B 1 44 ? -3.859 -24.594 -11.133 1 97.88 44 ASP B N 1
ATOM 2910 C CA . ASP B 1 44 ? -3.859 -23.781 -9.922 1 97.88 44 ASP B CA 1
ATOM 2911 C C . ASP B 1 44 ? -4.137 -24.625 -8.688 1 97.88 44 ASP B C 1
ATOM 2913 O O . ASP B 1 44 ? -4.582 -25.766 -8.797 1 97.88 44 ASP B O 1
ATOM 2917 N N . LEU B 1 45 ? -3.795 -24.094 -7.516 1 95.69 45 LEU B N 1
ATOM 2918 C CA . LEU B 1 45 ? -3.961 -24.859 -6.289 1 95.69 45 LEU B CA 1
ATOM 2919 C C . LEU B 1 45 ? -5.184 -24.391 -5.508 1 95.69 45 LEU B C 1
ATOM 2921 O O . LEU B 1 45 ? -6.258 -25 -5.609 1 95.69 45 LEU B O 1
ATOM 2925 N N . ASP B 1 46 ? -5.117 -23.234 -4.906 1 89.94 46 ASP B N 1
ATOM 2926 C CA . ASP B 1 46 ? -6.203 -22.719 -4.07 1 89.94 46 ASP B CA 1
ATOM 2927 C C . ASP B 1 46 ? -7.418 -22.344 -4.914 1 89.94 46 ASP B C 1
ATOM 2929 O O . ASP B 1 46 ? -7.305 -21.547 -5.844 1 89.94 46 ASP B O 1
ATOM 2933 N N . GLY B 1 47 ? -8.547 -23 -4.645 1 90.75 47 GLY B N 1
ATOM 2934 C CA . GLY B 1 47 ? -9.781 -22.75 -5.371 1 90.75 47 GLY B CA 1
ATOM 2935 C C . GLY B 1 47 ? -9.961 -23.656 -6.574 1 90.75 47 GLY B C 1
ATOM 2936 O O . GLY B 1 47 ? -11.031 -23.672 -7.188 1 90.75 47 GLY B O 1
ATOM 2937 N N . CYS B 1 48 ? -8.898 -24.422 -6.844 1 95.12 48 CYS B N 1
ATOM 2938 C CA . CYS B 1 48 ? -8.93 -25.312 -7.996 1 95.12 48 CYS B CA 1
ATOM 2939 C C . CYS B 1 48 ? -8.742 -26.766 -7.57 1 95.12 48 CYS B C 1
ATOM 2941 O O . CYS B 1 48 ? -9.68 -27.562 -7.648 1 95.12 48 CYS B O 1
ATOM 2943 N N . LEU B 1 49 ? -7.594 -27.078 -7.004 1 96.38 49 LEU B N 1
ATOM 2944 C CA . LEU B 1 49 ? -7.379 -28.438 -6.516 1 96.38 49 LEU B CA 1
ATOM 2945 C C . LEU B 1 49 ? -7.977 -28.625 -5.125 1 96.38 49 LEU B C 1
ATOM 2947 O O . LEU B 1 49 ? -8.406 -29.719 -4.766 1 96.38 49 LEU B O 1
ATOM 2951 N N . TYR B 1 50 ? -7.895 -27.578 -4.352 1 93.31 50 TYR B N 1
ATOM 2952 C CA . TYR B 1 50 ? -8.422 -27.594 -2.992 1 93.31 50 TYR B CA 1
ATOM 2953 C C . TYR B 1 50 ? -8.82 -26.203 -2.535 1 93.31 50 TYR B C 1
ATOM 2955 O O . TYR B 1 50 ? -8.602 -25.219 -3.248 1 93.31 50 TYR B O 1
ATOM 2963 N N . ASP B 1 51 ? -9.477 -26.109 -1.409 1 87.88 51 ASP B N 1
ATOM 2964 C CA . ASP B 1 51 ? -9.797 -24.859 -0.719 1 87.88 51 ASP B CA 1
ATOM 2965 C C . ASP B 1 51 ? -9.219 -24.844 0.694 1 87.88 51 ASP B C 1
ATOM 2967 O O . ASP B 1 51 ? -9.844 -25.344 1.632 1 87.88 51 ASP B O 1
ATOM 2971 N N . GLY B 1 52 ? -8.102 -24.109 0.823 1 82.31 52 GLY B N 1
ATOM 2972 C CA . GLY B 1 52 ? -7.414 -24.203 2.104 1 82.31 52 GLY B CA 1
ATOM 2973 C C . GLY B 1 52 ? -6.984 -25.609 2.453 1 82.31 52 GLY B C 1
ATOM 2974 O O . GLY B 1 52 ? -6.18 -26.219 1.744 1 82.31 52 GLY B O 1
ATOM 2975 N N . ASN B 1 53 ? -7.633 -26.172 3.5 1 84.19 53 ASN B N 1
ATOM 2976 C CA . ASN B 1 53 ? -7.332 -27.547 3.908 1 84.19 53 ASN B CA 1
ATOM 2977 C C . ASN B 1 53 ? -8.477 -28.5 3.574 1 84.19 53 ASN B C 1
ATOM 2979 O O . ASN B 1 53 ? -8.492 -29.641 4.043 1 84.19 53 ASN B O 1
ATOM 2983 N N . ILE B 1 54 ? -9.312 -28.031 2.689 1 88.19 54 ILE B N 1
ATOM 2984 C CA . ILE B 1 54 ? -10.469 -28.844 2.318 1 88.19 54 ILE B CA 1
ATOM 2985 C C . ILE B 1 54 ? -10.266 -29.422 0.92 1 88.19 54 ILE B C 1
ATOM 2987 O O . ILE B 1 54 ? -10 -28.688 -0.032 1 88.19 54 ILE B O 1
ATOM 2991 N N . THR B 1 55 ? -10.453 -30.75 0.813 1 94.62 55 THR B N 1
ATOM 2992 C CA . THR B 1 55 ? -10.328 -31.438 -0.467 1 94.62 55 THR B CA 1
ATOM 2993 C C . THR B 1 55 ? -11.641 -31.391 -1.237 1 94.62 55 THR B C 1
ATOM 2995 O O . THR B 1 55 ? -12.711 -31.203 -0.646 1 94.62 55 THR B O 1
ATOM 2998 N N . PHE B 1 56 ? -11.516 -31.5 -2.531 1 94.62 56 PHE B N 1
ATOM 2999 C CA . PHE B 1 56 ? -12.688 -31.672 -3.391 1 94.62 56 PHE B CA 1
ATOM 3000 C C . PHE B 1 56 ? -12.852 -33.125 -3.809 1 94.62 56 PHE B C 1
ATOM 3002 O O . PHE B 1 56 ? -11.867 -33.812 -4.125 1 94.62 56 PHE B O 1
ATOM 3009 N N . ASP B 1 57 ? -14.102 -33.5 -3.814 1 94.69 57 ASP B N 1
ATOM 3010 C CA . ASP B 1 57 ? -14.391 -34.875 -4.191 1 94.69 57 ASP B CA 1
ATOM 3011 C C . ASP B 1 57 ? -13.961 -35.156 -5.629 1 94.69 57 ASP B C 1
ATOM 3013 O O . ASP B 1 57 ? -14.172 -34.344 -6.516 1 94.69 57 ASP B O 1
ATOM 3017 N N . GLY B 1 58 ? -13.281 -36.312 -5.848 1 96.12 58 GLY B N 1
ATOM 3018 C CA . GLY B 1 58 ? -12.984 -36.75 -7.199 1 96.12 58 GLY B CA 1
ATOM 3019 C C . GLY B 1 58 ? -11.688 -36.188 -7.742 1 96.12 58 GLY B C 1
ATOM 3020 O O . GLY B 1 58 ? -11.156 -36.656 -8.742 1 96.12 58 GLY B O 1
ATOM 3021 N N . VAL B 1 59 ? -11.125 -35.156 -7.102 1 97.81 59 VAL B N 1
ATOM 3022 C CA . VAL B 1 59 ? -9.938 -34.5 -7.617 1 97.81 59 VAL B CA 1
ATOM 3023 C C . VAL B 1 59 ? -8.75 -35.469 -7.582 1 97.81 59 VAL B C 1
ATOM 3025 O O . VAL B 1 59 ? -7.977 -35.562 -8.539 1 97.81 59 VAL B O 1
ATOM 3028 N N . GLY B 1 60 ? -8.594 -36.156 -6.488 1 98 60 GLY B N 1
ATOM 3029 C CA . GLY B 1 60 ? -7.547 -37.156 -6.414 1 98 60 GLY B CA 1
ATOM 3030 C C . GLY B 1 60 ? -7.625 -38.188 -7.531 1 98 60 GLY B C 1
ATOM 3031 O O . GLY B 1 60 ? -6.613 -38.531 -8.156 1 98 60 GLY B O 1
ATOM 3032 N N . SER B 1 61 ? -8.844 -38.688 -7.738 1 97.81 61 SER B N 1
ATOM 3033 C CA . SER B 1 61 ? -9.078 -39.688 -8.797 1 97.81 61 SER B CA 1
ATOM 3034 C C . SER B 1 61 ? -8.773 -39.094 -10.164 1 97.81 61 SER B C 1
ATOM 3036 O O . SER B 1 61 ? -8.211 -39.781 -11.023 1 97.81 61 SER B O 1
ATOM 3038 N N . LEU B 1 62 ? -9.203 -37.875 -10.359 1 98.38 62 LEU B N 1
ATOM 3039 C CA . LEU B 1 62 ? -8.93 -37.219 -11.625 1 98.38 62 LEU B CA 1
ATOM 3040 C C . LEU B 1 62 ? -7.43 -37.094 -11.875 1 98.38 62 LEU B C 1
ATOM 3042 O O . LEU B 1 62 ? -6.949 -37.406 -12.969 1 98.38 62 LEU B O 1
ATOM 3046 N N . LEU B 1 63 ? -6.676 -36.656 -10.891 1 98.56 63 LEU B N 1
ATOM 3047 C CA . LEU B 1 63 ? -5.23 -36.531 -11.016 1 98.56 63 LEU B CA 1
ATOM 3048 C C . LEU B 1 63 ? -4.578 -37.875 -11.32 1 98.56 63 LEU B C 1
ATOM 3050 O O . LEU B 1 63 ? -3.711 -37.938 -12.195 1 98.56 63 LEU B O 1
ATOM 3054 N N . LYS B 1 64 ? -4.996 -38.875 -10.625 1 98.31 64 LYS B N 1
ATOM 3055 C CA . LYS B 1 64 ? -4.469 -40.219 -10.875 1 98.31 64 LYS B CA 1
ATOM 3056 C C . LYS B 1 64 ? -4.754 -40.656 -12.305 1 98.31 64 LYS B C 1
ATOM 3058 O O . LYS B 1 64 ? -3.895 -41.25 -12.953 1 98.31 64 LYS B O 1
ATOM 3063 N N . ARG B 1 65 ? -5.977 -40.375 -12.742 1 98.12 65 ARG B N 1
ATOM 3064 C CA . ARG B 1 65 ? -6.352 -40.719 -14.109 1 98.12 65 ARG B CA 1
ATOM 3065 C C . ARG B 1 65 ? -5.406 -40.031 -15.109 1 98.12 65 ARG B C 1
ATOM 3067 O O . ARG B 1 65 ? -4.98 -40.688 -16.078 1 98.12 65 ARG B O 1
ATOM 3074 N N . LEU B 1 66 ? -5.094 -38.781 -14.93 1 98.56 66 LEU B N 1
ATOM 3075 C CA . LEU B 1 66 ? -4.188 -38.062 -15.82 1 98.56 66 LEU B CA 1
ATOM 3076 C C . LEU B 1 66 ? -2.82 -38.75 -15.859 1 98.56 66 LEU B C 1
ATOM 3078 O O . LEU B 1 66 ? -2.242 -38.906 -16.938 1 98.56 66 LEU B O 1
ATOM 3082 N N . TYR B 1 67 ? -2.301 -39.125 -14.695 1 98.38 67 TYR B N 1
ATOM 3083 C CA . TYR B 1 67 ? -1.025 -39.844 -14.648 1 98.38 67 TYR B CA 1
ATOM 3084 C C . TYR B 1 67 ? -1.117 -41.188 -15.375 1 98.38 67 TYR B C 1
ATOM 3086 O O . TYR B 1 67 ? -0.221 -41.531 -16.141 1 98.38 67 TYR B O 1
ATOM 3094 N N . ASP B 1 68 ? -2.193 -41.906 -15.133 1 97.81 68 ASP B N 1
ATOM 3095 C CA . ASP B 1 68 ? -2.387 -43.219 -15.758 1 97.81 68 ASP B CA 1
ATOM 3096 C C . ASP B 1 68 ? -2.441 -43.094 -17.281 1 97.81 68 ASP B C 1
ATOM 3098 O O . ASP B 1 68 ? -2.041 -44 -18 1 97.81 68 ASP B O 1
ATOM 3102 N N . GLU B 1 69 ? -2.949 -42.031 -17.734 1 97.81 69 GLU B N 1
ATOM 3103 C CA . GLU B 1 69 ? -3.068 -41.812 -19.172 1 97.81 69 GLU B CA 1
ATOM 3104 C C . GLU B 1 69 ? -1.856 -41.062 -19.719 1 97.81 69 GLU B C 1
ATOM 3106 O O . GLU B 1 69 ? -1.913 -40.5 -20.812 1 97.81 69 GLU B O 1
ATOM 3111 N N . HIS B 1 70 ? -0.808 -40.906 -19 1 97.88 70 HIS B N 1
ATOM 3112 C CA . HIS B 1 70 ? 0.521 -40.438 -19.375 1 97.88 70 HIS B CA 1
ATOM 3113 C C . HIS B 1 70 ? 0.504 -38.938 -19.688 1 97.88 70 HIS B C 1
ATOM 3115 O O . HIS B 1 70 ? 1.227 -38.5 -20.578 1 97.88 70 HIS B O 1
ATOM 3121 N N . LYS B 1 71 ? -0.398 -38.219 -19.047 1 98.31 71 LYS B N 1
ATOM 3122 C CA . LYS B 1 71 ? -0.352 -36.75 -19.109 1 98.31 71 LYS B CA 1
ATOM 3123 C C . LYS B 1 71 ? 0.696 -36.219 -18.156 1 98.31 71 LYS B C 1
ATOM 3125 O O . LYS B 1 71 ? 1.046 -36.844 -17.156 1 98.31 71 LYS B O 1
ATOM 3130 N N . ASP B 1 72 ? 1.317 -35.094 -18.5 1 98.5 72 ASP B N 1
ATOM 3131 C CA . ASP B 1 72 ? 2.211 -34.406 -17.594 1 98.5 72 ASP B CA 1
ATOM 3132 C C . ASP B 1 72 ? 1.444 -33.375 -16.734 1 98.5 72 ASP B C 1
ATOM 3134 O O . ASP B 1 72 ? 0.791 -32.5 -17.281 1 98.5 72 ASP B O 1
ATOM 3138 N N . VAL B 1 73 ? 1.525 -33.594 -15.383 1 98.69 73 VAL B N 1
ATOM 3139 C CA . VAL B 1 73 ? 0.708 -32.812 -14.453 1 98.69 73 VAL B CA 1
ATOM 3140 C C . VAL B 1 73 ? 1.587 -31.828 -13.68 1 98.69 73 VAL B C 1
ATOM 3142 O O . VAL B 1 73 ? 2.523 -32.25 -12.992 1 98.69 73 VAL B O 1
ATOM 3145 N N . TRP B 1 74 ? 1.259 -30.5 -13.828 1 98.5 74 TRP B N 1
ATOM 3146 C CA . TRP B 1 74 ? 1.943 -29.422 -13.133 1 98.5 74 TRP B CA 1
ATOM 3147 C C . TRP B 1 74 ? 1.004 -28.719 -12.148 1 98.5 74 TRP B C 1
ATOM 3149 O O . TRP B 1 74 ? -0.218 -28.766 -12.312 1 98.5 74 TRP B O 1
ATOM 3159 N N . CYS B 1 75 ? 1.573 -28.109 -11.125 1 98.19 75 CYS B N 1
ATOM 3160 C CA . CYS B 1 75 ? 0.855 -27.141 -10.32 1 98.19 75 CYS B CA 1
ATOM 3161 C C . CYS B 1 75 ? 1.558 -25.781 -10.344 1 98.19 75 CYS B C 1
ATOM 3163 O O . CYS B 1 75 ? 2.787 -25.719 -10.414 1 98.19 75 CYS B O 1
ATOM 3165 N N . PHE B 1 76 ? 0.799 -24.75 -10.344 1 98.31 76 PHE B N 1
ATOM 3166 C CA . PHE B 1 76 ? 1.324 -23.391 -10.414 1 98.31 76 PHE B CA 1
ATOM 3167 C C . PHE B 1 76 ? 0.538 -22.453 -9.492 1 98.31 76 PHE B C 1
ATOM 3169 O O . PHE B 1 76 ? -0.645 -22.203 -9.727 1 98.31 76 PHE B O 1
ATOM 3176 N N . THR B 1 77 ? 1.151 -21.984 -8.438 1 97 77 THR B N 1
ATOM 3177 C CA . THR B 1 77 ? 0.52 -21.094 -7.469 1 97 77 THR B CA 1
ATOM 3178 C C . THR B 1 77 ? 1.257 -19.766 -7.398 1 97 77 THR B C 1
ATOM 3180 O O . THR B 1 77 ? 2.484 -19.719 -7.496 1 97 77 THR B O 1
ATOM 3183 N N . ASN B 1 78 ? 0.503 -18.625 -7.254 1 96.44 78 ASN B N 1
ATOM 3184 C CA . ASN B 1 78 ? 1.076 -17.297 -7.055 1 96.44 78 ASN B CA 1
ATOM 3185 C C . ASN B 1 78 ? 1.634 -17.141 -5.641 1 96.44 78 ASN B C 1
ATOM 3187 O O . ASN B 1 78 ? 2.379 -16.203 -5.367 1 96.44 78 ASN B O 1
ATOM 3191 N N . ASN B 1 79 ? 1.344 -18.031 -4.809 1 92.25 79 ASN B N 1
ATOM 3192 C CA . ASN B 1 79 ? 1.729 -17.938 -3.404 1 92.25 79 ASN B CA 1
ATOM 3193 C C . ASN B 1 79 ? 3.236 -18.094 -3.227 1 92.25 79 ASN B C 1
ATOM 3195 O O . ASN B 1 79 ? 3.855 -18.953 -3.842 1 92.25 79 ASN B O 1
ATOM 3199 N N . SER B 1 80 ? 3.803 -17.203 -2.424 1 93.12 80 SER B N 1
ATOM 3200 C CA . SER B 1 80 ? 5.246 -17.203 -2.203 1 93.12 80 SER B CA 1
ATOM 3201 C C . SER B 1 80 ? 5.59 -17.703 -0.803 1 93.12 80 SER B C 1
ATOM 3203 O O . SER B 1 80 ? 6.746 -17.641 -0.382 1 93.12 80 SER B O 1
ATOM 3205 N N . SER B 1 81 ? 4.617 -18.188 -0.054 1 89.5 81 SER B N 1
ATOM 3206 C CA . SER B 1 81 ? 4.828 -18.406 1.372 1 89.5 81 SER B CA 1
ATOM 3207 C C . SER B 1 81 ? 5.277 -19.844 1.648 1 89.5 81 SER B C 1
ATOM 3209 O O . SER B 1 81 ? 5.602 -20.188 2.785 1 89.5 81 SER B O 1
ATOM 3211 N N . LYS B 1 82 ? 5.32 -20.734 0.63 1 92.06 82 LYS B N 1
ATOM 3212 C CA . LYS B 1 82 ? 5.75 -22.125 0.802 1 92.06 82 LYS B CA 1
ATOM 3213 C C . LYS B 1 82 ? 6.793 -22.516 -0.243 1 92.06 82 LYS B C 1
ATOM 3215 O O . LYS B 1 82 ? 6.848 -21.922 -1.322 1 92.06 82 LYS B O 1
ATOM 3220 N N . THR B 1 83 ? 7.57 -23.531 0.161 1 94.44 83 THR B N 1
ATOM 3221 C CA . THR B 1 83 ? 8.523 -24.094 -0.789 1 94.44 83 THR B CA 1
ATOM 3222 C C . THR B 1 83 ? 7.824 -25.094 -1.717 1 94.44 83 THR B C 1
ATOM 3224 O O . THR B 1 83 ? 6.711 -25.531 -1.436 1 94.44 83 THR B O 1
ATOM 3227 N N . ARG B 1 84 ? 8.477 -25.453 -2.793 1 96.25 84 ARG B N 1
ATOM 3228 C CA . ARG B 1 84 ? 7.934 -26.422 -3.732 1 96.25 84 ARG B CA 1
ATOM 3229 C C . ARG B 1 84 ? 7.676 -27.766 -3.049 1 96.25 84 ARG B C 1
ATOM 3231 O O . ARG B 1 84 ? 6.625 -28.375 -3.244 1 96.25 84 ARG B O 1
ATOM 3238 N N . GLN B 1 85 ? 8.633 -28.094 -2.213 1 95.94 85 GLN B N 1
ATOM 3239 C CA . GLN B 1 85 ? 8.484 -29.359 -1.518 1 95.94 85 GLN B CA 1
ATOM 3240 C C . GLN B 1 85 ? 7.289 -29.328 -0.566 1 95.94 85 GLN B C 1
ATOM 3242 O O . GLN B 1 85 ? 6.57 -30.328 -0.434 1 95.94 85 GLN B O 1
ATOM 3247 N N . GLN B 1 86 ? 7.074 -28.266 0.097 1 95.38 86 GLN B N 1
ATOM 3248 C CA . GLN B 1 86 ? 5.934 -28.125 0.999 1 95.38 86 GLN B CA 1
ATOM 3249 C C . GLN B 1 86 ? 4.617 -28.266 0.24 1 95.38 86 GLN B C 1
ATOM 3251 O O . GLN B 1 86 ? 3.639 -28.797 0.771 1 95.38 86 GLN B O 1
ATOM 3256 N N . TYR B 1 87 ? 4.586 -27.844 -0.999 1 96.31 87 TYR B N 1
ATOM 3257 C CA . TYR B 1 87 ? 3.383 -28.016 -1.811 1 96.31 87 TYR B CA 1
ATOM 3258 C C . TYR B 1 87 ? 3.199 -29.469 -2.232 1 96.31 87 TYR B C 1
ATOM 3260 O O . TYR B 1 87 ? 2.072 -29.969 -2.283 1 96.31 87 TYR B O 1
ATOM 3268 N N . VAL B 1 88 ? 4.301 -30.141 -2.553 1 97.62 88 VAL B N 1
ATOM 3269 C CA . VAL B 1 88 ? 4.215 -31.562 -2.844 1 97.62 88 VAL B CA 1
ATOM 3270 C C . VAL B 1 88 ? 3.621 -32.312 -1.647 1 97.62 88 VAL B C 1
ATOM 3272 O O . VAL B 1 88 ? 2.676 -33.094 -1.797 1 97.62 88 VAL B O 1
ATOM 3275 N N . ASP B 1 89 ? 4.156 -31.953 -0.5 1 97.56 89 ASP B N 1
ATOM 3276 C CA . ASP B 1 89 ? 3.693 -32.594 0.728 1 97.56 89 ASP B CA 1
ATOM 3277 C C . ASP B 1 89 ? 2.209 -32.312 0.965 1 97.56 89 ASP B C 1
ATOM 3279 O O . ASP B 1 89 ? 1.457 -33.219 1.32 1 97.56 89 ASP B O 1
ATOM 3283 N N . LYS B 1 90 ? 1.802 -31.109 0.744 1 96.19 90 LYS B N 1
ATOM 3284 C CA . LYS B 1 90 ? 0.408 -30.734 0.971 1 96.19 90 LYS B CA 1
ATOM 3285 C C . LYS B 1 90 ? -0.52 -31.469 0.007 1 96.19 90 LYS B C 1
ATOM 3287 O O . LYS B 1 90 ? -1.507 -32.094 0.427 1 96.19 90 LYS B O 1
ATOM 3292 N N . VAL B 1 91 ? -0.195 -31.484 -1.263 1 97.38 91 VAL B N 1
ATOM 3293 C CA . VAL B 1 91 ? -1.047 -32.062 -2.287 1 97.38 91 VAL B CA 1
ATOM 3294 C C . VAL B 1 91 ? -1.144 -33.594 -2.07 1 97.38 91 VAL B C 1
ATOM 3296 O O . VAL B 1 91 ? -2.232 -34.156 -2.137 1 97.38 91 VAL B O 1
ATOM 3299 N N . THR B 1 92 ? -0.047 -34.219 -1.73 1 97.69 92 THR B N 1
ATOM 3300 C CA . THR B 1 92 ? -0.052 -35.688 -1.597 1 97.69 92 THR B CA 1
ATOM 3301 C C . THR B 1 92 ? -0.715 -36.094 -0.288 1 97.69 92 THR B C 1
ATOM 3303 O O . THR B 1 92 ? -1.271 -37.188 -0.192 1 97.69 92 THR B O 1
ATOM 3306 N N . LYS B 1 93 ? -0.627 -35.25 0.699 1 97.5 93 LYS B N 1
ATOM 3307 C CA . LYS B 1 93 ? -1.371 -35.5 1.929 1 97.5 93 LYS B CA 1
ATOM 3308 C C . LYS B 1 93 ? -2.875 -35.406 1.693 1 97.5 93 LYS B C 1
ATOM 3310 O O . LYS B 1 93 ? -3.646 -36.219 2.207 1 97.5 93 LYS B O 1
ATOM 3315 N N . MET B 1 94 ? -3.281 -34.469 0.912 1 97.12 94 MET B N 1
ATOM 3316 C CA . MET B 1 94 ? -4.695 -34.219 0.631 1 97.12 94 MET B CA 1
ATOM 3317 C C . MET B 1 94 ? -5.23 -35.25 -0.35 1 97.12 94 MET B C 1
ATOM 3319 O O . MET B 1 94 ? -6.395 -35.656 -0.266 1 97.12 94 MET B O 1
ATOM 3323 N N . TYR B 1 95 ? -4.414 -35.625 -1.285 1 98.12 95 TYR B N 1
ATOM 3324 C CA . TYR B 1 95 ? -4.777 -36.594 -2.312 1 98.12 95 TYR B CA 1
ATOM 3325 C C . TYR B 1 95 ? -3.764 -37.719 -2.369 1 98.12 95 TYR B C 1
ATOM 3327 O O . TYR B 1 95 ? -2.906 -37.75 -3.256 1 98.12 95 TYR B O 1
ATOM 3335 N N . PRO B 1 96 ? -3.953 -38.75 -1.542 1 97.62 96 PRO B N 1
ATOM 3336 C CA . PRO B 1 96 ? -3.004 -39.875 -1.467 1 97.62 96 PRO B CA 1
ATOM 3337 C C . PRO B 1 96 ? -2.898 -40.656 -2.779 1 97.62 96 PRO B C 1
ATOM 3339 O O . PRO B 1 96 ? -1.906 -41.344 -3.01 1 97.62 96 PRO B O 1
ATOM 3342 N N . GLU B 1 97 ? -3.887 -40.5 -3.654 1 97.12 97 GLU B N 1
ATOM 3343 C CA . GLU B 1 97 ? -3.916 -41.188 -4.945 1 97.12 97 GLU B CA 1
ATOM 3344 C C . GLU B 1 97 ? -2.699 -40.812 -5.789 1 97.12 97 GLU B C 1
ATOM 3346 O O . GLU B 1 97 ? -2.297 -41.594 -6.676 1 97.12 97 GLU B O 1
ATOM 3351 N N . VAL B 1 98 ? -2.123 -39.719 -5.473 1 97.25 98 VAL B N 1
ATOM 3352 C CA . VAL B 1 98 ? -1.044 -39.25 -6.348 1 97.25 98 VAL B CA 1
ATOM 3353 C C . VAL B 1 98 ? 0.271 -39.25 -5.57 1 97.25 98 VAL B C 1
ATOM 3355 O O . VAL B 1 98 ? 1.243 -38.625 -6.004 1 97.25 98 VAL B O 1
ATOM 3358 N N . ASP B 1 99 ? 0.274 -39.875 -4.398 1 97.06 99 ASP B N 1
ATOM 3359 C CA . ASP B 1 99 ? 1.517 -40.031 -3.645 1 97.06 99 ASP B CA 1
ATOM 3360 C C . ASP B 1 99 ? 2.582 -40.719 -4.48 1 97.06 99 ASP B C 1
ATOM 3362 O O . ASP B 1 99 ? 2.309 -41.75 -5.109 1 97.06 99 ASP B O 1
ATOM 3366 N N . GLY B 1 100 ? 3.766 -40.125 -4.523 1 96.12 100 GLY B N 1
ATOM 3367 C CA . GLY B 1 100 ? 4.855 -40.688 -5.301 1 96.12 100 GLY B CA 1
ATOM 3368 C C . GLY B 1 100 ? 4.824 -40.281 -6.762 1 96.12 100 GLY B C 1
ATOM 3369 O O . GLY B 1 100 ? 5.809 -40.469 -7.484 1 96.12 100 GLY B O 1
ATOM 3370 N N . LEU B 1 101 ? 3.736 -39.719 -7.254 1 96.5 101 LEU B N 1
ATOM 3371 C CA . LEU B 1 101 ? 3.586 -39.312 -8.648 1 96.5 101 LEU B CA 1
ATOM 3372 C C . LEU B 1 101 ? 3.814 -37.812 -8.812 1 96.5 101 LEU B C 1
ATOM 3374 O O . LEU B 1 101 ? 4.461 -37.406 -9.773 1 96.5 101 LEU B O 1
ATOM 3378 N N . PHE B 1 102 ? 3.309 -37.094 -7.879 1 95.44 102 PHE B N 1
ATOM 3379 C CA . PHE B 1 102 ? 3.441 -35.625 -7.895 1 95.44 102 PHE B CA 1
ATOM 3380 C C . PHE B 1 102 ? 4.801 -35.219 -7.344 1 95.44 102 PHE B C 1
ATOM 3382 O O . PHE B 1 102 ? 5.082 -35.406 -6.16 1 95.44 102 PHE B O 1
ATOM 3389 N N . LYS B 1 103 ? 5.633 -34.625 -8.227 1 96.38 103 LYS B N 1
ATOM 3390 C CA . LYS B 1 103 ? 7.023 -34.375 -7.867 1 96.38 103 LYS B CA 1
ATOM 3391 C C . LYS B 1 103 ? 7.312 -32.875 -7.785 1 96.38 103 LYS B C 1
ATOM 3393 O O . LYS B 1 103 ? 6.609 -32.062 -8.398 1 96.38 103 LYS B O 1
ATOM 3398 N N . GLU B 1 104 ? 8.391 -32.562 -7.129 1 96.94 104 GLU B N 1
ATOM 3399 C CA . GLU B 1 104 ? 8.781 -31.188 -6.852 1 96.94 104 GLU B CA 1
ATOM 3400 C C . GLU B 1 104 ? 9.055 -30.406 -8.141 1 96.94 104 GLU B C 1
ATOM 3402 O O . GLU B 1 104 ? 8.727 -29.234 -8.242 1 96.94 104 GLU B O 1
ATOM 3407 N N . ASP B 1 105 ? 9.641 -31.016 -9.117 1 96.81 105 ASP B N 1
ATOM 3408 C CA . ASP B 1 105 ? 10.039 -30.328 -10.344 1 96.81 105 ASP B CA 1
ATOM 3409 C C . ASP B 1 105 ? 8.828 -30 -11.211 1 96.81 105 ASP B C 1
ATOM 3411 O O . ASP B 1 105 ? 8.961 -29.359 -12.258 1 96.81 105 ASP B O 1
ATOM 3415 N N . ARG B 1 106 ? 7.57 -30.453 -10.758 1 97.94 106 ARG B N 1
ATOM 3416 C CA . ARG B 1 106 ? 6.332 -30.109 -11.445 1 97.94 106 ARG B CA 1
ATOM 3417 C C . ARG B 1 106 ? 5.52 -29.109 -10.633 1 97.94 106 ARG B C 1
ATOM 3419 O O . ARG B 1 106 ? 4.336 -28.891 -10.914 1 97.94 106 ARG B O 1
ATOM 3426 N N . VAL B 1 107 ? 6.211 -28.531 -9.602 1 98.06 107 VAL B N 1
ATOM 3427 C CA . VAL B 1 107 ? 5.57 -27.516 -8.789 1 98.06 107 VAL B CA 1
ATOM 3428 C C . VAL B 1 107 ? 6.199 -26.156 -9.078 1 98.06 107 VAL B C 1
ATOM 3430 O O . VAL B 1 107 ? 7.414 -25.984 -8.938 1 98.06 107 VAL B O 1
ATOM 3433 N N . LEU B 1 108 ? 5.355 -25.281 -9.555 1 97.94 108 LEU B N 1
ATOM 3434 C CA . LEU B 1 108 ? 5.766 -23.891 -9.75 1 97.94 108 LEU B CA 1
ATOM 3435 C C . LEU B 1 108 ? 5.105 -22.969 -8.719 1 97.94 108 LEU B C 1
ATOM 3437 O O . LEU B 1 108 ? 3.895 -23.047 -8.508 1 97.94 108 LEU B O 1
ATOM 3441 N N . CYS B 1 109 ? 5.887 -22.219 -8.016 1 97.25 109 CYS B N 1
ATOM 3442 C CA . CYS B 1 109 ? 5.398 -21.172 -7.117 1 97.25 109 CYS B CA 1
ATOM 3443 C C . CYS B 1 109 ? 6.176 -19.875 -7.312 1 97.25 109 CYS B C 1
ATOM 3445 O O . CYS B 1 109 ? 7.254 -19.875 -7.906 1 97.25 109 CYS B O 1
ATOM 3447 N N . SER B 1 110 ? 5.602 -18.828 -6.852 1 97.62 110 SER B N 1
ATOM 3448 C CA . SER B 1 110 ? 6.18 -17.516 -7.137 1 97.62 110 SER B CA 1
ATOM 3449 C C . SER B 1 110 ? 7.551 -17.359 -6.484 1 97.62 110 SER B C 1
ATOM 3451 O O . SER B 1 110 ? 8.43 -16.688 -7.023 1 97.62 110 SER B O 1
ATOM 3453 N N . ALA B 1 111 ? 7.82 -18.031 -5.352 1 97.38 111 ALA B N 1
ATOM 3454 C CA . ALA B 1 111 ? 9.125 -17.984 -4.695 1 97.38 111 ALA B CA 1
ATOM 3455 C C . ALA B 1 111 ? 10.203 -18.609 -5.57 1 97.38 111 ALA B C 1
ATOM 3457 O O . ALA B 1 111 ? 11.242 -18 -5.824 1 97.38 111 ALA B O 1
ATOM 3458 N N . TYR B 1 112 ? 9.938 -19.828 -6.066 1 97.38 112 TYR B N 1
ATOM 3459 C CA . TYR B 1 112 ? 10.859 -20.547 -6.934 1 97.38 112 TYR B CA 1
ATOM 3460 C C . TYR B 1 112 ? 11.117 -19.781 -8.219 1 97.38 112 TYR B C 1
ATOM 3462 O O . TYR B 1 112 ? 12.273 -19.625 -8.633 1 97.38 112 TYR B O 1
ATOM 3470 N N . LEU B 1 113 ? 10.07 -19.266 -8.82 1 98.06 113 LEU B N 1
ATOM 3471 C CA . LEU B 1 113 ? 10.172 -18.547 -10.086 1 98.06 113 LEU B CA 1
ATOM 3472 C C . LEU B 1 113 ? 10.961 -17.25 -9.906 1 98.06 113 LEU B C 1
ATOM 3474 O O . LEU B 1 113 ? 11.672 -16.812 -10.82 1 98.06 113 LEU B O 1
ATOM 3478 N N . THR B 1 114 ? 10.812 -16.594 -8.719 1 98.5 114 THR B N 1
ATOM 3479 C CA . THR B 1 114 ? 11.609 -15.406 -8.43 1 98.5 114 THR B CA 1
ATOM 3480 C C . THR B 1 114 ? 13.094 -15.734 -8.43 1 98.5 114 THR B C 1
ATOM 3482 O O . THR B 1 114 ? 13.898 -14.984 -8.992 1 98.5 114 THR B O 1
ATOM 3485 N N . GLY B 1 115 ? 13.43 -16.875 -7.887 1 97.94 115 GLY B N 1
ATOM 3486 C CA . GLY B 1 115 ? 14.812 -17.312 -7.938 1 97.94 115 GLY B CA 1
ATOM 3487 C C . GLY B 1 115 ? 15.336 -17.484 -9.352 1 97.94 115 GLY B C 1
ATOM 3488 O O . GLY B 1 115 ? 16.438 -17.047 -9.664 1 97.94 115 GLY B O 1
ATOM 3489 N N . LEU B 1 116 ? 14.531 -18.109 -10.195 1 97.44 116 LEU B N 1
ATOM 3490 C CA . LEU B 1 116 ? 14.914 -18.297 -11.586 1 97.44 116 LEU B CA 1
ATOM 3491 C C . LEU B 1 116 ? 15.148 -16.953 -12.281 1 97.44 116 LEU B C 1
ATOM 3493 O O . LEU B 1 116 ? 16.094 -16.812 -13.039 1 97.44 116 LEU B O 1
ATOM 3497 N N . ARG B 1 117 ? 14.297 -15.992 -11.984 1 97.88 117 ARG B N 1
ATOM 3498 C CA . ARG B 1 117 ? 14.414 -14.672 -12.594 1 97.88 117 ARG B CA 1
ATOM 3499 C C . ARG B 1 117 ? 15.695 -13.977 -12.148 1 97.88 117 ARG B C 1
ATOM 3501 O O . ARG B 1 117 ? 16.391 -13.352 -12.961 1 97.88 117 ARG B O 1
ATOM 3508 N N . LEU B 1 118 ? 15.969 -14.023 -10.859 1 98.5 118 LEU B N 1
ATOM 3509 C CA . LEU B 1 118 ? 17.172 -13.414 -10.328 1 98.5 118 LEU B CA 1
ATOM 3510 C C . LEU B 1 118 ? 18.422 -14.008 -10.977 1 98.5 118 LEU B C 1
ATOM 3512 O O . LEU B 1 118 ? 19.344 -13.281 -11.336 1 98.5 118 LEU B O 1
ATOM 3516 N N . GLU B 1 119 ? 18.406 -15.312 -11.164 1 97.31 119 GLU B N 1
ATOM 3517 C CA . GLU B 1 119 ? 19.5 -15.977 -11.852 1 97.31 119 GLU B CA 1
ATOM 3518 C C . GLU B 1 119 ? 19.672 -15.453 -13.273 1 97.31 119 GLU B C 1
ATOM 3520 O O . GLU B 1 119 ? 20.797 -15.172 -13.711 1 97.31 119 GLU B O 1
ATOM 3525 N N . GLN B 1 120 ? 18.625 -15.305 -13.953 1 96.5 120 GLN B N 1
ATOM 3526 C CA . GLN B 1 120 ? 18.641 -14.805 -15.32 1 96.5 120 GLN B CA 1
ATOM 3527 C C . GLN B 1 120 ? 19.203 -13.391 -15.383 1 96.5 120 GLN B C 1
ATOM 3529 O O . GLN B 1 120 ? 19.875 -13.023 -16.359 1 96.5 120 GLN B O 1
ATOM 3534 N N . LEU B 1 121 ? 18.969 -12.602 -14.336 1 97.38 121 LEU B N 1
ATOM 3535 C CA . LEU B 1 121 ? 19.359 -11.195 -14.312 1 97.38 121 LEU B CA 1
ATOM 3536 C C . LEU B 1 121 ? 20.766 -11.047 -13.742 1 97.38 121 LEU B C 1
ATOM 3538 O O . LEU B 1 121 ? 21.328 -9.945 -13.719 1 97.38 121 LEU B O 1
ATOM 3542 N N . GLY B 1 122 ? 21.312 -12.133 -13.242 1 98 122 GLY B N 1
ATOM 3543 C CA . GLY B 1 122 ? 22.625 -12.094 -12.633 1 98 122 GLY B CA 1
ATOM 3544 C C . GLY B 1 122 ? 22.641 -11.414 -11.273 1 98 122 GLY B C 1
ATOM 3545 O O . GLY B 1 122 ? 23.656 -10.867 -10.859 1 98 122 GLY B O 1
ATOM 3546 N N . ILE B 1 123 ? 21.531 -11.398 -10.625 1 98.5 123 ILE B N 1
ATOM 3547 C CA . ILE B 1 123 ? 21.391 -10.781 -9.305 1 98.5 123 ILE B CA 1
ATOM 3548 C C . ILE B 1 123 ? 21.641 -11.828 -8.219 1 98.5 123 ILE B C 1
ATOM 3550 O O . ILE B 1 123 ? 21.047 -12.906 -8.234 1 98.5 123 ILE B O 1
ATOM 3554 N N . THR B 1 124 ? 22.531 -11.5 -7.254 1 98.25 124 THR B N 1
ATOM 3555 C CA . THR B 1 124 ? 22.938 -12.516 -6.277 1 98.25 124 THR B CA 1
ATOM 3556 C C . THR B 1 124 ? 22.703 -12.008 -4.855 1 98.25 124 THR B C 1
ATOM 3558 O O . THR B 1 124 ? 22.844 -12.766 -3.895 1 98.25 124 THR B O 1
ATOM 3561 N N . ARG B 1 125 ? 22.406 -10.75 -4.637 1 98.31 125 ARG B N 1
ATOM 3562 C CA . ARG B 1 125 ? 22.219 -10.156 -3.316 1 98.31 125 ARG B CA 1
ATOM 3563 C C . ARG B 1 125 ? 20.938 -9.328 -3.264 1 98.31 125 ARG B C 1
ATOM 3565 O O . ARG B 1 125 ? 20.766 -8.375 -4.031 1 98.31 125 ARG B O 1
ATOM 3572 N N . VAL B 1 126 ? 20.016 -9.766 -2.336 1 98.62 126 VAL B N 1
ATOM 3573 C CA . VAL B 1 126 ? 18.703 -9.125 -2.373 1 98.62 126 VAL B CA 1
ATOM 3574 C C . VAL B 1 126 ? 18.219 -8.867 -0.95 1 98.62 126 VAL B C 1
ATOM 3576 O O . VAL B 1 126 ? 18.734 -9.453 0.006 1 98.62 126 VAL B O 1
ATOM 3579 N N . TYR B 1 127 ? 17.359 -7.875 -0.749 1 98.25 127 TYR B N 1
ATOM 3580 C CA . TYR B 1 127 ? 16.531 -7.68 0.439 1 98.25 127 TYR B CA 1
ATOM 3581 C C . TYR B 1 127 ? 15.109 -8.164 0.2 1 98.25 127 TYR B C 1
ATOM 3583 O O . TYR B 1 127 ? 14.508 -7.863 -0.837 1 98.25 127 TYR B O 1
ATOM 3591 N N . VAL B 1 128 ? 14.562 -8.945 1.174 1 97.75 128 VAL B N 1
ATOM 3592 C CA . VAL B 1 128 ? 13.32 -9.656 0.893 1 97.75 128 VAL B CA 1
ATOM 3593 C C . VAL B 1 128 ? 12.242 -9.234 1.896 1 97.75 128 VAL B C 1
ATOM 3595 O O . VAL B 1 128 ? 12.43 -9.375 3.107 1 97.75 128 VAL B O 1
ATOM 3598 N N . LEU B 1 129 ? 11.18 -8.633 1.318 1 96.75 129 LEU B N 1
ATOM 3599 C CA . LEU B 1 129 ? 9.914 -8.625 2.047 1 96.75 129 LEU B CA 1
ATOM 3600 C C . LEU B 1 129 ? 9.125 -9.906 1.788 1 96.75 129 LEU B C 1
ATOM 3602 O O . LEU B 1 129 ? 8.609 -10.109 0.689 1 96.75 129 LEU B O 1
ATOM 3606 N N . GLY B 1 130 ? 9 -10.727 2.766 1 94.62 130 GLY B N 1
ATOM 3607 C CA . GLY B 1 130 ? 8.375 -12.023 2.568 1 94.62 130 GLY B CA 1
ATOM 3608 C C . GLY B 1 130 ? 8.633 -12.992 3.707 1 94.62 130 GLY B C 1
ATOM 3609 O O . GLY B 1 130 ? 9.273 -12.633 4.699 1 94.62 130 GLY B O 1
ATOM 3610 N N . THR B 1 131 ? 8.172 -14.188 3.531 1 92.25 131 THR B N 1
ATOM 3611 C CA . THR B 1 131 ? 8.289 -15.219 4.559 1 92.25 131 THR B CA 1
ATOM 3612 C C . THR B 1 131 ? 9.68 -15.852 4.527 1 92.25 131 THR B C 1
ATOM 3614 O O . THR B 1 131 ? 10.438 -15.648 3.58 1 92.25 131 THR B O 1
ATOM 3617 N N . GLN B 1 132 ? 9.914 -16.594 5.602 1 92.12 132 GLN B N 1
ATOM 3618 C CA . GLN B 1 132 ? 11.172 -17.328 5.664 1 92.12 132 GLN B CA 1
ATOM 3619 C C . GLN B 1 132 ? 11.242 -18.391 4.57 1 92.12 132 GLN B C 1
ATOM 3621 O O . GLN B 1 132 ? 12.328 -18.719 4.086 1 92.12 132 GLN B O 1
ATOM 3626 N N . ASN B 1 133 ? 10.125 -18.906 4.152 1 93.56 133 ASN B N 1
ATOM 3627 C CA . ASN B 1 133 ? 10.102 -19.891 3.074 1 93.56 133 ASN B CA 1
ATOM 3628 C C . ASN B 1 133 ? 10.523 -19.281 1.743 1 93.56 133 ASN B C 1
ATOM 3630 O O . ASN B 1 133 ? 11.188 -19.938 0.935 1 93.56 133 ASN B O 1
ATOM 3634 N N . LEU B 1 134 ? 10.117 -18.031 1.513 1 95.81 134 LEU B N 1
ATOM 3635 C CA . LEU B 1 134 ? 10.609 -17.312 0.339 1 95.81 134 LEU B CA 1
ATOM 3636 C C . LEU B 1 134 ? 12.125 -17.156 0.393 1 95.81 134 LEU B C 1
ATOM 3638 O O . LEU B 1 134 ? 12.812 -17.422 -0.592 1 95.81 134 LEU B O 1
ATOM 3642 N N . VAL B 1 135 ? 12.648 -16.812 1.546 1 96.12 135 VAL B N 1
ATOM 3643 C CA . VAL B 1 135 ? 14.078 -16.641 1.746 1 96.12 135 VAL B CA 1
ATOM 3644 C C . VAL B 1 135 ? 14.797 -17.969 1.468 1 96.12 135 VAL B C 1
ATOM 3646 O O . VAL B 1 135 ? 15.789 -18 0.734 1 96.12 135 VAL B O 1
ATOM 3649 N N . ARG B 1 136 ? 14.242 -19 1.972 1 94.56 136 ARG B N 1
ATOM 3650 C CA . ARG B 1 136 ? 14.844 -20.312 1.808 1 94.56 136 ARG B CA 1
ATOM 3651 C C . ARG B 1 136 ? 14.898 -20.719 0.336 1 94.56 136 ARG B C 1
ATOM 3653 O O . ARG B 1 136 ? 15.906 -21.266 -0.127 1 94.56 136 ARG B O 1
ATOM 3660 N N . GLU B 1 137 ? 13.82 -20.484 -0.357 1 94.62 137 GLU B N 1
ATOM 3661 C CA . GLU B 1 137 ? 13.773 -20.812 -1.778 1 94.62 137 GLU B CA 1
ATOM 3662 C C . GLU B 1 137 ? 14.852 -20.047 -2.551 1 94.62 137 GLU B C 1
ATOM 3664 O O . GLU B 1 137 ? 15.523 -20.625 -3.414 1 94.62 137 GLU B O 1
ATOM 3669 N N . LEU B 1 138 ? 15.078 -18.797 -2.217 1 96.94 138 LEU B N 1
ATOM 3670 C CA . LEU B 1 138 ? 16.078 -17.984 -2.898 1 96.94 138 LEU B CA 1
ATOM 3671 C C . LEU B 1 138 ? 17.484 -18.453 -2.535 1 96.94 138 LEU B C 1
ATOM 3673 O O . LEU B 1 138 ? 18.344 -18.594 -3.412 1 96.94 138 LEU B O 1
ATOM 3677 N N . GLU B 1 139 ? 17.672 -18.734 -1.26 1 96.12 139 GLU B N 1
ATOM 3678 C CA . GLU B 1 139 ? 18.984 -19.156 -0.797 1 96.12 139 GLU B CA 1
ATOM 3679 C C . GLU B 1 139 ? 19.375 -20.5 -1.392 1 96.12 139 GLU B C 1
ATOM 3681 O O . GLU B 1 139 ? 20.547 -20.75 -1.665 1 96.12 139 GLU B O 1
ATOM 3686 N N . SER B 1 140 ? 18.406 -21.359 -1.576 1 94.25 140 SER B N 1
ATOM 3687 C CA . SER B 1 140 ? 18.656 -22.656 -2.166 1 94.25 140 SER B CA 1
ATOM 3688 C C . SER B 1 140 ? 19.188 -22.531 -3.59 1 94.25 140 SER B C 1
ATOM 3690 O O . SER B 1 140 ? 19.781 -23.469 -4.129 1 94.25 140 SER B O 1
ATOM 3692 N N . ARG B 1 141 ? 19.078 -21.375 -4.145 1 94.69 141 ARG B N 1
ATOM 3693 C CA . ARG B 1 141 ? 19.547 -21.141 -5.508 1 94.69 141 ARG B CA 1
ATOM 3694 C C . ARG B 1 141 ? 20.797 -20.266 -5.516 1 94.69 141 ARG B C 1
ATOM 3696 O O . ARG B 1 141 ? 21.172 -19.734 -6.559 1 94.69 141 ARG B O 1
ATOM 3703 N N . GLY B 1 142 ? 21.375 -20.078 -4.363 1 96.62 142 GLY B N 1
ATOM 3704 C CA . GLY B 1 142 ? 22.641 -19.375 -4.266 1 96.62 142 GLY B CA 1
ATOM 3705 C C . GLY B 1 142 ? 22.484 -17.875 -4.133 1 96.62 142 GLY B C 1
ATOM 3706 O O . GLY B 1 142 ? 23.469 -17.141 -4.266 1 96.62 142 GLY B O 1
ATOM 3707 N N . ILE B 1 143 ? 21.328 -17.391 -3.898 1 97.81 143 ILE B N 1
ATOM 3708 C CA . ILE B 1 143 ? 21.078 -15.969 -3.723 1 97.81 143 ILE B CA 1
ATOM 3709 C C . ILE B 1 143 ? 21.266 -15.586 -2.256 1 97.81 143 ILE B C 1
ATOM 3711 O O . ILE B 1 143 ? 20.734 -16.25 -1.363 1 97.81 143 ILE B O 1
ATOM 3715 N N . THR B 1 144 ? 22.047 -14.547 -1.995 1 97.69 144 THR B N 1
ATOM 3716 C CA . THR B 1 144 ? 22.25 -14.039 -0.643 1 97.69 144 THR B CA 1
ATOM 3717 C C . THR B 1 144 ? 21.141 -13.078 -0.249 1 97.69 144 THR B C 1
ATOM 3719 O O . THR B 1 144 ? 20.938 -12.055 -0.914 1 97.69 144 THR B O 1
ATOM 3722 N N . VAL B 1 145 ? 20.469 -13.375 0.756 1 96.56 145 VAL B N 1
ATOM 3723 C CA . VAL B 1 145 ? 19.422 -12.508 1.28 1 96.56 145 VAL B CA 1
ATOM 3724 C C . VAL B 1 145 ? 19.969 -11.695 2.457 1 96.56 145 VAL B C 1
ATOM 3726 O O . VAL B 1 145 ? 20.375 -12.266 3.473 1 96.56 145 VAL B O 1
ATOM 3729 N N . VAL B 1 146 ? 20.016 -10.273 2.197 1 93 146 VAL B N 1
ATOM 3730 C CA . VAL B 1 146 ? 20.578 -9.359 3.184 1 93 146 VAL B CA 1
ATOM 3731 C C . VAL B 1 146 ? 19.469 -8.781 4.059 1 93 146 VAL B C 1
ATOM 3733 O O . VAL B 1 146 ? 18.906 -7.73 3.742 1 93 146 VAL B O 1
ATOM 3736 N N . GLY B 1 147 ? 18.703 -9.5 4.723 1 88.81 147 GLY B N 1
ATOM 3737 C CA . GLY B 1 147 ? 17.672 -9.039 5.629 1 88.81 147 GLY B CA 1
ATOM 3738 C C . GLY B 1 147 ? 16.266 -9.25 5.094 1 88.81 147 GLY B C 1
ATOM 3739 O O . GLY B 1 147 ? 16.094 -9.766 3.986 1 88.81 147 GLY B O 1
ATOM 3740 N N . GLY B 1 148 ? 15.398 -8.789 5.895 1 81.25 148 GLY B N 1
ATOM 3741 C CA . GLY B 1 148 ? 14 -9.094 5.613 1 81.25 148 GLY B CA 1
ATOM 3742 C C . GLY B 1 148 ? 13.562 -10.438 6.168 1 81.25 148 GLY B C 1
ATOM 3743 O O . GLY B 1 148 ? 14.203 -10.992 7.059 1 81.25 148 GLY B O 1
ATOM 3744 N N . GLY B 1 149 ? 12.625 -10.938 5.652 1 79.31 149 GLY B N 1
ATOM 3745 C CA . GLY B 1 149 ? 12.148 -12.195 6.199 1 79.31 149 GLY B CA 1
ATOM 3746 C C . GLY B 1 149 ? 11.953 -12.164 7.703 1 79.31 149 GLY B C 1
ATOM 3747 O O . GLY B 1 149 ? 11.359 -11.227 8.234 1 79.31 149 GLY B O 1
ATOM 3748 N N . GLU B 1 150 ? 12.453 -13.18 8.367 1 78 150 GLU B N 1
ATOM 3749 C CA . GLU B 1 150 ? 12.305 -13.297 9.812 1 78 150 GLU B CA 1
ATOM 3750 C C . GLU B 1 150 ? 13.312 -12.406 10.547 1 78 150 GLU B C 1
ATOM 3752 O O . GLU B 1 150 ? 13.047 -11.953 11.656 1 78 150 GLU B O 1
ATOM 3757 N N . ALA B 1 151 ? 14.438 -12.062 9.914 1 80.31 151 ALA B N 1
ATOM 3758 C CA . ALA B 1 151 ? 15.508 -11.297 10.539 1 80.31 151 ALA B CA 1
ATOM 3759 C C . ALA B 1 151 ? 15.031 -9.906 10.945 1 80.31 151 ALA B C 1
ATOM 3761 O O . ALA B 1 151 ? 15.484 -9.352 11.945 1 80.31 151 ALA B O 1
ATOM 3762 N N . ASP B 1 152 ? 14.062 -9.398 10.18 1 84.25 152 ASP B N 1
ATOM 3763 C CA . ASP B 1 152 ? 13.602 -8.031 10.43 1 84.25 152 ASP B CA 1
ATOM 3764 C C . ASP B 1 152 ? 12.141 -8.016 10.883 1 84.25 152 ASP B C 1
ATOM 3766 O O . ASP B 1 152 ? 11.516 -6.957 10.914 1 84.25 152 ASP B O 1
ATOM 3770 N N . SER B 1 153 ? 11.789 -9.305 11.195 1 79 153 SER B N 1
ATOM 3771 C CA . SER B 1 153 ? 10.422 -9.406 11.703 1 79 153 SER B CA 1
ATOM 3772 C C . SER B 1 153 ? 10.328 -8.922 13.141 1 79 153 SER B C 1
ATOM 3774 O O . SER B 1 153 ? 11.258 -9.109 13.93 1 79 153 SER B O 1
ATOM 3776 N N . GLY B 1 154 ? 9.438 -8.062 13.508 1 76.75 154 GLY B N 1
ATOM 3777 C CA . GLY B 1 154 ? 9.234 -7.621 14.875 1 76.75 154 GLY B CA 1
ATOM 3778 C C . GLY B 1 154 ? 10 -6.355 15.219 1 76.75 154 GLY B C 1
ATOM 3779 O O . GLY B 1 154 ? 9.961 -5.895 16.359 1 76.75 154 GLY B O 1
ATOM 3780 N N . LYS B 1 155 ? 10.922 -5.949 14.312 1 76.75 155 LYS B N 1
ATOM 3781 C CA . LYS B 1 155 ? 11.625 -4.695 14.562 1 76.75 155 LYS B CA 1
ATOM 3782 C C . LYS B 1 155 ? 10.648 -3.527 14.672 1 76.75 155 LYS B C 1
ATOM 3784 O O . LYS B 1 155 ? 9.812 -3.334 13.789 1 76.75 155 LYS B O 1
ATOM 3789 N N . ALA B 1 156 ? 10.68 -3.018 15.891 1 68.31 156 ALA B N 1
ATOM 3790 C CA . ALA B 1 156 ? 9.867 -1.825 16.109 1 68.31 156 ALA B CA 1
ATOM 3791 C C . ALA B 1 156 ? 10.625 -0.561 15.719 1 68.31 156 ALA B C 1
ATOM 3793 O O . ALA B 1 156 ? 11.852 -0.508 15.828 1 68.31 156 ALA B O 1
ATOM 3794 N N . MET B 1 157 ? 9.945 0.3 15.07 1 73.94 157 MET B N 1
ATOM 3795 C CA . MET B 1 157 ? 10.57 1.56 14.688 1 73.94 157 MET B CA 1
ATOM 3796 C C . MET B 1 157 ? 9.852 2.744 15.312 1 73.94 157 MET B C 1
ATOM 3798 O O . MET B 1 157 ? 8.656 2.664 15.609 1 73.94 157 MET B O 1
ATOM 3802 N N . ASP B 1 158 ? 10.672 3.588 15.773 1 70.62 158 ASP B N 1
ATOM 3803 C CA . ASP B 1 158 ? 10.133 4.91 16.062 1 70.62 158 ASP B CA 1
ATOM 3804 C C . ASP B 1 158 ? 10.703 5.961 15.109 1 70.62 158 ASP B C 1
ATOM 3806 O O . ASP B 1 158 ? 11.602 5.668 14.32 1 70.62 158 ASP B O 1
ATOM 3810 N N . ALA B 1 159 ? 10.062 7.133 15.102 1 64.56 159 ALA B N 1
ATOM 3811 C CA . ALA B 1 159 ? 10.43 8.195 14.172 1 64.56 159 ALA B CA 1
ATOM 3812 C C . ALA B 1 159 ? 11.906 8.547 14.289 1 64.56 159 ALA B C 1
ATOM 3814 O O . ALA B 1 159 ? 12.57 8.836 13.281 1 64.56 159 ALA B O 1
ATOM 3815 N N . GLU B 1 160 ? 12.422 8.367 15.469 1 65.5 160 GLU B N 1
ATOM 3816 C CA . GLU B 1 160 ? 13.82 8.734 15.719 1 65.5 160 GLU B CA 1
ATOM 3817 C C . GLU B 1 160 ? 14.773 7.695 15.141 1 65.5 160 GLU B C 1
ATOM 3819 O O . GLU B 1 160 ? 15.812 8.039 14.578 1 65.5 160 GLU B O 1
ATOM 3824 N N . SER B 1 161 ? 14.406 6.457 15.289 1 73 161 SER B N 1
ATOM 3825 C CA . SER B 1 161 ? 15.25 5.367 14.805 1 73 161 SER B CA 1
ATOM 3826 C C . SER B 1 161 ? 15.305 5.344 13.281 1 73 161 SER B C 1
ATOM 3828 O O . SER B 1 161 ? 16.266 4.844 12.695 1 73 161 SER B O 1
ATOM 3830 N N . LEU B 1 162 ? 14.336 5.852 12.734 1 73.75 162 LEU B N 1
ATOM 3831 C CA . LEU B 1 162 ? 14.266 5.914 11.273 1 73.75 162 LEU B CA 1
ATOM 3832 C C . LEU B 1 162 ? 15.43 6.73 10.711 1 73.75 162 LEU B C 1
ATOM 3834 O O . LEU B 1 162 ? 15.922 6.441 9.625 1 73.75 162 LEU B O 1
ATOM 3838 N N . ARG B 1 163 ? 15.961 7.645 11.5 1 70.5 163 ARG B N 1
ATOM 3839 C CA . ARG B 1 163 ? 17.016 8.555 11.062 1 70.5 163 ARG B CA 1
ATOM 3840 C C . ARG B 1 163 ? 18.359 7.844 11.008 1 70.5 163 ARG B C 1
ATOM 3842 O O . ARG B 1 163 ? 19.297 8.336 10.375 1 70.5 163 ARG B O 1
ATOM 3849 N N . GLU B 1 164 ? 18.406 6.648 11.562 1 76.31 164 GLU B N 1
ATOM 3850 C CA . GLU B 1 164 ? 19.688 5.961 11.664 1 76.31 164 GLU B CA 1
ATOM 3851 C C . GLU B 1 164 ? 19.75 4.77 10.719 1 76.31 164 GLU B C 1
ATOM 3853 O O . GLU B 1 164 ? 20.734 4.035 10.703 1 76.31 164 GLU B O 1
ATOM 3858 N N . ILE B 1 165 ? 18.781 4.656 9.922 1 82.12 165 ILE B N 1
ATOM 3859 C CA . ILE B 1 165 ? 18.766 3.508 9.016 1 82.12 165 ILE B CA 1
ATOM 3860 C C . ILE B 1 165 ? 19.828 3.684 7.941 1 82.12 165 ILE B C 1
ATOM 3862 O O . ILE B 1 165 ? 19.938 4.754 7.336 1 82.12 165 ILE B O 1
ATOM 3866 N N . ASN B 1 166 ? 20.672 2.703 7.82 1 86.62 166 ASN B N 1
ATOM 3867 C CA . ASN B 1 166 ? 21.688 2.645 6.766 1 86.62 166 ASN B CA 1
ATOM 3868 C C . ASN B 1 166 ? 21.484 1.428 5.863 1 86.62 166 ASN B C 1
ATOM 3870 O O . ASN B 1 166 ? 21.5 0.29 6.34 1 86.62 166 ASN B O 1
ATOM 3874 N N . VAL B 1 167 ? 21.359 1.719 4.625 1 91.69 167 VAL B N 1
ATOM 3875 C CA . VAL B 1 167 ? 21.094 0.628 3.693 1 91.69 167 VAL B CA 1
ATOM 3876 C C . VAL B 1 167 ? 22.422 0.053 3.182 1 91.69 167 VAL B C 1
ATOM 3878 O O . VAL B 1 167 ? 23.375 0.793 2.947 1 91.69 167 VAL B O 1
ATOM 3881 N N . ASP B 1 168 ? 22.516 -1.249 3.039 1 95.44 168 ASP B N 1
ATOM 3882 C CA . ASP B 1 168 ? 23.641 -1.938 2.416 1 95.44 168 ASP B CA 1
ATOM 3883 C C . ASP B 1 168 ? 23.688 -1.66 0.916 1 95.44 168 ASP B C 1
ATOM 3885 O O . ASP B 1 168 ? 22.812 -2.104 0.165 1 95.44 168 ASP B O 1
ATOM 3889 N N . PRO B 1 169 ? 24.703 -0.957 0.461 1 96.19 169 PRO B N 1
ATOM 3890 C CA . PRO B 1 169 ? 24.734 -0.52 -0.937 1 96.19 169 PRO B CA 1
ATOM 3891 C C . PRO B 1 169 ? 24.969 -1.674 -1.91 1 96.19 169 PRO B C 1
ATOM 3893 O O . PRO B 1 169 ? 24.859 -1.491 -3.125 1 96.19 169 PRO B O 1
ATOM 3896 N N . THR B 1 170 ? 25.219 -2.904 -1.359 1 97.38 170 THR B N 1
ATOM 3897 C CA . THR B 1 170 ? 25.516 -4.035 -2.23 1 97.38 170 THR B CA 1
ATOM 3898 C C . THR B 1 170 ? 24.234 -4.738 -2.67 1 97.38 170 THR B C 1
ATOM 3900 O O . THR B 1 170 ? 24.266 -5.625 -3.525 1 97.38 170 THR B O 1
ATOM 3903 N N . ILE B 1 171 ? 23.141 -4.277 -2.1 1 98.06 171 ILE B N 1
ATOM 3904 C CA . ILE B 1 171 ? 21.859 -4.855 -2.475 1 98.06 171 ILE B CA 1
ATOM 3905 C C . ILE B 1 171 ? 21.547 -4.516 -3.93 1 98.06 171 ILE B C 1
ATOM 3907 O O . ILE B 1 171 ? 21.656 -3.359 -4.344 1 98.06 171 ILE B O 1
ATOM 3911 N N . GLN B 1 172 ? 21.109 -5.574 -4.617 1 98.75 172 GLN B N 1
ATOM 3912 C CA . GLN B 1 172 ? 20.891 -5.395 -6.047 1 98.75 172 GLN B CA 1
ATOM 3913 C C . GLN B 1 172 ? 19.406 -5.359 -6.375 1 98.75 172 GLN B C 1
ATOM 3915 O O . GLN B 1 172 ? 19.016 -4.898 -7.449 1 98.75 172 GLN B O 1
ATOM 3920 N N . ALA B 1 173 ? 18.609 -5.902 -5.492 1 98.81 173 ALA B N 1
ATOM 3921 C CA . ALA B 1 173 ? 17.156 -5.926 -5.723 1 98.81 173 ALA B CA 1
ATOM 3922 C C . ALA B 1 173 ? 16.391 -6.016 -4.406 1 98.81 173 ALA B C 1
ATOM 3924 O O . ALA B 1 173 ? 16.906 -6.555 -3.42 1 98.81 173 ALA B O 1
ATOM 3925 N N . VAL B 1 174 ? 15.281 -5.395 -4.391 1 98.75 174 VAL B N 1
ATOM 3926 C CA . VAL B 1 174 ? 14.266 -5.598 -3.363 1 98.75 174 VAL B CA 1
ATOM 3927 C C . VAL B 1 174 ? 13.172 -6.516 -3.895 1 98.75 174 VAL B C 1
ATOM 3929 O O . VAL B 1 174 ? 12.594 -6.254 -4.953 1 98.75 174 VAL B O 1
ATOM 3932 N N . ILE B 1 175 ? 12.977 -7.625 -3.15 1 98.75 175 ILE B N 1
ATOM 3933 C CA . ILE B 1 175 ? 11.93 -8.586 -3.512 1 98.75 175 ILE B CA 1
ATOM 3934 C C . ILE B 1 175 ? 10.719 -8.383 -2.609 1 98.75 175 ILE B C 1
ATOM 3936 O O . ILE B 1 175 ? 10.836 -8.391 -1.382 1 98.75 175 ILE B O 1
ATOM 3940 N N . SER B 1 176 ? 9.586 -8.172 -3.252 1 98.44 176 SER B N 1
ATOM 3941 C CA . SER B 1 176 ? 8.344 -8.086 -2.492 1 98.44 176 SER B CA 1
ATOM 3942 C C . SER B 1 176 ? 7.492 -9.336 -2.674 1 98.44 176 SER B C 1
ATOM 3944 O O . SER B 1 176 ? 7.016 -9.617 -3.775 1 98.44 176 SER B O 1
ATOM 3946 N N . GLY B 1 177 ? 7.328 -10.109 -1.629 1 97.19 177 GLY B N 1
ATOM 3947 C CA . GLY B 1 177 ? 6.434 -11.25 -1.561 1 97.19 177 GLY B CA 1
ATOM 3948 C C . GLY B 1 177 ? 5.418 -11.148 -0.437 1 97.19 177 GLY B C 1
ATOM 3949 O O . GLY B 1 177 ? 5.379 -10.148 0.281 1 97.19 177 GLY B O 1
ATOM 3950 N N . PHE B 1 178 ? 4.555 -12.148 -0.367 1 94.44 178 PHE B N 1
ATOM 3951 C CA . PHE B 1 178 ? 3.586 -12.211 0.723 1 94.44 178 PHE B CA 1
ATOM 3952 C C . PHE B 1 178 ? 4.293 -12.273 2.07 1 94.44 178 PHE B C 1
ATOM 3954 O O . PHE B 1 178 ? 5.176 -13.109 2.275 1 94.44 178 PHE B O 1
ATOM 3961 N N . ASP B 1 179 ? 3.918 -11.328 2.928 1 93.19 179 ASP B N 1
ATOM 3962 C CA . ASP B 1 179 ? 4.629 -11.219 4.195 1 93.19 179 ASP B CA 1
ATOM 3963 C C . ASP B 1 179 ? 3.66 -10.969 5.352 1 93.19 179 ASP B C 1
ATOM 3965 O O . ASP B 1 179 ? 3.299 -9.82 5.625 1 93.19 179 ASP B O 1
ATOM 3969 N N . VAL B 1 180 ? 3.365 -12.008 6.137 1 90.31 180 VAL B N 1
ATOM 3970 C CA . VAL B 1 180 ? 2.426 -11.883 7.246 1 90.31 180 VAL B CA 1
ATOM 3971 C C . VAL B 1 180 ? 3.119 -11.219 8.438 1 90.31 180 VAL B C 1
ATOM 3973 O O . VAL B 1 180 ? 2.484 -10.938 9.453 1 90.31 180 VAL B O 1
ATOM 3976 N N . GLN B 1 181 ? 4.391 -10.969 8.281 1 90.88 181 GLN B N 1
ATOM 3977 C CA . GLN B 1 181 ? 5.133 -10.289 9.336 1 90.88 181 GLN B CA 1
ATOM 3978 C C . GLN B 1 181 ? 5.633 -8.93 8.867 1 90.88 181 GLN B C 1
ATOM 3980 O O . GLN B 1 181 ? 6.641 -8.422 9.367 1 90.88 181 GLN B O 1
ATOM 3985 N N . ILE B 1 182 ? 5.004 -8.406 7.902 1 93 182 ILE B N 1
ATOM 3986 C CA . ILE B 1 182 ? 5.355 -7.074 7.414 1 93 182 ILE B CA 1
ATOM 3987 C C . ILE B 1 182 ? 5.34 -6.078 8.578 1 93 182 ILE B C 1
ATOM 3989 O O . ILE B 1 182 ? 4.516 -6.184 9.484 1 93 182 ILE B O 1
ATOM 3993 N N . ASN B 1 183 ? 6.234 -5.16 8.586 1 92.12 183 ASN B N 1
ATOM 3994 C CA . ASN B 1 183 ? 6.293 -4.062 9.547 1 92.12 183 ASN B CA 1
ATOM 3995 C C . ASN B 1 183 ? 6.879 -2.799 8.922 1 92.12 183 ASN B C 1
ATOM 3997 O O . ASN B 1 183 ? 7.246 -2.797 7.75 1 92.12 183 ASN B O 1
ATOM 4001 N N . TYR B 1 184 ? 6.898 -1.761 9.711 1 92.69 184 TYR B N 1
ATOM 4002 C CA . TYR B 1 184 ? 7.328 -0.472 9.18 1 92.69 184 TYR B CA 1
ATOM 4003 C C . TYR B 1 184 ? 8.805 -0.499 8.812 1 92.69 184 TYR B C 1
ATOM 4005 O O . TYR B 1 184 ? 9.219 0.107 7.82 1 92.69 184 TYR B O 1
ATOM 4013 N N . TYR B 1 185 ? 9.617 -1.134 9.602 1 92.25 185 TYR B N 1
ATOM 4014 C CA . TYR B 1 185 ? 11.055 -1.193 9.336 1 92.25 185 TYR B CA 1
ATOM 4015 C C . TYR B 1 185 ? 11.328 -1.786 7.957 1 92.25 185 TYR B C 1
ATOM 4017 O O . TYR B 1 185 ? 12.109 -1.231 7.18 1 92.25 185 TYR B O 1
ATOM 4025 N N . LYS B 1 186 ? 10.695 -2.893 7.699 1 93.62 186 LYS B N 1
ATOM 4026 C CA . LYS B 1 186 ? 10.891 -3.545 6.41 1 93.62 186 LYS B CA 1
ATOM 4027 C C . LYS B 1 186 ? 10.484 -2.623 5.262 1 93.62 186 LYS B C 1
ATOM 4029 O O . LYS B 1 186 ? 11.188 -2.545 4.246 1 93.62 186 LYS B O 1
ATOM 4034 N N . LEU B 1 187 ? 9.359 -1.963 5.453 1 95 187 LEU B N 1
ATOM 4035 C CA . LEU B 1 187 ? 8.891 -1.036 4.426 1 95 187 LEU B CA 1
ATOM 4036 C C . LEU B 1 187 ? 9.883 0.108 4.234 1 95 187 LEU B C 1
ATOM 4038 O O . LEU B 1 187 ? 10.219 0.455 3.102 1 95 187 LEU B O 1
ATOM 4042 N N . ALA B 1 188 ? 10.336 0.663 5.324 1 93.25 188 ALA B N 1
ATOM 4043 C CA . ALA B 1 188 ? 11.258 1.794 5.27 1 93.25 188 ALA B CA 1
ATOM 4044 C C . ALA B 1 188 ? 12.586 1.391 4.641 1 93.25 188 ALA B C 1
ATOM 4046 O O . ALA B 1 188 ? 13.078 2.062 3.73 1 93.25 188 ALA B O 1
ATOM 4047 N N . TYR B 1 189 ? 13.133 0.302 5.102 1 93.31 189 TYR B N 1
ATOM 4048 C CA . TYR B 1 189 ? 14.422 -0.156 4.598 1 93.31 189 TYR B CA 1
ATOM 4049 C C . TYR B 1 189 ? 14.359 -0.44 3.104 1 93.31 189 TYR B C 1
ATOM 4051 O O . TYR B 1 189 ? 15.227 -0.008 2.344 1 93.31 189 TYR B O 1
ATOM 4059 N N . SER B 1 190 ? 13.328 -1.146 2.713 1 96.69 190 SER B N 1
ATOM 4060 C CA . SER B 1 190 ? 13.172 -1.49 1.304 1 96.69 190 SER B CA 1
ATOM 4061 C C . SER B 1 190 ? 12.992 -0.242 0.447 1 96.69 190 SER B C 1
ATOM 4063 O O . SER B 1 190 ? 13.57 -0.139 -0.637 1 96.69 190 SER B O 1
ATOM 4065 N N . SER B 1 191 ? 12.164 0.65 0.931 1 95.69 191 SER B N 1
ATOM 4066 C CA . SER B 1 191 ? 11.938 1.874 0.17 1 95.69 191 SER B CA 1
ATOM 4067 C C . SER B 1 191 ? 13.219 2.682 0.022 1 95.69 191 SER B C 1
ATOM 4069 O O . SER B 1 191 ? 13.477 3.27 -1.031 1 95.69 191 SER B O 1
ATOM 4071 N N . LEU B 1 192 ? 14.016 2.715 1.042 1 93 192 LEU B N 1
ATOM 4072 C CA . LEU B 1 192 ? 15.273 3.445 1.004 1 93 192 LEU B CA 1
ATOM 4073 C C . LEU B 1 192 ? 16.266 2.773 0.057 1 93 192 LEU B C 1
ATOM 4075 O O . LEU B 1 192 ? 17 3.453 -0.657 1 93 192 LEU B O 1
ATOM 4079 N N . CYS B 1 193 ? 16.297 1.428 0.043 1 95.88 193 CYS B N 1
ATOM 4080 C CA . CYS B 1 193 ? 17.109 0.726 -0.94 1 95.88 193 CYS B CA 1
ATOM 4081 C C . CYS B 1 193 ? 16.781 1.181 -2.355 1 95.88 193 CYS B C 1
ATOM 4083 O O . CYS B 1 193 ? 17.672 1.49 -3.143 1 95.88 193 CYS B O 1
ATOM 4085 N N . LEU B 1 194 ? 15.508 1.273 -2.66 1 97.06 194 LEU B N 1
ATOM 4086 C CA . LEU B 1 194 ? 15.039 1.601 -4 1 97.06 194 LEU B CA 1
ATOM 4087 C C . LEU B 1 194 ? 15.32 3.061 -4.34 1 97.06 194 LEU B C 1
ATOM 4089 O O . LEU B 1 194 ? 15.484 3.412 -5.508 1 97.06 194 LEU B O 1
ATOM 4093 N N . GLN B 1 195 ? 15.406 3.863 -3.322 1 92.75 195 GLN B N 1
ATOM 4094 C CA . GLN B 1 195 ? 15.648 5.289 -3.525 1 92.75 195 GLN B CA 1
ATOM 4095 C C . GLN B 1 195 ? 17.141 5.57 -3.678 1 92.75 195 GLN B C 1
ATOM 4097 O O . GLN B 1 195 ? 17.531 6.422 -4.477 1 92.75 195 GLN B O 1
ATOM 4102 N N . LEU B 1 196 ? 17.953 4.844 -2.969 1 91.62 196 LEU B N 1
ATOM 4103 C CA . LEU B 1 196 ? 19.328 5.293 -2.76 1 91.62 196 LEU B CA 1
ATOM 4104 C C . LEU B 1 196 ? 20.297 4.473 -3.598 1 91.62 196 LEU B C 1
ATOM 4106 O O . LEU B 1 196 ? 21.406 4.93 -3.9 1 91.62 196 LEU B O 1
ATOM 4110 N N . ILE B 1 197 ? 19.969 3.264 -3.881 1 96.19 197 ILE B N 1
ATOM 4111 C CA . ILE B 1 197 ? 20.906 2.393 -4.582 1 96.19 197 ILE B CA 1
ATOM 4112 C C . ILE B 1 197 ? 20.625 2.455 -6.086 1 96.19 197 ILE B C 1
ATOM 4114 O O . ILE B 1 197 ? 19.609 1.962 -6.562 1 96.19 197 ILE B O 1
ATOM 4118 N N . PRO B 1 198 ? 21.547 3.043 -6.793 1 96 198 PRO B N 1
ATOM 4119 C CA . PRO B 1 198 ? 21.344 3.111 -8.242 1 96 198 PRO B CA 1
ATOM 4120 C C . PRO B 1 198 ? 21.188 1.734 -8.883 1 96 198 PRO B C 1
ATOM 4122 O O . PRO B 1 198 ? 21.969 0.827 -8.602 1 96 198 PRO B O 1
ATOM 4125 N N . GLY B 1 199 ? 20.172 1.547 -9.602 1 96.81 199 GLY B N 1
ATOM 4126 C CA . GLY B 1 199 ? 19.984 0.318 -10.359 1 96.81 199 GLY B CA 1
ATOM 4127 C C . GLY B 1 199 ? 19.312 -0.782 -9.555 1 96.81 199 GLY B C 1
ATOM 4128 O O . GLY B 1 199 ? 19.047 -1.866 -10.078 1 96.81 199 GLY B O 1
ATOM 4129 N N . CYS B 1 200 ? 19.062 -0.504 -8.281 1 98.25 200 CYS B N 1
ATOM 4130 C CA . CYS B 1 200 ? 18.406 -1.503 -7.449 1 98.25 200 CYS B CA 1
ATOM 4131 C C . CYS B 1 200 ? 17.047 -1.881 -8.031 1 98.25 200 CYS B C 1
ATOM 4133 O O . CYS B 1 200 ? 16.172 -1.022 -8.195 1 98.25 200 CYS B O 1
ATOM 4135 N N . LYS B 1 201 ? 16.797 -3.182 -8.344 1 98.81 201 LYS B N 1
ATOM 4136 C CA . LYS B 1 201 ? 15.562 -3.621 -8.969 1 98.81 201 LYS B CA 1
ATOM 4137 C C . LYS B 1 201 ? 14.461 -3.812 -7.938 1 98.81 201 LYS B C 1
ATOM 4139 O O . LYS B 1 201 ? 14.727 -4.199 -6.797 1 98.81 201 LYS B O 1
ATOM 4144 N N . PHE B 1 202 ? 13.328 -3.441 -8.344 1 98.88 202 PHE B N 1
ATOM 4145 C CA . PHE B 1 202 ? 12.109 -3.717 -7.602 1 98.88 202 PHE B CA 1
ATOM 4146 C C . PHE B 1 202 ? 11.328 -4.852 -8.25 1 98.88 202 PHE B C 1
ATOM 4148 O O . PHE B 1 202 ? 10.672 -4.656 -9.281 1 98.88 202 PHE B O 1
ATOM 4155 N N . ILE B 1 203 ? 11.367 -6.082 -7.621 1 98.88 203 ILE B N 1
ATOM 4156 C CA . ILE B 1 203 ? 10.75 -7.273 -8.195 1 98.88 203 ILE B CA 1
ATOM 4157 C C . ILE B 1 203 ? 9.648 -7.781 -7.281 1 98.88 203 ILE B C 1
ATOM 4159 O O . ILE B 1 203 ? 9.867 -7.996 -6.086 1 98.88 203 ILE B O 1
ATOM 4163 N N . ALA B 1 204 ? 8.445 -7.918 -7.781 1 98.81 204 ALA B N 1
ATOM 4164 C CA . ALA B 1 204 ? 7.305 -8.445 -7.035 1 98.81 204 ALA B CA 1
ATOM 4165 C C . ALA B 1 204 ? 7 -9.883 -7.438 1 98.81 204 ALA B C 1
ATOM 4167 O O . ALA B 1 204 ? 6.941 -10.203 -8.633 1 98.81 204 ALA B O 1
ATOM 4168 N N . THR B 1 205 ? 6.742 -10.711 -6.43 1 98.44 205 THR B N 1
ATOM 4169 C CA . THR B 1 205 ? 6.551 -12.125 -6.711 1 98.44 205 THR B CA 1
ATOM 4170 C C . THR B 1 205 ? 5.23 -12.359 -7.445 1 98.44 205 THR B C 1
ATOM 4172 O O . THR B 1 205 ? 5.145 -13.219 -8.328 1 98.44 205 THR B O 1
ATOM 4175 N N . ASN B 1 206 ? 4.211 -11.727 -7.105 1 97.94 206 ASN B N 1
ATOM 4176 C CA . ASN B 1 206 ? 2.879 -11.906 -7.668 1 97.94 206 ASN B CA 1
ATOM 4177 C C . ASN B 1 206 ? 2.004 -10.68 -7.457 1 97.94 206 ASN B C 1
ATOM 4179 O O . ASN B 1 206 ? 2.227 -9.906 -6.523 1 97.94 206 ASN B O 1
ATOM 4183 N N . PRO B 1 207 ? 1.013 -10.484 -8.25 1 97.19 207 PRO B N 1
ATOM 4184 C CA . PRO B 1 207 ? 0.221 -9.258 -8.211 1 97.19 207 PRO B CA 1
ATOM 4185 C C . PRO B 1 207 ? -1.111 -9.43 -7.492 1 97.19 207 PRO B C 1
ATOM 4187 O O . PRO B 1 207 ? -2.064 -8.695 -7.754 1 97.19 207 PRO B O 1
ATOM 4190 N N . ASP B 1 208 ? -1.24 -10.383 -6.578 1 95.31 208 ASP B N 1
ATOM 4191 C CA . ASP B 1 208 ? -2.521 -10.641 -5.93 1 95.31 208 ASP B CA 1
ATOM 4192 C C . ASP B 1 208 ? -2.842 -9.562 -4.898 1 95.31 208 ASP B C 1
ATOM 4194 O O . ASP B 1 208 ? -2.084 -9.359 -3.947 1 95.31 208 ASP B O 1
ATOM 4198 N N . ALA B 1 209 ? -4.016 -8.969 -5.051 1 95.06 209 ALA B N 1
ATOM 4199 C CA . ALA B 1 209 ? -4.441 -7.949 -4.098 1 95.06 209 ALA B CA 1
ATOM 4200 C C . ALA B 1 209 ? -4.934 -8.578 -2.799 1 95.06 209 ALA B C 1
ATOM 4202 O O . ALA B 1 209 ? -4.816 -7.98 -1.727 1 95.06 209 ALA B O 1
ATOM 4203 N N . GLN B 1 210 ? -5.508 -9.742 -2.988 1 90.88 210 GLN B N 1
ATOM 4204 C CA . GLN B 1 210 ? -6.145 -10.422 -1.868 1 90.88 210 GLN B CA 1
ATOM 4205 C C . GLN B 1 210 ? -5.848 -11.922 -1.894 1 90.88 210 GLN B C 1
ATOM 4207 O O . GLN B 1 210 ? -5.516 -12.477 -2.943 1 90.88 210 GLN B O 1
ATOM 4212 N N . ILE B 1 211 ? -5.926 -12.477 -0.728 1 84.31 211 ILE B N 1
ATOM 4213 C CA . ILE B 1 211 ? -5.836 -13.922 -0.595 1 84.31 211 ILE B CA 1
ATOM 4214 C C . ILE B 1 211 ? -7.039 -14.445 0.189 1 84.31 211 ILE B C 1
ATOM 4216 O O . ILE B 1 211 ? -7.488 -13.805 1.144 1 84.31 211 ILE B O 1
ATOM 4220 N N . PRO B 1 212 ? -7.527 -15.539 -0.34 1 77.75 212 PRO B N 1
ATOM 4221 C CA . PRO B 1 212 ? -8.664 -16.109 0.382 1 77.75 212 PRO B CA 1
ATOM 4222 C C . PRO B 1 212 ? -8.266 -16.703 1.732 1 77.75 212 PRO B C 1
ATOM 4224 O O . PRO B 1 212 ? -7.195 -17.312 1.857 1 77.75 212 PRO B O 1
ATOM 4227 N N . VAL B 1 213 ? -8.781 -16.438 2.873 1 67.19 213 VAL B N 1
ATOM 4228 C CA . VAL B 1 213 ? -8.445 -17.047 4.16 1 67.19 213 VAL B CA 1
ATOM 4229 C C . VAL B 1 213 ? -9.539 -18.016 4.586 1 67.19 213 VAL B C 1
ATOM 4231 O O . VAL B 1 213 ? -9.258 -19.109 5.066 1 67.19 213 VAL B O 1
ATOM 4234 N N . ALA B 1 214 ? -10.562 -17.703 5.258 1 55.56 214 ALA B N 1
ATOM 4235 C CA . ALA B 1 214 ? -11.484 -18.688 5.828 1 55.56 214 ALA B CA 1
ATOM 4236 C C . ALA B 1 214 ? -12.719 -18.859 4.945 1 55.56 214 ALA B C 1
ATOM 4238 O O . ALA B 1 214 ? -12.875 -18.156 3.945 1 55.56 214 ALA B O 1
ATOM 4239 N N . LYS B 1 215 ? -13.617 -19.531 5.836 1 49.66 215 LYS B N 1
ATOM 4240 C CA . LYS B 1 215 ? -14.961 -19.891 5.398 1 49.66 215 LYS B CA 1
ATOM 4241 C C . LYS B 1 215 ? -15.773 -18.641 5.07 1 49.66 215 LYS B C 1
ATOM 4243 O O . LYS B 1 215 ? -15.781 -17.672 5.844 1 49.66 215 LYS B O 1
ATOM 4248 N N . GLY B 1 216 ? -16.297 -18.422 4 1 49.06 216 GLY B N 1
ATOM 4249 C CA . GLY B 1 216 ? -17.328 -17.453 3.689 1 49.06 216 GLY B CA 1
ATOM 4250 C C . GLY B 1 216 ? -16.828 -16.281 2.887 1 49.06 216 GLY B C 1
ATOM 4251 O O . GLY B 1 216 ? -17.328 -15.156 3.031 1 49.06 216 GLY B O 1
ATOM 4252 N N . ALA B 1 217 ? -15.766 -16.297 2.098 1 59.66 217 ALA B N 1
ATOM 4253 C CA . ALA B 1 217 ? -15.484 -15.281 1.092 1 59.66 217 ALA B CA 1
ATOM 4254 C C . ALA B 1 217 ? -14.617 -14.164 1.67 1 59.66 217 ALA B C 1
ATOM 4256 O O . ALA B 1 217 ? -14.578 -13.062 1.13 1 59.66 217 ALA B O 1
ATOM 4257 N N . LEU B 1 218 ? -14.008 -14.391 2.811 1 72.94 218 LEU B N 1
ATOM 4258 C CA . LEU B 1 218 ? -13.188 -13.312 3.348 1 72.94 218 LEU B CA 1
ATOM 4259 C C . LEU B 1 218 ? -11.859 -13.219 2.6 1 72.94 218 LEU B C 1
ATOM 4261 O O . LEU B 1 218 ? -11.258 -14.234 2.262 1 72.94 218 LEU B O 1
ATOM 4265 N N . MET B 1 219 ? -11.492 -11.969 2.307 1 83.94 219 MET B N 1
ATOM 4266 C CA . MET B 1 219 ? -10.273 -11.727 1.549 1 83.94 219 MET B CA 1
ATOM 4267 C C . MET B 1 219 ? -9.273 -10.906 2.369 1 83.94 219 MET B C 1
ATOM 4269 O O . MET B 1 219 ? -9.617 -9.844 2.889 1 83.94 219 MET B O 1
ATOM 4273 N N . ALA B 1 220 ? -8.164 -11.555 2.631 1 89.44 220 ALA B N 1
ATOM 4274 C CA . ALA B 1 220 ? -7.094 -10.875 3.361 1 89.44 220 ALA B CA 1
ATOM 4275 C C . ALA B 1 220 ? -6.117 -10.203 2.402 1 89.44 220 ALA B C 1
ATOM 4277 O O . ALA B 1 220 ? -6.102 -10.5 1.207 1 89.44 220 ALA B O 1
ATOM 4278 N N . PRO B 1 221 ? -5.281 -9.227 2.934 1 93.94 221 PRO B N 1
ATOM 4279 C CA . PRO B 1 221 ? -4.336 -8.516 2.066 1 93.94 221 PRO B CA 1
ATOM 4280 C C . PRO B 1 221 ? -3.322 -9.453 1.412 1 93.94 221 PRO B C 1
ATOM 4282 O O . PRO B 1 221 ? -2.717 -10.289 2.09 1 93.94 221 PRO B O 1
ATOM 4285 N N . GLY B 1 222 ? -3.191 -9.305 0.117 1 94.75 222 GLY B N 1
ATOM 4286 C CA . GLY B 1 222 ? -2.174 -10.039 -0.62 1 94.75 222 GLY B CA 1
ATOM 4287 C C . GLY B 1 222 ? -0.911 -9.234 -0.855 1 94.75 222 GLY B C 1
ATOM 4288 O O . GLY B 1 222 ? -0.743 -8.156 -0.287 1 94.75 222 GLY B O 1
ATOM 4289 N N . ASN B 1 223 ? -0.026 -9.789 -1.674 1 96.94 223 ASN B N 1
ATOM 4290 C CA . ASN B 1 223 ? 1.278 -9.18 -1.899 1 96.94 223 ASN B CA 1
ATOM 4291 C C . ASN B 1 223 ? 1.146 -7.812 -2.574 1 96.94 223 ASN B C 1
ATOM 4293 O O . ASN B 1 223 ? 1.975 -6.926 -2.357 1 96.94 223 ASN B O 1
ATOM 4297 N N . LEU B 1 224 ? 0.143 -7.652 -3.404 1 98.25 224 LEU B N 1
ATOM 4298 C CA . LEU B 1 224 ? 0.005 -6.387 -4.117 1 98.25 224 LEU B CA 1
ATOM 4299 C C . LEU B 1 224 ? -0.14 -5.227 -3.141 1 98.25 224 LEU B C 1
ATOM 4301 O O . LEU B 1 224 ? 0.241 -4.094 -3.453 1 98.25 224 LEU B O 1
ATOM 4305 N N . CYS B 1 225 ? -0.732 -5.473 -1.964 1 98.19 225 CYS B N 1
ATOM 4306 C CA . CYS B 1 225 ? -0.848 -4.445 -0.936 1 98.19 225 CYS B CA 1
ATOM 4307 C C . CYS B 1 225 ? 0.526 -3.934 -0.518 1 98.19 225 CYS B C 1
ATOM 4309 O O . CYS B 1 225 ? 0.738 -2.725 -0.414 1 98.19 225 CYS B O 1
ATOM 4311 N N . ILE B 1 226 ? 1.462 -4.836 -0.314 1 97.81 226 ILE B N 1
ATOM 4312 C CA . ILE B 1 226 ? 2.826 -4.488 0.068 1 97.81 226 ILE B CA 1
ATOM 4313 C C . ILE B 1 226 ? 3.52 -3.777 -1.091 1 97.81 226 ILE B C 1
ATOM 4315 O O . ILE B 1 226 ? 4.203 -2.77 -0.889 1 97.81 226 ILE B O 1
ATOM 4319 N N . VAL B 1 227 ? 3.279 -4.262 -2.293 1 98.75 227 VAL B N 1
ATOM 4320 C CA . VAL B 1 227 ? 3.865 -3.68 -3.496 1 98.75 227 VAL B CA 1
ATOM 4321 C C . VAL B 1 227 ? 3.422 -2.225 -3.635 1 98.75 227 VAL B C 1
ATOM 4323 O O . VAL B 1 227 ? 4.242 -1.341 -3.891 1 98.75 227 VAL B O 1
ATOM 4326 N N . ARG B 1 228 ? 2.174 -2.006 -3.436 1 98.56 228 ARG B N 1
ATOM 4327 C CA . ARG B 1 228 ? 1.64 -0.656 -3.598 1 98.56 228 ARG B CA 1
ATOM 4328 C C . ARG B 1 228 ? 2.193 0.284 -2.533 1 98.56 228 ARG B C 1
ATOM 4330 O O . ARG B 1 228 ? 2.473 1.451 -2.812 1 98.56 228 ARG B O 1
ATOM 4337 N N . ALA B 1 229 ? 2.238 -0.202 -1.312 1 98.56 229 ALA B N 1
ATOM 4338 C CA . ALA B 1 229 ? 2.842 0.601 -0.252 1 98.56 229 ALA B CA 1
ATOM 4339 C C . ALA B 1 229 ? 4.277 0.985 -0.605 1 98.56 229 ALA B C 1
ATOM 4341 O O . ALA B 1 229 ? 4.664 2.148 -0.478 1 98.56 229 ALA B O 1
ATOM 4342 N N . LEU B 1 230 ? 5.051 0.05 -1.078 1 98.19 230 LEU B N 1
ATOM 4343 C CA . LEU B 1 230 ? 6.453 0.269 -1.416 1 98.19 230 LEU B CA 1
ATOM 4344 C C . LEU B 1 230 ? 6.582 1.195 -2.621 1 98.19 230 LEU B C 1
ATOM 4346 O O . LEU B 1 230 ? 7.461 2.062 -2.65 1 98.19 230 LEU B O 1
ATOM 4350 N N . ALA B 1 231 ? 5.746 0.951 -3.611 1 98.44 231 ALA B N 1
ATOM 4351 C CA . ALA B 1 231 ? 5.746 1.828 -4.781 1 98.44 231 ALA B CA 1
ATOM 4352 C C . ALA B 1 231 ? 5.473 3.275 -4.379 1 98.44 231 ALA B C 1
ATOM 4354 O O . ALA B 1 231 ? 6.133 4.195 -4.867 1 98.44 231 ALA B O 1
ATOM 4355 N N . THR B 1 232 ? 4.543 3.43 -3.479 1 97.81 232 THR B N 1
ATOM 4356 C CA . THR B 1 232 ? 4.184 4.754 -2.982 1 97.81 232 THR B CA 1
ATOM 4357 C C . THR B 1 232 ? 5.352 5.379 -2.225 1 97.81 232 THR B C 1
ATOM 4359 O O . THR B 1 232 ? 5.684 6.547 -2.439 1 97.81 232 THR B O 1
ATOM 4362 N N . ALA B 1 233 ? 6.012 4.648 -1.434 1 96.38 233 ALA B N 1
ATOM 4363 C CA . ALA B 1 233 ? 7.09 5.137 -0.581 1 96.38 233 ALA B CA 1
ATOM 4364 C C . ALA B 1 233 ? 8.336 5.465 -1.403 1 96.38 233 ALA B C 1
ATOM 4366 O O . ALA B 1 233 ? 9.047 6.426 -1.104 1 96.38 233 ALA B O 1
ATOM 4367 N N . SER B 1 234 ? 8.625 4.719 -2.418 1 96.19 234 SER B N 1
ATOM 4368 C CA . SER B 1 234 ? 9.867 4.844 -3.172 1 96.19 234 SER B CA 1
ATOM 4369 C C . SER B 1 234 ? 9.68 5.742 -4.391 1 96.19 234 SER B C 1
ATOM 4371 O O . SER B 1 234 ? 10.664 6.227 -4.961 1 96.19 234 SER B O 1
ATOM 4373 N N . GLY B 1 235 ? 8.438 5.887 -4.82 1 95.19 235 GLY B N 1
ATOM 4374 C CA . GLY B 1 235 ? 8.18 6.598 -6.062 1 95.19 235 GLY B CA 1
ATOM 4375 C C . GLY B 1 235 ? 8.477 5.773 -7.297 1 95.19 235 GLY B C 1
ATOM 4376 O O . GLY B 1 235 ? 8.555 6.309 -8.406 1 95.19 235 GLY B O 1
ATOM 4377 N N . ARG B 1 236 ? 8.688 4.457 -7.09 1 96.25 236 ARG B N 1
ATOM 4378 C CA . ARG B 1 236 ? 9.023 3.549 -8.18 1 96.25 236 ARG B CA 1
ATOM 4379 C C . ARG B 1 236 ? 7.977 2.445 -8.312 1 96.25 236 ARG B C 1
ATOM 4381 O O . ARG B 1 236 ? 7.465 1.946 -7.312 1 96.25 236 ARG B O 1
ATOM 4388 N N . GLU B 1 237 ? 7.66 2.113 -9.516 1 97.94 237 GLU B N 1
ATOM 4389 C CA . GLU B 1 237 ? 6.855 0.923 -9.773 1 97.94 237 GLU B CA 1
ATOM 4390 C C . GLU B 1 237 ? 7.73 -0.323 -9.867 1 97.94 237 GLU B C 1
ATOM 4392 O O . GLU B 1 237 ? 8.922 -0.229 -10.172 1 97.94 237 GLU B O 1
ATOM 4397 N N . PRO B 1 238 ? 7.148 -1.484 -9.516 1 98.56 238 PRO B N 1
ATOM 4398 C CA . PRO B 1 238 ? 7.965 -2.686 -9.719 1 98.56 238 PRO B CA 1
ATOM 4399 C C . PRO B 1 238 ? 8.469 -2.824 -11.148 1 98.56 238 PRO B C 1
ATOM 4401 O O . PRO B 1 238 ? 7.758 -2.473 -12.094 1 98.56 238 PRO B O 1
ATOM 4404 N N . ASP B 1 239 ? 9.719 -3.271 -11.258 1 98.38 239 ASP B N 1
ATOM 4405 C CA . ASP B 1 239 ? 10.281 -3.527 -12.586 1 98.38 239 ASP B CA 1
ATOM 4406 C C . ASP B 1 239 ? 9.562 -4.688 -13.273 1 98.38 239 ASP B C 1
ATOM 4408 O O . ASP B 1 239 ? 9.438 -4.711 -14.5 1 98.38 239 ASP B O 1
ATOM 4412 N N . CYS B 1 240 ? 9.117 -5.625 -12.438 1 97.12 240 CYS B N 1
ATOM 4413 C CA . CYS B 1 240 ? 8.336 -6.719 -13 1 97.12 240 CYS B CA 1
ATOM 4414 C C . CYS B 1 240 ? 7.602 -7.488 -11.914 1 97.12 240 CYS B C 1
ATOM 4416 O O . CYS B 1 240 ? 7.953 -7.402 -10.734 1 97.12 240 CYS B O 1
ATOM 4418 N N . PHE B 1 241 ? 6.555 -8.133 -12.312 1 98.31 241 PHE B N 1
ATOM 4419 C CA . PHE B 1 241 ? 5.906 -9.219 -11.586 1 98.31 241 PHE B CA 1
ATOM 4420 C C . PHE B 1 241 ? 6.336 -10.57 -12.141 1 98.31 241 PHE B C 1
ATOM 4422 O O . PHE B 1 241 ? 6.594 -10.703 -13.344 1 98.31 241 PHE B O 1
ATOM 4429 N N . ILE B 1 242 ? 6.352 -11.57 -11.227 1 98.19 242 ILE B N 1
ATOM 4430 C CA . ILE B 1 242 ? 6.973 -12.828 -11.617 1 98.19 242 ILE B CA 1
ATOM 4431 C C . ILE B 1 242 ? 5.891 -13.836 -12 1 98.19 242 ILE B C 1
ATOM 4433 O O . ILE B 1 242 ? 5.957 -14.445 -13.07 1 98.19 242 ILE B O 1
ATOM 4437 N N . ALA B 1 243 ? 4.902 -14.008 -11.211 1 97.5 243 ALA B N 1
ATOM 4438 C CA . ALA B 1 243 ? 3.973 -15.125 -11.336 1 97.5 243 ALA B CA 1
ATOM 4439 C C . ALA B 1 243 ? 2.729 -14.711 -12.125 1 97.5 243 ALA B C 1
ATOM 4441 O O . ALA B 1 243 ? 2.748 -13.719 -12.852 1 97.5 243 ALA B O 1
ATOM 4442 N N . LYS B 1 244 ? 1.635 -15.625 -12.094 1 97.5 244 LYS B N 1
ATOM 4443 C CA . LYS B 1 244 ? 0.438 -15.398 -12.898 1 97.5 244 LYS B CA 1
ATOM 4444 C C . LYS B 1 244 ? -0.122 -14 -12.68 1 97.5 244 LYS B C 1
ATOM 4446 O O . LYS B 1 244 ? -0.138 -13.5 -11.547 1 97.5 244 LYS B O 1
ATOM 4451 N N . PRO B 1 245 ? -0.458 -13.344 -13.836 1 97 245 PRO B N 1
ATOM 4452 C CA . PRO B 1 245 ? -0.697 -13.82 -15.195 1 97 245 PRO B CA 1
ATOM 4453 C C . PRO B 1 245 ? 0.527 -13.672 -16.094 1 97 245 PRO B C 1
ATOM 4455 O O . PRO B 1 245 ? 0.439 -13.891 -17.312 1 97 245 PRO B O 1
ATOM 4458 N N . GLU B 1 246 ? 1.654 -13.242 -15.492 1 96.88 246 GLU B N 1
ATOM 4459 C CA . GLU B 1 246 ? 2.867 -13.086 -16.297 1 96.88 246 GLU B CA 1
ATOM 4460 C C . GLU B 1 246 ? 3.295 -14.406 -16.922 1 96.88 246 GLU B C 1
ATOM 4462 O O . GLU B 1 246 ? 3.197 -15.461 -16.281 1 96.88 246 GLU B O 1
ATOM 4467 N N . PRO B 1 247 ? 3.822 -14.359 -18.141 1 96.88 247 PRO B N 1
ATOM 4468 C CA . PRO B 1 247 ? 4.129 -15.594 -18.859 1 96.88 247 PRO B CA 1
ATOM 4469 C C . PRO B 1 247 ? 5.508 -16.156 -18.516 1 96.88 247 PRO B C 1
ATOM 4471 O O . PRO B 1 247 ? 5.941 -17.141 -19.125 1 96.88 247 PRO B O 1
ATOM 4474 N N . PHE B 1 248 ? 6.148 -15.648 -17.562 1 96.81 248 PHE B N 1
ATOM 4475 C CA . PHE B 1 248 ? 7.531 -16 -17.266 1 96.81 248 PHE B CA 1
ATOM 4476 C C . PHE B 1 248 ? 7.656 -17.5 -16.984 1 96.81 248 PHE B C 1
ATOM 4478 O O . PHE B 1 248 ? 8.609 -18.141 -17.422 1 96.81 248 PHE B O 1
ATOM 4485 N N . ALA B 1 249 ? 6.707 -18.062 -16.203 1 95.62 249 ALA B N 1
ATOM 4486 C CA . ALA B 1 249 ? 6.746 -19.484 -15.852 1 95.62 249 ALA B CA 1
ATOM 4487 C C . ALA B 1 249 ? 6.75 -20.359 -17.094 1 95.62 249 ALA B C 1
ATOM 4489 O O . ALA B 1 249 ? 7.402 -21.406 -17.125 1 95.62 249 ALA B O 1
ATOM 4490 N N . MET B 1 250 ? 5.934 -19.969 -18.109 1 95.06 250 MET B N 1
ATOM 4491 C CA . MET B 1 250 ? 5.867 -20.719 -19.359 1 95.06 250 MET B CA 1
ATOM 4492 C C . MET B 1 250 ? 7.242 -20.797 -20.016 1 95.06 250 MET B C 1
ATOM 4494 O O . MET B 1 250 ? 7.695 -21.891 -20.359 1 95.06 250 MET B O 1
ATOM 4498 N N . GLN B 1 251 ? 7.898 -19.734 -20 1 91.75 251 GLN B N 1
ATOM 4499 C CA . GLN B 1 251 ? 9.195 -19.641 -20.656 1 91.75 251 GLN B CA 1
ATOM 4500 C C . GLN B 1 251 ? 10.289 -20.281 -19.812 1 91.75 251 GLN B C 1
ATOM 4502 O O . GLN B 1 251 ? 11.141 -21 -20.328 1 91.75 251 GLN B O 1
ATOM 4507 N N . ALA B 1 252 ? 10.219 -20.078 -18.594 1 93.38 252 ALA B N 1
ATOM 4508 C CA . ALA B 1 252 ? 11.328 -20.406 -17.688 1 93.38 252 ALA B CA 1
ATOM 4509 C C . ALA B 1 252 ? 11.281 -21.859 -17.266 1 93.38 252 ALA B C 1
ATOM 4511 O O . ALA B 1 252 ? 12.305 -22.438 -16.859 1 93.38 252 ALA B O 1
ATOM 4512 N N . ALA B 1 253 ? 10.094 -22.531 -17.375 1 95.75 253 ALA B N 1
ATOM 4513 C CA . ALA B 1 253 ? 9.992 -23.859 -16.781 1 95.75 253 ALA B CA 1
ATOM 4514 C C . ALA B 1 253 ? 9.234 -24.812 -17.703 1 95.75 253 ALA B C 1
ATOM 4516 O O . ALA B 1 253 ? 9.781 -25.812 -18.172 1 95.75 253 ALA B O 1
ATOM 4517 N N . ILE B 1 254 ? 8.07 -24.484 -18.125 1 97.19 254 ILE B N 1
ATOM 4518 C CA . ILE B 1 254 ? 7.168 -25.406 -18.797 1 97.19 254 ILE B CA 1
ATOM 4519 C C . ILE B 1 254 ? 7.691 -25.719 -20.203 1 97.19 254 ILE B C 1
ATOM 4521 O O . ILE B 1 254 ? 7.832 -26.875 -20.578 1 97.19 254 ILE B O 1
ATOM 4525 N N . ARG B 1 255 ? 8.008 -24.703 -20.922 1 96.31 255 ARG B N 1
ATOM 4526 C CA . ARG B 1 255 ? 8.5 -24.891 -22.281 1 96.31 255 ARG B CA 1
ATOM 4527 C C . ARG B 1 255 ? 9.836 -25.609 -22.297 1 96.31 255 ARG B C 1
ATOM 4529 O O . ARG B 1 255 ? 10.125 -26.391 -23.203 1 96.31 255 ARG B O 1
ATOM 4536 N N . LYS B 1 256 ? 10.617 -25.391 -21.281 1 95.56 256 LYS B N 1
ATOM 4537 C CA . LYS B 1 256 ? 11.883 -26.125 -21.172 1 95.56 256 LYS B CA 1
ATOM 4538 C C . LYS B 1 256 ? 11.648 -27.609 -21 1 95.56 256 LYS B C 1
ATOM 4540 O O . LYS B 1 256 ? 12.383 -28.438 -21.547 1 95.56 256 LYS B O 1
ATOM 4545 N N . ALA B 1 257 ? 10.648 -27.938 -20.312 1 96.5 257 ALA B N 1
ATOM 4546 C CA . ALA B 1 257 ? 10.312 -29.344 -20.078 1 96.5 257 ALA B CA 1
ATOM 4547 C C . ALA B 1 257 ? 9.602 -29.953 -21.297 1 96.5 257 ALA B C 1
ATOM 4549 O O . ALA B 1 257 ? 9.656 -31.156 -21.516 1 96.5 257 ALA B O 1
ATOM 4550 N N . HIS B 1 258 ? 8.891 -29.047 -22.047 1 97.31 258 HIS B N 1
ATOM 4551 C CA . HIS B 1 258 ? 8.094 -29.484 -23.188 1 97.31 258 HIS B CA 1
ATOM 4552 C C . HIS B 1 258 ? 8.414 -28.672 -24.438 1 97.31 258 HIS B C 1
ATOM 4554 O O . HIS B 1 258 ? 7.539 -28 -24.984 1 97.31 258 HIS B O 1
ATOM 4560 N N . PRO B 1 259 ? 9.602 -28.797 -24.969 1 95.75 259 PRO B N 1
ATOM 4561 C CA . PRO B 1 259 ? 10.016 -27.953 -26.094 1 95.75 259 PRO B CA 1
ATOM 4562 C C . PRO B 1 259 ? 9.258 -28.266 -27.375 1 95.75 259 PRO B C 1
ATOM 4564 O O . PRO B 1 259 ? 9.086 -27.391 -28.219 1 95.75 259 PRO B O 1
ATOM 4567 N N . ASP B 1 260 ? 8.75 -29.453 -27.453 1 96.88 260 ASP B N 1
ATOM 4568 C CA . ASP B 1 260 ? 8.188 -29.859 -28.734 1 96.88 260 ASP B CA 1
ATOM 4569 C C . ASP B 1 260 ? 6.664 -29.969 -28.641 1 96.88 260 ASP B C 1
ATOM 4571 O O . ASP B 1 260 ? 5.996 -30.203 -29.656 1 96.88 260 ASP B O 1
ATOM 4575 N N . THR B 1 261 ? 6.137 -29.859 -27.469 1 97.38 261 THR B N 1
ATOM 4576 C CA . THR B 1 261 ? 4.688 -29.969 -27.328 1 97.38 261 THR B CA 1
ATOM 4577 C C . THR B 1 261 ? 4 -28.703 -27.844 1 97.38 261 THR B C 1
ATOM 4579 O O . THR B 1 261 ? 4.32 -27.594 -27.391 1 97.38 261 THR B O 1
ATOM 4582 N N . PRO B 1 262 ? 3.119 -28.859 -28.812 1 97.44 262 PRO B N 1
ATOM 4583 C CA . PRO B 1 262 ? 2.387 -27.672 -29.266 1 97.44 262 PRO B CA 1
ATOM 4584 C C . PRO B 1 262 ? 1.623 -26.984 -28.141 1 97.44 262 PRO B C 1
ATOM 4586 O O . PRO B 1 262 ? 1.065 -27.656 -27.266 1 97.44 262 PRO B O 1
ATOM 4589 N N . SER B 1 263 ? 1.553 -25.688 -28.203 1 96.06 263 SER B N 1
ATOM 4590 C CA . SER B 1 263 ? 0.866 -24.906 -27.188 1 96.06 263 SER B CA 1
ATOM 4591 C C . SER B 1 263 ? -0.606 -25.281 -27.078 1 96.06 263 SER B C 1
ATOM 4593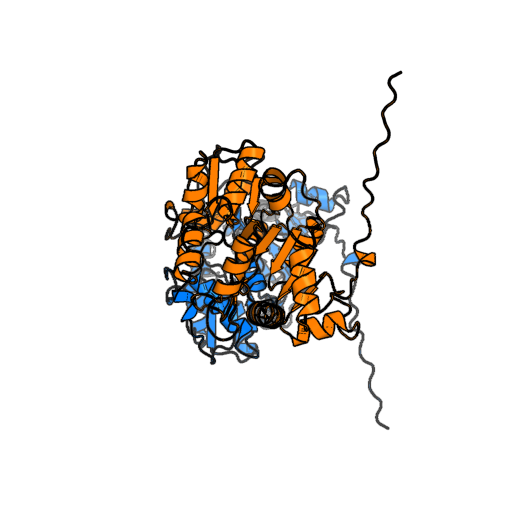 O O . SER B 1 263 ? -1.199 -25.219 -26 1 96.06 263 SER B O 1
ATOM 4595 N N . SER B 1 264 ? -1.14 -25.719 -28.188 1 96.44 264 SER B N 1
ATOM 4596 C CA . SER B 1 264 ? -2.551 -26.094 -28.234 1 96.44 264 SER B CA 1
ATOM 4597 C C . SER B 1 264 ? -2.822 -27.328 -27.391 1 96.44 264 SER B C 1
ATOM 4599 O O . SER B 1 264 ? -3.977 -27.641 -27.094 1 96.44 264 SER B O 1
ATOM 4601 N N . ARG B 1 265 ? -1.794 -28.016 -27.016 1 98.31 265 ARG B N 1
ATOM 4602 C CA . ARG B 1 265 ? -1.965 -29.25 -26.25 1 98.31 265 ARG B CA 1
ATOM 4603 C C . ARG B 1 265 ? -1.612 -29.047 -24.781 1 98.31 265 ARG B C 1
ATOM 4605 O O . ARG B 1 265 ? -1.46 -30 -24.031 1 98.31 265 ARG B O 1
ATOM 4612 N N . MET B 1 266 ? -1.366 -27.812 -24.375 1 98.31 266 MET B N 1
ATOM 4613 C CA . MET B 1 266 ? -1.149 -27.406 -23 1 98.31 266 MET B CA 1
ATOM 4614 C C . MET B 1 266 ? -2.332 -26.594 -22.469 1 98.31 266 MET B C 1
ATOM 4616 O O . MET B 1 266 ? -2.906 -25.781 -23.203 1 98.31 266 MET B O 1
ATOM 4620 N N . VAL B 1 267 ? -2.678 -26.875 -21.172 1 98.19 267 VAL B N 1
ATOM 4621 C CA . VAL B 1 267 ? -3.859 -26.188 -20.672 1 98.19 267 VAL B CA 1
ATOM 4622 C C . VAL B 1 267 ? -3.613 -25.734 -19.219 1 98.19 267 VAL B C 1
ATOM 4624 O O . VAL B 1 267 ? -3.084 -26.5 -18.422 1 98.19 267 VAL B O 1
ATOM 4627 N N . MET B 1 268 ? -3.885 -24.438 -18.984 1 98.38 268 MET B N 1
ATOM 4628 C CA . MET B 1 268 ? -3.951 -23.891 -17.625 1 98.38 268 MET B CA 1
ATOM 4629 C C . MET B 1 268 ? -5.348 -24.062 -17.031 1 98.38 268 MET B C 1
ATOM 4631 O O . MET B 1 268 ? -6.336 -23.641 -17.625 1 98.38 268 MET B O 1
ATOM 4635 N N . VAL B 1 269 ? -5.402 -24.75 -15.883 1 98.44 269 VAL B N 1
ATOM 4636 C CA . VAL B 1 269 ? -6.668 -24.984 -15.188 1 98.44 269 VAL B CA 1
ATOM 4637 C C . VAL B 1 269 ? -6.715 -24.156 -13.906 1 98.44 269 VAL B C 1
ATOM 4639 O O . VAL B 1 269 ? -5.855 -24.312 -13.031 1 98.44 269 VAL B O 1
ATOM 4642 N N . GLY B 1 270 ? -7.684 -23.266 -13.789 1 97.19 270 GLY B N 1
ATOM 4643 C CA . GLY B 1 270 ? -7.754 -22.453 -12.578 1 97.19 270 GLY B CA 1
ATOM 4644 C C . GLY B 1 270 ? -9.102 -21.781 -12.391 1 97.19 270 GLY B C 1
ATOM 4645 O O . GLY B 1 270 ? -9.984 -21.906 -13.242 1 97.19 270 GLY B O 1
ATOM 4646 N N . ASP B 1 271 ? -9.281 -21.109 -11.242 1 93.62 271 ASP B N 1
ATOM 4647 C CA . ASP B 1 271 ? -10.578 -20.547 -10.867 1 93.62 271 ASP B CA 1
ATOM 4648 C C . ASP B 1 271 ? -10.578 -19.031 -11 1 93.62 271 ASP B C 1
ATOM 4650 O O . ASP B 1 271 ? -11.609 -18.375 -10.82 1 93.62 271 ASP B O 1
ATOM 4654 N N . ARG B 1 272 ? -9.461 -18.516 -11.352 1 92.44 272 ARG B N 1
ATOM 4655 C CA . ARG B 1 272 ? -9.391 -17.062 -11.43 1 92.44 272 ARG B CA 1
ATOM 4656 C C . ARG B 1 272 ? -9.172 -16.609 -12.867 1 92.44 272 ARG B C 1
ATOM 4658 O O . ARG B 1 272 ? -8.234 -17.047 -13.531 1 92.44 272 ARG B O 1
ATOM 4665 N N . ILE B 1 273 ? -9.992 -15.641 -13.242 1 90.88 273 ILE B N 1
ATOM 4666 C CA . ILE B 1 273 ? -9.906 -15.125 -14.602 1 90.88 273 ILE B CA 1
ATOM 4667 C C . ILE B 1 273 ? -8.672 -14.234 -14.742 1 90.88 273 ILE B C 1
ATOM 4669 O O . ILE B 1 273 ? -7.883 -14.391 -15.68 1 90.88 273 ILE B O 1
ATOM 4673 N N . ASP B 1 274 ? -8.367 -13.367 -13.719 1 90 274 ASP B N 1
ATOM 4674 C CA . ASP B 1 274 ? -7.348 -12.336 -13.836 1 90 274 ASP B CA 1
ATOM 4675 C C . ASP B 1 274 ? -5.949 -12.922 -13.656 1 90 274 ASP B C 1
ATOM 4677 O O . ASP B 1 274 ? -4.949 -12.266 -13.977 1 90 274 ASP B O 1
ATOM 4681 N N . THR B 1 275 ? -5.887 -14.172 -13.195 1 94.44 275 THR B N 1
ATOM 4682 C CA . THR B 1 275 ? -4.566 -14.773 -13.031 1 94.44 275 THR B CA 1
ATOM 4683 C C . THR B 1 275 ? -4.438 -16.031 -13.883 1 94.44 275 THR B C 1
ATOM 4685 O O . THR B 1 275 ? -3.768 -16.016 -14.922 1 94.44 275 THR B O 1
ATOM 4688 N N . ASP B 1 276 ? -5.262 -17 -13.695 1 96.19 276 ASP B N 1
ATOM 4689 C CA . ASP B 1 276 ? -5.117 -18.297 -14.367 1 96.19 276 ASP B CA 1
ATOM 4690 C C . ASP B 1 276 ? -5.438 -18.172 -15.852 1 96.19 276 ASP B C 1
ATOM 4692 O O . ASP B 1 276 ? -4.641 -18.578 -16.703 1 96.19 276 ASP B O 1
ATOM 4696 N N . ILE B 1 277 ? -6.645 -17.641 -16.125 1 94.56 277 ILE B N 1
ATOM 4697 C CA . ILE B 1 277 ? -7.09 -17.562 -17.516 1 94.56 277 ILE B CA 1
ATOM 4698 C C . ILE B 1 277 ? -6.184 -16.594 -18.281 1 94.56 277 ILE B C 1
ATOM 4700 O O . ILE B 1 277 ? -5.758 -16.906 -19.406 1 94.56 277 ILE B O 1
ATOM 4704 N N . HIS B 1 278 ? -5.855 -15.562 -17.641 1 94.31 278 HIS B N 1
ATOM 4705 C CA . HIS B 1 278 ? -4.969 -14.609 -18.297 1 94.31 278 HIS B CA 1
ATOM 4706 C C . HIS B 1 278 ? -3.568 -15.18 -18.469 1 94.31 278 HIS B C 1
ATOM 4708 O O . HIS B 1 278 ? -2.881 -14.883 -19.453 1 94.31 278 HIS B O 1
ATOM 4714 N N . PHE B 1 279 ? -3.09 -15.961 -17.578 1 96.31 279 PHE B N 1
ATOM 4715 C CA . PHE B 1 279 ? -1.819 -16.656 -17.781 1 96.31 279 PHE B CA 1
ATOM 4716 C C . PHE B 1 279 ? -1.866 -17.516 -19.016 1 96.31 279 PHE B C 1
ATOM 4718 O O . PHE B 1 279 ? -0.933 -17.516 -19.828 1 96.31 279 PHE B O 1
ATOM 4725 N N . GLY B 1 280 ? -2.906 -18.297 -19.141 1 95.94 280 GLY B N 1
ATOM 4726 C CA . GLY B 1 280 ? -3.066 -19.078 -20.344 1 95.94 280 GLY B CA 1
ATOM 4727 C C . GLY B 1 280 ? -2.986 -18.25 -21.609 1 95.94 280 GLY B C 1
ATOM 4728 O O . GLY B 1 280 ? -2.24 -18.578 -22.531 1 95.94 280 GLY B O 1
ATOM 4729 N N . LEU B 1 281 ? -3.691 -17.188 -21.578 1 92.62 281 LEU B N 1
ATOM 4730 C CA . LEU B 1 281 ? -3.727 -16.281 -22.719 1 92.62 281 LEU B CA 1
ATOM 4731 C C . LEU B 1 281 ? -2.344 -15.688 -22.984 1 92.62 281 LEU B C 1
ATOM 4733 O O . LEU B 1 281 ? -1.847 -15.758 -24.109 1 92.62 281 LEU B O 1
ATOM 4737 N N . ASN B 1 282 ? -1.71 -15.172 -21.984 1 94.56 282 ASN B N 1
ATOM 4738 C CA . ASN B 1 282 ? -0.42 -14.5 -22.109 1 94.56 282 ASN B CA 1
ATOM 4739 C C . ASN B 1 282 ? 0.684 -15.477 -22.5 1 94.56 282 ASN B C 1
ATOM 4741 O O . ASN B 1 282 ? 1.72 -15.062 -23.031 1 94.56 282 ASN B O 1
ATOM 4745 N N . SER B 1 283 ? 0.427 -16.75 -22.25 1 96.44 283 SER B N 1
ATOM 4746 C CA . SER B 1 283 ? 1.425 -17.781 -22.516 1 96.44 283 SER B CA 1
ATOM 4747 C C . SER B 1 283 ? 1.124 -18.5 -23.828 1 96.44 283 SER B C 1
ATOM 4749 O O . SER B 1 283 ? 1.886 -19.375 -24.25 1 96.44 283 SER B O 1
ATOM 4751 N N . GLY B 1 284 ? -0.01 -18.203 -24.406 1 94.38 284 GLY B N 1
ATOM 4752 C CA . GLY B 1 284 ? -0.381 -18.812 -25.688 1 94.38 284 GLY B CA 1
ATOM 4753 C C . GLY B 1 284 ? -0.854 -20.234 -25.547 1 94.38 284 GLY B C 1
ATOM 4754 O O . GLY B 1 284 ? -0.709 -21.031 -26.484 1 94.38 284 GLY B O 1
ATOM 4755 N N . ILE B 1 285 ? -1.294 -20.594 -24.422 1 96.56 285 ILE B N 1
ATOM 4756 C CA . ILE B 1 285 ? -1.813 -21.938 -24.219 1 96.56 285 ILE B CA 1
ATOM 4757 C C . ILE B 1 285 ? -3.314 -21.891 -23.953 1 96.56 285 ILE B C 1
ATOM 4759 O O . ILE B 1 285 ? -3.893 -20.797 -23.844 1 96.56 285 ILE B O 1
ATOM 4763 N N . GLN B 1 286 ? -3.939 -23.062 -23.859 1 96.12 286 GLN B N 1
ATOM 4764 C CA . GLN B 1 286 ? -5.375 -23.125 -23.594 1 96.12 286 GLN B CA 1
ATOM 4765 C C . GLN B 1 286 ? -5.672 -22.953 -22.109 1 96.12 286 GLN B C 1
ATOM 4767 O O . GLN B 1 286 ? -4.766 -23.016 -21.281 1 96.12 286 GLN B O 1
ATOM 4772 N N . SER B 1 287 ? -6.934 -22.625 -21.828 1 96.5 287 SER B N 1
ATOM 4773 C CA . SER B 1 287 ? -7.328 -22.438 -20.438 1 96.5 287 SER B CA 1
ATOM 4774 C C . SER B 1 287 ? -8.656 -23.141 -20.141 1 96.5 287 SER B C 1
ATOM 4776 O O . SER B 1 287 ? -9.539 -23.188 -21 1 96.5 287 SER B O 1
ATOM 4778 N N . LEU B 1 288 ? -8.758 -23.75 -19 1 96.94 288 LEU B N 1
ATOM 4779 C CA . LEU B 1 288 ? -9.984 -24.281 -18.438 1 96.94 288 LEU B CA 1
ATOM 4780 C C . LEU B 1 288 ? -10.352 -23.547 -17.141 1 96.94 288 LEU B C 1
ATOM 4782 O O . LEU B 1 288 ? -9.641 -23.672 -16.141 1 96.94 288 LEU B O 1
ATOM 4786 N N . LEU B 1 289 ? -11.477 -22.812 -17.219 1 95.75 289 LEU B N 1
ATOM 4787 C CA . LEU B 1 289 ? -12 -22.141 -16.031 1 95.75 289 LEU B CA 1
ATOM 4788 C C . LEU B 1 289 ? -12.852 -23.109 -15.203 1 95.75 289 LEU B C 1
ATOM 4790 O O . LEU B 1 289 ? -13.742 -23.781 -15.742 1 95.75 289 LEU B O 1
ATOM 4794 N N . VAL B 1 290 ? -12.508 -23.219 -13.914 1 95.94 290 VAL B N 1
ATOM 4795 C CA . VAL B 1 290 ? -13.367 -23.969 -13 1 95.94 290 VAL B CA 1
ATOM 4796 C C . VAL B 1 290 ? -14.031 -23 -12.016 1 95.94 290 VAL B C 1
ATOM 4798 O O . VAL B 1 290 ? -13.477 -21.953 -11.695 1 95.94 290 VAL B O 1
ATOM 4801 N N . CYS B 1 291 ? -15.227 -23.359 -11.5 1 93.5 291 CYS B N 1
ATOM 4802 C CA . CYS B 1 291 ? -16.016 -22.422 -10.695 1 93.5 291 CYS B CA 1
ATOM 4803 C C . CYS B 1 291 ? -16.047 -22.859 -9.234 1 93.5 291 CYS B C 1
ATOM 4805 O O . CYS B 1 291 ? -17.031 -22.594 -8.531 1 93.5 291 CYS B O 1
ATOM 4807 N N . SER B 1 292 ? -15.031 -23.5 -8.812 1 91.69 292 SER B N 1
ATOM 4808 C CA . SER B 1 292 ? -14.961 -24.031 -7.453 1 91.69 292 SER B CA 1
ATOM 4809 C C . SER B 1 292 ? -14.312 -23.031 -6.508 1 91.69 292 SER B C 1
ATOM 4811 O O . SER B 1 292 ? -14.297 -23.234 -5.289 1 91.69 292 SER B O 1
ATOM 4813 N N . GLY B 1 293 ? -13.805 -21.938 -7.039 1 89.12 293 GLY B N 1
ATOM 4814 C CA . GLY B 1 293 ? -13.094 -20.953 -6.234 1 89.12 293 GLY B CA 1
ATOM 4815 C C . GLY B 1 293 ? -13.641 -19.547 -6.387 1 89.12 293 GLY B C 1
ATOM 4816 O O . GLY B 1 293 ? -14.828 -19.312 -6.164 1 89.12 293 GLY B O 1
ATOM 4817 N N . VAL B 1 294 ? -12.852 -18.641 -6.863 1 84.31 294 VAL B N 1
ATOM 4818 C CA . VAL B 1 294 ? -13.141 -17.203 -6.898 1 84.31 294 VAL B CA 1
ATOM 4819 C C . VAL B 1 294 ? -14.25 -16.922 -7.914 1 84.31 294 VAL B C 1
ATOM 4821 O O . VAL B 1 294 ? -15.148 -16.125 -7.656 1 84.31 294 VAL B O 1
ATOM 4824 N N . THR B 1 295 ? -14.234 -17.562 -9.07 1 86.88 295 THR B N 1
ATOM 4825 C CA . THR B 1 295 ? -15.234 -17.328 -10.102 1 86.88 295 THR B CA 1
ATOM 4826 C C . THR B 1 295 ? -16.453 -18.219 -9.891 1 86.88 295 THR B C 1
ATOM 4828 O O . THR B 1 295 ? -16.328 -19.453 -9.859 1 86.88 295 THR B O 1
ATOM 4831 N N . SER B 1 296 ? -17.562 -17.562 -9.797 1 87.62 296 SER B N 1
ATOM 4832 C CA . SER B 1 296 ? -18.781 -18.328 -9.609 1 87.62 296 SER B CA 1
ATOM 4833 C C . SER B 1 296 ? -19.312 -18.859 -10.945 1 87.62 296 SER B C 1
ATOM 4835 O O . SER B 1 296 ? -18.938 -18.359 -12.008 1 87.62 296 SER B O 1
ATOM 4837 N N . GLU B 1 297 ? -20.141 -19.875 -10.734 1 88.5 297 GLU B N 1
ATOM 4838 C CA . GLU B 1 297 ? -20.781 -20.438 -11.922 1 88.5 297 GLU B CA 1
ATOM 4839 C C . GLU B 1 297 ? -21.625 -19.375 -12.641 1 88.5 297 GLU B C 1
ATOM 4841 O O . GLU B 1 297 ? -21.609 -19.312 -13.867 1 88.5 297 GLU B O 1
ATOM 4846 N N . GLU B 1 298 ? -22.281 -18.594 -11.891 1 86 298 GLU B N 1
ATOM 4847 C CA . GLU B 1 298 ? -23.125 -17.531 -12.445 1 86 298 GLU B CA 1
ATOM 4848 C C . GLU B 1 298 ? -22.281 -16.562 -13.273 1 86 298 GLU B C 1
ATOM 4850 O O . GLU B 1 298 ? -22.703 -16.141 -14.352 1 86 298 GLU B O 1
ATOM 4855 N N . ARG B 1 299 ? -21.125 -16.281 -12.75 1 82.56 299 ARG B N 1
ATOM 4856 C CA . ARG B 1 299 ? -20.234 -15.375 -13.461 1 82.56 299 ARG B CA 1
ATOM 4857 C C . ARG B 1 299 ? -19.734 -16 -14.758 1 82.56 299 ARG B C 1
ATOM 4859 O O . ARG B 1 299 ? -19.641 -15.32 -15.781 1 82.56 299 ARG B O 1
ATOM 4866 N N . ALA B 1 300 ? -19.391 -17.234 -14.727 1 83 300 ALA B N 1
ATOM 4867 C CA . ALA B 1 300 ? -18.922 -17.938 -15.914 1 83 300 ALA B CA 1
ATOM 4868 C C . ALA B 1 300 ? -20 -17.984 -17 1 83 300 ALA B C 1
ATOM 4870 O O . ALA B 1 300 ? -19.719 -17.734 -18.172 1 83 300 ALA B O 1
ATOM 4871 N N . ILE B 1 301 ? -21.219 -18.188 -16.578 1 81.56 301 ILE B N 1
ATOM 4872 C CA . ILE B 1 301 ? -22.344 -18.266 -17.5 1 81.56 301 ILE B CA 1
ATOM 4873 C C . ILE B 1 301 ? -22.609 -16.891 -18.109 1 81.56 301 ILE B C 1
ATOM 4875 O O . ILE B 1 301 ? -22.781 -16.766 -19.312 1 81.56 301 ILE B O 1
ATOM 4879 N N . ALA B 1 302 ? -22.594 -15.953 -17.266 1 78.56 302 ALA B N 1
ATOM 4880 C CA . ALA B 1 302 ? -22.859 -14.594 -17.734 1 78.56 302 ALA B CA 1
ATOM 4881 C C . ALA B 1 302 ? -21.812 -14.148 -18.75 1 78.56 302 ALA B C 1
ATOM 4883 O O . ALA B 1 302 ? -22.125 -13.516 -19.75 1 78.56 302 ALA B O 1
ATOM 4884 N N . ALA B 1 303 ? -20.609 -14.469 -18.438 1 75.56 303 ALA B N 1
ATOM 4885 C CA . ALA B 1 303 ? -19.516 -14.078 -19.312 1 75.56 303 ALA B CA 1
ATOM 4886 C C . ALA B 1 303 ? -19.578 -14.836 -20.641 1 75.56 303 ALA B C 1
ATOM 4888 O O . ALA B 1 303 ? -19.219 -14.297 -21.688 1 75.56 303 ALA B O 1
ATOM 4889 N N . SER B 1 304 ? -20.078 -16.031 -20.594 1 73.5 304 SER B N 1
ATOM 4890 C CA . SER B 1 304 ? -20.109 -16.875 -21.781 1 73.5 304 SER B CA 1
ATOM 4891 C C . SER B 1 304 ? -21.297 -16.531 -22.672 1 73.5 304 SER B C 1
ATOM 4893 O O . SER B 1 304 ? -21.281 -16.781 -23.875 1 73.5 304 SER B O 1
ATOM 4895 N N . SER B 1 305 ? -22.484 -16.109 -22.125 1 68.94 305 SER B N 1
ATOM 4896 C CA . SER B 1 305 ? -23.703 -15.805 -22.875 1 68.94 305 SER B CA 1
ATOM 4897 C C . SER B 1 305 ? -23.625 -14.438 -23.531 1 68.94 305 SER B C 1
ATOM 4899 O O . SER B 1 305 ? -24.531 -14.039 -24.266 1 68.94 305 SER B O 1
ATOM 4901 N N . GLY B 1 306 ? -22.484 -13.922 -23.719 1 61.25 306 GLY B N 1
ATOM 4902 C CA . GLY B 1 306 ? -22.391 -12.609 -24.328 1 61.25 306 GLY B CA 1
ATOM 4903 C C . GLY B 1 306 ? -23.25 -11.562 -23.656 1 61.25 306 GLY B C 1
ATOM 4904 O O . GLY B 1 306 ? -23.406 -10.453 -24.156 1 61.25 306 GLY B O 1
ATOM 4905 N N . GLN B 1 307 ? -24.125 -11.961 -22.875 1 53.19 307 GLN B N 1
ATOM 4906 C CA . GLN B 1 307 ? -25.078 -11.016 -22.312 1 53.19 307 GLN B CA 1
ATOM 4907 C C . GLN B 1 307 ? -24.375 -9.82 -21.688 1 53.19 307 GLN B C 1
ATOM 4909 O O . GLN B 1 307 ? -24.656 -8.672 -22.047 1 53.19 307 GLN B O 1
ATOM 4914 N N . GLU B 1 308 ? -24.312 -9.914 -20.359 1 49.78 308 GLU B N 1
ATOM 4915 C CA . GLU B 1 308 ? -24.172 -8.719 -19.531 1 49.78 308 GLU B CA 1
ATOM 4916 C C . GLU B 1 308 ? -22.797 -8.086 -19.703 1 49.78 308 GLU B C 1
ATOM 4918 O O . GLU B 1 308 ? -22.688 -6.879 -19.922 1 49.78 308 GLU B O 1
ATOM 4923 N N . ASP B 1 309 ? -21.797 -8.492 -18.891 1 48.78 309 ASP B N 1
ATOM 4924 C CA . ASP B 1 309 ? -20.766 -7.551 -18.469 1 48.78 309 ASP B CA 1
ATOM 4925 C C . ASP B 1 309 ? -19.672 -7.438 -19.531 1 48.78 309 ASP B C 1
ATOM 4927 O O . ASP B 1 309 ? -18.859 -8.352 -19.688 1 48.78 309 ASP B O 1
ATOM 4931 N N . ARG B 1 310 ? -19.938 -6.754 -20.531 1 48.03 310 ARG B N 1
ATOM 4932 C CA . ARG B 1 310 ? -19 -6.312 -21.562 1 48.03 310 ARG B CA 1
ATOM 4933 C C . ARG B 1 310 ? -17.625 -6.043 -20.969 1 48.03 310 ARG B C 1
ATOM 4935 O O . ARG B 1 310 ? -16.656 -5.82 -21.703 1 48.03 310 ARG B O 1
ATOM 4942 N N . LYS B 1 311 ? -17.656 -5.832 -19.875 1 48.56 311 LYS B N 1
ATOM 4943 C CA . LYS B 1 311 ? -16.344 -5.371 -19.406 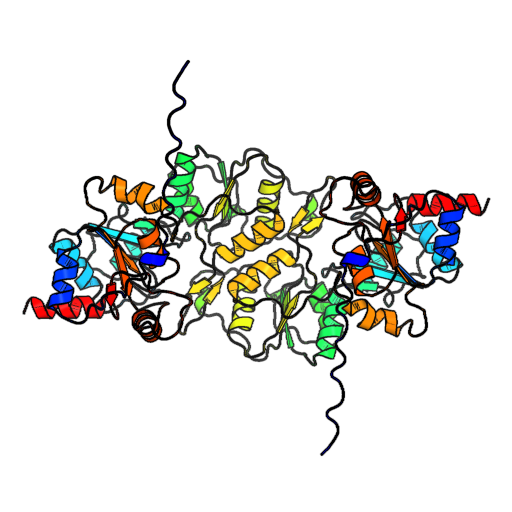1 48.56 311 LYS B CA 1
ATOM 4944 C C . LYS B 1 311 ? -15.312 -6.488 -19.484 1 48.56 311 LYS B C 1
ATOM 4946 O O . LYS B 1 311 ? -14.109 -6.223 -19.562 1 48.56 311 LYS B O 1
ATOM 4951 N N . ASP B 1 312 ? -15.867 -7.828 -19.219 1 51 312 ASP B N 1
ATOM 4952 C CA . ASP B 1 312 ? -14.867 -8.891 -19.297 1 51 312 ASP B CA 1
ATOM 4953 C C . ASP B 1 312 ? -15.195 -9.867 -20.422 1 51 312 ASP B C 1
ATOM 4955 O O . ASP B 1 312 ? -16 -10.781 -20.25 1 51 312 ASP B O 1
ATOM 4959 N N . PRO B 1 313 ? -14.945 -9.5 -21.594 1 55.59 313 PRO B N 1
ATOM 4960 C CA . PRO B 1 313 ? -15.102 -10.531 -22.625 1 55.59 313 PRO B CA 1
ATOM 4961 C C . PRO B 1 313 ? -14.531 -11.883 -22.203 1 55.59 313 PRO B C 1
ATOM 4963 O O . PRO B 1 313 ? -13.617 -11.93 -21.359 1 55.59 313 PRO B O 1
ATOM 4966 N N . CYS B 1 314 ? -15.367 -12.969 -22.531 1 60.88 314 CYS B N 1
ATOM 4967 C CA . CYS B 1 314 ? -14.953 -14.336 -22.266 1 60.88 314 CYS B CA 1
ATOM 4968 C C . CYS B 1 314 ? -13.539 -14.586 -22.766 1 60.88 314 CYS B C 1
ATOM 4970 O O . CYS B 1 314 ? -13.273 -14.445 -23.969 1 60.88 314 CYS B O 1
ATOM 4972 N N . VAL B 1 315 ? -12.625 -14.875 -21.828 1 77.69 315 VAL B N 1
ATOM 4973 C CA . VAL B 1 315 ? -11.227 -14.93 -22.219 1 77.69 315 VAL B CA 1
ATOM 4974 C C . VAL B 1 315 ? -10.672 -16.344 -21.984 1 77.69 315 VAL B C 1
ATOM 4976 O O . VAL B 1 315 ? -9.461 -16.562 -22.047 1 77.69 315 VAL B O 1
ATOM 4979 N N . TRP B 1 316 ? -11.688 -17.422 -21.734 1 90.31 316 TRP B N 1
ATOM 4980 C CA . TRP B 1 316 ? -11.188 -18.781 -21.547 1 90.31 316 TRP B CA 1
ATOM 4981 C C . TRP B 1 316 ? -11.641 -19.688 -22.672 1 90.31 316 TRP B C 1
ATOM 4983 O O . TRP B 1 316 ? -12.656 -19.438 -23.328 1 90.31 316 TRP B O 1
ATOM 4993 N N . ASP B 1 317 ? -10.906 -20.781 -22.938 1 92.31 317 ASP B N 1
ATOM 4994 C CA . ASP B 1 317 ? -11.227 -21.734 -23.984 1 92.31 317 ASP B CA 1
ATOM 4995 C C . ASP B 1 317 ? -12.312 -22.703 -23.547 1 92.31 317 ASP B C 1
ATOM 4997 O O . ASP B 1 317 ? -13.219 -23.031 -24.312 1 92.31 317 ASP B O 1
ATOM 5001 N N . TYR B 1 318 ? -12.18 -23.172 -22.328 1 94.44 318 TYR B N 1
ATOM 5002 C CA . TYR B 1 318 ? -13.117 -24.125 -21.75 1 94.44 318 TYR B CA 1
ATOM 5003 C C . TYR B 1 318 ? -13.547 -23.688 -20.359 1 94.44 318 TYR B C 1
ATOM 5005 O O . TYR B 1 318 ? -12.891 -22.844 -19.734 1 94.44 318 TYR B O 1
ATOM 5013 N N . TRP B 1 319 ? -14.695 -24.156 -19.922 1 94 319 TRP B N 1
ATOM 5014 C CA . TRP B 1 319 ? -15.039 -24.016 -18.516 1 94 319 TRP B CA 1
ATOM 5015 C C . TRP B 1 319 ? -15.906 -25.172 -18.047 1 94 319 TRP B C 1
ATOM 5017 O O . TRP B 1 319 ? -16.547 -25.844 -18.859 1 94 319 TRP B O 1
ATOM 5027 N N . CYS B 1 320 ? -15.836 -25.594 -16.828 1 95.06 320 CYS B N 1
ATOM 5028 C CA . CYS B 1 320 ? -16.656 -26.594 -16.156 1 95.06 320 CYS B CA 1
ATOM 5029 C C . CYS B 1 320 ? -16.953 -26.203 -14.719 1 95.06 320 CYS B C 1
ATOM 5031 O O . CYS B 1 320 ? -16.266 -25.344 -14.156 1 95.06 320 CYS B O 1
ATOM 5033 N N . VAL B 1 321 ? -17.969 -26.719 -14.117 1 94.38 321 VAL B N 1
ATOM 5034 C CA . VAL B 1 321 ? -18.406 -26.344 -12.781 1 94.38 321 VAL B CA 1
ATOM 5035 C C . VAL B 1 321 ? -17.266 -26.547 -11.781 1 94.38 321 VAL B C 1
ATOM 5037 O O . VAL B 1 321 ? -16.984 -25.672 -10.961 1 94.38 321 VAL B O 1
ATOM 5040 N N . ASP B 1 322 ? -16.703 -27.703 -11.781 1 95.75 322 ASP B N 1
ATOM 5041 C CA . ASP B 1 322 ? -15.547 -28.031 -10.961 1 95.75 322 ASP B CA 1
ATOM 5042 C C . ASP B 1 322 ? -14.867 -29.312 -11.445 1 95.75 322 ASP B C 1
ATOM 5044 O O . ASP B 1 322 ? -15.344 -29.953 -12.391 1 95.75 322 ASP B O 1
ATOM 5048 N N . LEU B 1 323 ? -13.734 -29.656 -10.859 1 97.31 323 LEU B N 1
ATOM 5049 C CA . LEU B 1 323 ? -12.953 -30.812 -11.297 1 97.31 323 LEU B CA 1
ATOM 5050 C C . LEU B 1 323 ? -13.641 -32.125 -10.906 1 97.31 323 LEU B C 1
ATOM 5052 O O . LEU B 1 323 ? -13.406 -33.156 -11.531 1 97.31 323 LEU B O 1
ATOM 5056 N N . SER B 1 324 ? -14.461 -32.031 -9.859 1 96.25 324 SER B N 1
ATOM 5057 C CA . SER B 1 324 ? -15.266 -33.188 -9.5 1 96.25 324 SER B CA 1
ATOM 5058 C C . SER B 1 324 ? -16.203 -33.594 -10.633 1 96.25 324 SER B C 1
ATOM 5060 O O . SER B 1 324 ? -16.359 -34.75 -10.945 1 96.25 324 SER B O 1
ATOM 5062 N N . THR B 1 325 ? -16.828 -32.594 -11.164 1 96 325 THR B N 1
ATOM 5063 C CA . THR B 1 325 ? -17.734 -32.812 -12.297 1 96 325 THR B CA 1
ATOM 5064 C C . THR B 1 325 ? -16.984 -33.406 -13.484 1 96 325 THR B C 1
ATOM 5066 O O . THR B 1 325 ? -17.469 -34.312 -14.156 1 96 325 THR B O 1
ATOM 5069 N N . MET B 1 326 ? -15.828 -32.938 -13.789 1 96.5 326 MET B N 1
ATOM 5070 C CA . MET B 1 326 ? -14.984 -33.438 -14.867 1 96.5 326 MET B CA 1
ATOM 5071 C C . MET B 1 326 ? -14.719 -34.938 -14.688 1 96.5 326 MET B C 1
ATOM 5073 O O . MET B 1 326 ? -14.883 -35.719 -15.633 1 96.5 326 MET B O 1
ATOM 5077 N N . GLU B 1 327 ? -14.305 -35.281 -13.469 1 96.88 327 GLU B N 1
ATOM 5078 C CA . GLU B 1 327 ? -14.008 -36.688 -13.188 1 96.88 327 GLU B CA 1
ATOM 5079 C C . GLU B 1 327 ? -15.258 -37.562 -13.32 1 96.88 327 GLU B C 1
ATOM 5081 O O . GLU B 1 327 ? -15.195 -38.688 -13.852 1 96.88 327 GLU B O 1
ATOM 5086 N N . HIS B 1 328 ? -16.375 -37.031 -12.844 1 96.62 328 HIS B N 1
ATOM 5087 C CA . HIS B 1 328 ? -17.641 -37.75 -12.945 1 96.62 328 HIS B CA 1
ATOM 5088 C C . HIS B 1 328 ? -18.016 -38.031 -14.398 1 96.62 328 HIS B C 1
ATOM 5090 O O . HIS B 1 328 ? -18.469 -39.125 -14.742 1 96.62 328 HIS B O 1
ATOM 5096 N N . LEU B 1 329 ? -17.844 -37.031 -15.227 1 96.62 329 LEU B N 1
ATOM 5097 C CA . LEU B 1 329 ? -18.141 -37.188 -16.641 1 96.62 329 LEU B CA 1
ATOM 5098 C C . LEU B 1 329 ? -17.234 -38.219 -17.281 1 96.62 329 LEU B C 1
ATOM 5100 O O . LEU B 1 329 ? -17.703 -39.031 -18.109 1 96.62 329 LEU B O 1
ATOM 5104 N N . LEU B 1 330 ? -15.992 -38.281 -16.906 1 96.56 330 LEU B N 1
ATOM 5105 C CA . LEU B 1 330 ? -15.031 -39.219 -17.484 1 96.56 330 LEU B CA 1
ATOM 5106 C C . LEU B 1 330 ? -15.328 -40.625 -17.047 1 96.56 330 LEU B C 1
ATOM 5108 O O . LEU B 1 330 ? -15.148 -41.594 -17.812 1 96.56 330 LEU B O 1
ATOM 5112 N N . GLU B 1 331 ? -15.812 -40.75 -15.812 1 94.38 331 GLU B N 1
ATOM 5113 C CA . GLU B 1 331 ? -16.188 -42.062 -15.289 1 94.38 331 GLU B CA 1
ATOM 5114 C C . GLU B 1 331 ? -17.375 -42.625 -16.062 1 94.38 331 GLU B C 1
ATOM 5116 O O . GLU B 1 331 ? -17.453 -43.844 -16.266 1 94.38 331 GLU B O 1
ATOM 5121 N N . GLN B 1 332 ? -18.219 -41.781 -16.406 1 91.56 332 GLN B N 1
ATOM 5122 C CA . GLN B 1 332 ? -19.406 -42.219 -17.156 1 91.56 332 GLN B CA 1
ATOM 5123 C C . GLN B 1 332 ? -19.016 -42.719 -18.547 1 91.56 332 GLN B C 1
ATOM 5125 O O . GLN B 1 332 ? -19.672 -43.594 -19.109 1 91.56 332 GLN B O 1
ATOM 5130 N N . GLN B 1 333 ? -18.016 -42.156 -19.062 1 85.56 333 GLN B N 1
ATOM 5131 C CA . GLN B 1 333 ? -17.547 -42.562 -20.391 1 85.56 333 GLN B CA 1
ATOM 5132 C C . GLN B 1 333 ? -16.875 -43.906 -20.344 1 85.56 333 GLN B C 1
ATOM 5134 O O . GLN B 1 333 ? -16.938 -44.688 -21.312 1 85.56 333 GLN B O 1
ATOM 5139 N N . ASP B 1 334 ? -16.25 -44.25 -19.328 1 82.25 334 ASP B N 1
ATOM 5140 C CA . ASP B 1 334 ? -15.555 -45.531 -19.172 1 82.25 334 ASP B CA 1
ATOM 5141 C C . ASP B 1 334 ? -16.547 -46.656 -18.922 1 82.25 334 ASP B C 1
ATOM 5143 O O . ASP B 1 334 ? -16.25 -47.844 -19.203 1 82.25 334 ASP B O 1
ATOM 5147 N N . ASN B 1 335 ? -17.734 -46.375 -18.375 1 73.75 335 ASN B N 1
ATOM 5148 C CA . ASN B 1 335 ? -18.75 -47.406 -18.125 1 73.75 335 ASN B CA 1
ATOM 5149 C C . ASN B 1 335 ? -19.672 -47.562 -19.328 1 73.75 335 ASN B C 1
ATOM 5151 O O . ASN B 1 335 ? -20.125 -48.656 -19.625 1 73.75 335 ASN B O 1
#